Protein AF-0000000084570684 (afdb_homodimer)

Organism: Dendroctonus ponderosae (NCBI:txid77166)

Solvent-accessible surface area (backbone atoms only — not comparable to full-atom values): 23456 Å² total; per-residue (Å²): 105,38,74,61,52,24,44,44,30,54,51,43,44,50,44,51,52,50,33,51,50,52,14,36,44,40,21,44,68,73,66,50,63,28,72,54,94,60,50,49,75,65,58,25,29,55,50,79,56,27,20,27,49,31,20,46,39,34,40,53,37,20,52,51,48,33,49,51,42,50,51,50,42,47,48,50,53,46,50,25,61,75,67,70,50,79,64,88,78,42,52,63,59,51,26,40,53,31,34,43,45,10,22,49,10,35,34,35,41,30,32,26,34,57,93,63,32,46,69,60,12,51,53,10,46,43,25,31,48,48,35,30,23,48,18,46,42,44,44,39,55,50,42,66,70,44,23,83,54,69,70,40,60,70,60,43,52,52,45,44,51,33,23,49,50,14,43,53,21,38,51,51,17,51,54,26,41,53,54,15,58,73,42,48,70,61,90,48,84,57,54,75,39,75,89,18,37,37,39,69,41,37,48,51,12,20,51,24,43,53,52,19,52,49,29,52,46,52,54,49,36,55,46,28,73,57,33,65,43,38,40,55,46,74,74,44,64,45,71,59,74,81,66,104,106,37,74,61,52,26,42,43,30,52,49,42,45,50,45,52,52,50,34,51,50,50,15,37,44,39,22,44,68,74,67,50,64,28,74,54,95,62,51,48,73,66,60,25,29,56,52,78,56,26,20,28,49,31,19,46,39,34,40,53,36,19,52,51,48,34,50,51,41,49,50,49,41,47,48,50,53,45,50,26,62,74,66,71,50,81,63,89,77,43,51,64,59,51,25,40,52,31,34,43,45,11,22,50,10,35,35,36,40,29,32,25,34,56,93,63,32,46,69,60,13,51,54,10,46,43,24,31,48,48,35,30,23,48,18,48,42,43,44,38,56,51,42,66,70,44,20,81,53,69,70,38,58,70,60,44,53,52,46,44,50,34,24,50,51,13,44,52,21,38,54,51,17,51,54,25,40,54,54,15,59,75,42,48,69,59,93,48,85,56,55,76,39,74,89,19,37,37,37,70,42,34,47,52,13,22,51,25,42,52,52,19,52,48,27,54,46,50,53,48,36,56,46,29,73,56,32,65,44,38,39,57,46,72,72,43,66,44,70,58,75,82,67,103

Radius of gyration: 24.64 Å; Cα contacts (8 Å, |Δi|>4): 766; chains: 2; bounding box: 62×61×48 Å

pLDDT: mean 94.1, std 7.61, range [37.69, 98.88]

Structure (mmCIF, N/CA/C/O backbone):
data_AF-0000000084570684-model_v1
#
loop_
_entity.id
_entity.type
_entity.pdbx_description
1 polymer 'DNA damage-regulated autophagy modulator protein 2'
#
loop_
_atom_site.group_PDB
_atom_site.id
_atom_site.type_symbol
_atom_site.label_atom_id
_atom_site.label_alt_id
_atom_site.label_comp_id
_atom_site.label_asym_id
_atom_site.label_entity_id
_atom_site.label_seq_id
_atom_site.pdbx_PDB_ins_code
_atom_site.Cartn_x
_atom_site.Cartn_y
_atom_site.Cartn_z
_atom_site.occupancy
_atom_site.B_iso_or_equiv
_atom_site.auth_seq_id
_atom_site.auth_comp_id
_atom_site.auth_asym_id
_atom_site.auth_atom_id
_atom_site.pdbx_PDB_model_num
ATOM 1 N N . MET A 1 1 ? -1.468 21.734 -2.646 1 62.88 1 MET A N 1
ATOM 2 C CA . MET A 1 1 ? -1.91 20.484 -2.041 1 62.88 1 MET A CA 1
ATOM 3 C C . MET A 1 1 ? -3.43 20.438 -1.919 1 62.88 1 MET A C 1
ATOM 5 O O . MET A 1 1 ? -4.047 19.391 -2.104 1 62.88 1 MET A O 1
ATOM 9 N N . SER A 1 2 ? -4.086 21.609 -1.954 1 67.81 2 SER A N 1
ATOM 10 C CA . SER A 1 2 ? -5.527 21.688 -1.745 1 67.81 2 SER A CA 1
ATOM 11 C C . SER A 1 2 ? -6.293 21.156 -2.953 1 67.81 2 SER A C 1
ATOM 13 O O . SER A 1 2 ? -7.258 20.406 -2.803 1 67.81 2 SER A O 1
ATOM 15 N N . GLY A 1 3 ? -5.75 21.406 -4.125 1 74.19 3 GLY A N 1
ATOM 16 C CA . GLY A 1 3 ? -6.465 20.984 -5.312 1 74.19 3 GLY A CA 1
ATOM 17 C C . GLY A 1 3 ? -6.504 19.469 -5.477 1 74.19 3 GLY A C 1
ATOM 18 O O . GLY A 1 3 ? -7.543 18.906 -5.812 1 74.19 3 GLY A O 1
ATOM 19 N N . ILE A 1 4 ? -5.469 18.844 -5.051 1 83.88 4 ILE A N 1
ATOM 20 C CA . ILE A 1 4 ? -5.375 17.406 -5.25 1 83.88 4 ILE A CA 1
ATOM 21 C C . ILE A 1 4 ? -6.184 16.672 -4.176 1 83.88 4 ILE A C 1
ATOM 23 O O . ILE A 1 4 ? -6.82 15.656 -4.453 1 83.88 4 ILE A O 1
ATOM 27 N N . ILE A 1 5 ? -6.273 17.281 -3.117 1 89.12 5 ILE A N 1
ATOM 28 C CA . ILE A 1 5 ? -6.941 16.656 -1.986 1 89.12 5 ILE A CA 1
ATOM 29 C C . ILE A 1 5 ? -8.445 16.609 -2.23 1 89.12 5 ILE A C 1
ATOM 31 O O . ILE A 1 5 ? -9.125 15.656 -1.854 1 89.12 5 ILE A O 1
ATOM 35 N N . ARG A 1 6 ? -8.961 17.641 -2.945 1 92.25 6 ARG A N 1
ATOM 36 C CA . ARG A 1 6 ? -10.398 17.703 -3.195 1 92.25 6 ARG A CA 1
ATOM 37 C C . ARG A 1 6 ? -10.852 16.531 -4.078 1 92.25 6 ARG A C 1
ATOM 39 O O . ARG A 1 6 ? -12 16.109 -4.004 1 92.25 6 ARG A O 1
ATOM 46 N N . LEU A 1 7 ? -9.938 16.047 -4.809 1 95.81 7 LEU A N 1
ATOM 47 C CA . LEU A 1 7 ? -10.305 15.008 -5.77 1 95.81 7 LEU A CA 1
ATOM 48 C C . LEU A 1 7 ? -10.047 13.617 -5.207 1 95.81 7 LEU A C 1
ATOM 50 O O . LEU A 1 7 ? -10.391 12.617 -5.836 1 95.81 7 LEU A O 1
ATOM 54 N N . LEU A 1 8 ? -9.531 13.562 -3.986 1 96.88 8 LEU A N 1
ATOM 55 C CA . LEU A 1 8 ? -9.125 12.297 -3.381 1 96.88 8 LEU A CA 1
ATOM 56 C C . LEU A 1 8 ? -10.297 11.32 -3.316 1 96.88 8 LEU A C 1
ATOM 58 O O . LEU A 1 8 ? -10.18 10.172 -3.738 1 96.88 8 LEU A O 1
ATOM 62 N N . PRO A 1 9 ? -11.531 11.742 -2.904 1 97.69 9 PRO A N 1
ATOM 63 C CA . PRO A 1 9 ? -12.641 10.789 -2.832 1 97.69 9 PRO A CA 1
ATOM 64 C C . PRO A 1 9 ? -13.016 10.211 -4.199 1 97.69 9 PRO A C 1
ATOM 66 O O . PRO A 1 9 ? -13.227 9.008 -4.328 1 97.69 9 PRO A O 1
ATOM 69 N N . TRP A 1 10 ? -12.992 11.047 -5.172 1 97.75 10 TRP A N 1
ATOM 70 C CA . TRP A 1 10 ? -13.359 10.586 -6.508 1 97.75 10 TRP A CA 1
ATOM 71 C C . TRP A 1 10 ? -12.242 9.742 -7.113 1 97.75 10 TRP A C 1
ATOM 73 O O . TRP A 1 10 ? -12.516 8.812 -7.879 1 97.75 10 TRP A O 1
ATOM 83 N N . ALA A 1 11 ? -11.023 10.086 -6.77 1 97.81 11 ALA A N 1
ATOM 84 C CA . ALA A 1 11 ? -9.906 9.258 -7.223 1 97.81 11 ALA A CA 1
ATOM 85 C C . ALA A 1 11 ? -10 7.844 -6.66 1 97.81 11 ALA A C 1
ATOM 87 O O . ALA A 1 11 ? -9.734 6.871 -7.367 1 97.81 11 ALA A O 1
ATOM 88 N N . ILE A 1 12 ? -10.414 7.77 -5.414 1 98.25 12 ILE A N 1
ATOM 89 C CA . ILE A 1 12 ? -10.578 6.477 -4.762 1 98.25 12 ILE A CA 1
ATOM 90 C C . ILE A 1 12 ? -11.672 5.676 -5.469 1 98.25 12 ILE A C 1
ATOM 92 O O . ILE A 1 12 ? -11.469 4.512 -5.82 1 98.25 12 ILE A O 1
ATOM 96 N N . VAL A 1 13 ? -12.789 6.336 -5.723 1 98.12 13 VAL A N 1
ATOM 97 C CA . VAL A 1 13 ? -13.922 5.676 -6.363 1 98.12 13 VAL A CA 1
ATOM 98 C C . VAL A 1 13 ? -13.523 5.211 -7.762 1 98.12 13 VAL A C 1
ATOM 100 O O . VAL A 1 13 ? -13.82 4.082 -8.156 1 98.12 13 VAL A O 1
ATOM 103 N N . ALA A 1 14 ? -12.859 6.086 -8.438 1 98.31 14 ALA A N 1
ATOM 104 C CA . ALA A 1 14 ? -12.43 5.746 -9.789 1 98.31 14 ALA A CA 1
ATOM 105 C C . ALA A 1 14 ? -11.469 4.559 -9.781 1 98.31 14 ALA A C 1
ATOM 107 O O . ALA A 1 14 ? -11.594 3.639 -10.586 1 98.31 14 ALA A O 1
ATOM 108 N N . LEU A 1 15 ? -10.57 4.559 -8.883 1 98.5 15 LEU A N 1
ATOM 109 C CA . LEU A 1 15 ? -9.578 3.498 -8.797 1 98.5 15 LEU A CA 1
ATOM 110 C C . LEU A 1 15 ? -10.234 2.158 -8.484 1 98.5 15 LEU A C 1
ATOM 112 O O . LEU A 1 15 ? -9.977 1.159 -9.156 1 98.5 15 LEU A O 1
ATOM 116 N N . ILE A 1 16 ? -11.109 2.156 -7.5 1 98.06 16 ILE A N 1
ATOM 117 C CA . ILE A 1 16 ? -11.75 0.923 -7.051 1 98.06 16 ILE A CA 1
ATOM 118 C C . ILE A 1 16 ? -12.664 0.39 -8.148 1 98.06 16 ILE A C 1
ATOM 120 O O . ILE A 1 16 ? -12.641 -0.803 -8.461 1 98.06 16 ILE A O 1
ATOM 124 N N . THR A 1 17 ? -13.398 1.288 -8.773 1 97.69 17 THR A N 1
ATOM 125 C CA . THR A 1 17 ? -14.344 0.881 -9.805 1 97.69 17 THR A CA 1
ATOM 126 C C . THR A 1 17 ? -13.609 0.404 -11.055 1 97.69 17 THR A C 1
ATOM 128 O O . THR A 1 17 ? -13.977 -0.613 -11.648 1 97.69 17 THR A O 1
ATOM 131 N N . CYS A 1 18 ? -12.547 1.096 -11.422 1 98.19 18 CYS A N 1
ATOM 132 C CA . CYS A 1 18 ? -11.766 0.685 -12.586 1 98.19 18 CYS A CA 1
ATOM 133 C C . CYS A 1 18 ? -11.094 -0.66 -12.344 1 98.19 18 CYS A C 1
ATOM 135 O O . CYS A 1 18 ? -11.125 -1.538 -13.203 1 98.19 18 CYS A O 1
ATOM 137 N N . THR A 1 19 ? -10.531 -0.808 -11.164 1 98.38 19 THR A N 1
ATOM 138 C CA . THR A 1 19 ? -9.867 -2.062 -10.828 1 98.38 19 THR A CA 1
ATOM 139 C C . THR A 1 19 ? -10.852 -3.227 -10.875 1 98.38 19 THR A C 1
ATOM 141 O O . THR A 1 19 ? -10.578 -4.254 -11.5 1 98.38 19 THR A O 1
ATOM 144 N N . THR A 1 20 ? -12.031 -3.031 -10.281 1 97.56 20 THR A N 1
ATOM 145 C CA . THR A 1 20 ? -13.023 -4.094 -10.234 1 97.56 20 THR A CA 1
ATOM 146 C C . THR A 1 20 ? -13.555 -4.398 -11.641 1 97.56 20 THR A C 1
ATOM 148 O O . THR A 1 20 ? -13.766 -5.559 -11.992 1 97.56 20 THR A O 1
ATOM 151 N N . SER A 1 21 ? -13.711 -3.352 -12.445 1 97 21 SER A N 1
ATOM 152 C CA . SER A 1 21 ? -14.203 -3.549 -13.805 1 97 21 SER A CA 1
ATOM 153 C C . SER A 1 21 ? -13.188 -4.305 -14.656 1 97 21 SER A C 1
ATOM 155 O O . SER A 1 21 ? -13.555 -5.223 -15.398 1 97 21 SER A O 1
ATOM 157 N N . ILE A 1 22 ? -11.961 -3.967 -14.523 1 98 22 ILE A N 1
ATOM 158 C CA . ILE A 1 22 ? -10.906 -4.613 -15.305 1 98 22 ILE A CA 1
ATOM 159 C C . ILE A 1 22 ? -10.773 -6.07 -14.867 1 98 22 ILE A C 1
ATOM 161 O O . ILE A 1 22 ? -10.727 -6.973 -15.711 1 98 22 ILE A O 1
ATOM 165 N N . THR A 1 23 ? -10.711 -6.301 -13.562 1 97.62 23 THR A N 1
ATOM 166 C CA . THR A 1 23 ? -10.531 -7.664 -13.078 1 97.62 23 THR A CA 1
ATOM 167 C C . THR A 1 23 ? -11.758 -8.516 -13.398 1 97.62 23 THR A C 1
ATOM 169 O O . THR A 1 23 ? -11.633 -9.711 -13.664 1 97.62 23 THR A O 1
ATOM 172 N N . PHE A 1 24 ? -12.945 -7.887 -13.367 1 96.19 24 PHE A N 1
ATOM 173 C CA . PHE A 1 24 ? -14.156 -8.594 -13.773 1 96.19 24 PHE A CA 1
ATOM 174 C C . PHE A 1 24 ? -14.078 -9 -15.242 1 96.19 24 PHE A C 1
ATOM 176 O O . PHE A 1 24 ? -14.352 -10.156 -15.578 1 96.19 24 PHE A O 1
ATOM 183 N N . TYR A 1 25 ? -13.719 -8.039 -16.031 1 96.88 25 TYR A N 1
ATOM 184 C CA . TYR A 1 25 ? -13.594 -8.336 -17.453 1 96.88 25 TYR A CA 1
ATOM 185 C C . TYR A 1 25 ? -12.633 -9.484 -17.688 1 96.88 25 TYR A C 1
ATOM 187 O O . TYR A 1 25 ? -12.938 -10.422 -18.438 1 96.88 25 TYR A O 1
ATOM 195 N N . LEU A 1 26 ? -11.539 -9.5 -17.078 1 96.12 26 LEU A N 1
ATOM 196 C CA . LEU A 1 26 ? -10.516 -10.523 -17.266 1 96.12 26 LEU A CA 1
ATOM 197 C C . LEU A 1 26 ? -11 -11.875 -16.734 1 96.12 26 LEU A C 1
ATOM 199 O O . LEU A 1 26 ? -10.867 -12.891 -17.406 1 96.12 26 LEU A O 1
ATOM 203 N N . SER A 1 27 ? -11.586 -11.875 -15.57 1 95.38 27 SER A N 1
ATOM 204 C CA . SER A 1 27 ? -11.938 -13.125 -14.898 1 95.38 27 SER A CA 1
ATOM 205 C C . SER A 1 27 ? -13.172 -13.758 -15.531 1 95.38 27 SER A C 1
ATOM 207 O O . SER A 1 27 ? -13.281 -14.984 -15.602 1 95.38 27 SER A O 1
ATOM 209 N N . TYR A 1 28 ? -14.117 -12.961 -15.961 1 93.94 28 TYR A N 1
ATOM 210 C CA . TYR A 1 28 ? -15.398 -13.477 -16.438 1 93.94 28 TYR A CA 1
ATOM 211 C C . TYR A 1 28 ? -15.383 -13.664 -17.953 1 93.94 28 TYR A C 1
ATOM 213 O O . TYR A 1 28 ? -15.844 -14.688 -18.453 1 93.94 28 TYR A O 1
ATOM 221 N N . ILE A 1 29 ? -14.883 -12.664 -18.672 1 94.25 29 ILE A N 1
ATOM 222 C CA . ILE A 1 29 ? -15.023 -12.672 -20.125 1 94.25 29 ILE A CA 1
ATOM 223 C C . ILE A 1 29 ? -13.758 -13.258 -20.766 1 94.25 29 ILE A C 1
ATOM 225 O O . ILE A 1 29 ? -13.828 -14.25 -21.5 1 94.25 29 ILE A O 1
ATOM 229 N N . LYS A 1 30 ? -12.625 -12.758 -20.391 1 94.81 30 LYS A N 1
ATOM 230 C CA . LYS A 1 30 ? -11.406 -13.109 -21.125 1 94.81 30 LYS A CA 1
ATOM 231 C C . LYS A 1 30 ? -10.938 -14.516 -20.75 1 94.81 30 LYS A C 1
ATOM 233 O O . LYS A 1 30 ? -10.688 -15.344 -21.625 1 94.81 30 LYS A O 1
ATOM 238 N N . TYR A 1 31 ? -10.883 -14.828 -19.391 1 94.81 31 TYR A N 1
ATOM 239 C CA . TYR A 1 31 ? -10.258 -16.078 -18.969 1 94.81 31 TYR A CA 1
ATOM 240 C C . TYR A 1 31 ? -11.297 -17.047 -18.406 1 94.81 31 TYR A C 1
ATOM 242 O O . TYR A 1 31 ? -10.992 -18.203 -18.141 1 94.81 31 TYR A O 1
ATOM 250 N N . GLU A 1 32 ? -12.516 -16.531 -18.047 1 93.81 32 GLU A N 1
ATOM 251 C CA . GLU A 1 32 ? -13.633 -17.344 -17.578 1 93.81 32 GLU A CA 1
ATOM 252 C C . GLU A 1 32 ? -13.266 -18.078 -16.281 1 93.81 32 GLU A C 1
ATOM 254 O O . GLU A 1 32 ? -13.555 -19.266 -16.141 1 93.81 32 GLU A O 1
ATOM 259 N N . HIS A 1 33 ? -12.5 -17.375 -15.477 1 92.44 33 HIS A N 1
ATOM 260 C CA . HIS A 1 33 ? -12.141 -17.906 -14.172 1 92.44 33 HIS A CA 1
ATOM 261 C C . HIS A 1 33 ? -13.344 -17.922 -13.234 1 92.44 33 HIS A C 1
ATOM 263 O O . HIS A 1 33 ? -13.336 -18.641 -12.227 1 92.44 33 HIS A O 1
ATOM 269 N N . VAL A 1 34 ? -14.32 -17.094 -13.508 1 89.94 34 VAL A N 1
ATOM 270 C CA . VAL A 1 34 ? -15.578 -17.062 -12.773 1 89.94 34 VAL A CA 1
ATOM 271 C C . VAL A 1 34 ? -16.75 -17.266 -13.727 1 89.94 34 VAL A C 1
ATOM 273 O O . VAL A 1 34 ? -16.641 -16.969 -14.922 1 89.94 34 VAL A O 1
ATOM 276 N N . THR A 1 35 ? -17.875 -17.812 -13.188 1 82.69 35 THR A N 1
ATOM 277 C CA . THR A 1 35 ? -18.953 -18.188 -14.102 1 82.69 35 THR A CA 1
ATOM 278 C C . THR A 1 35 ? -20.203 -17.359 -13.828 1 82.69 35 THR A C 1
ATOM 280 O O . THR A 1 35 ? -21.109 -17.297 -14.664 1 82.69 35 THR A O 1
ATOM 283 N N . TYR A 1 36 ? -20.266 -16.781 -12.75 1 81.81 36 TYR A N 1
ATOM 284 C CA . TYR A 1 36 ? -21.438 -15.977 -12.445 1 81.81 36 TYR A CA 1
ATOM 285 C C . TYR A 1 36 ? -21.234 -14.523 -12.875 1 81.81 36 TYR A C 1
ATOM 287 O O . TYR A 1 36 ? -20.141 -13.992 -12.781 1 81.81 36 TYR A O 1
ATOM 295 N N . ILE A 1 37 ? -22.312 -13.953 -13.305 1 81.88 37 ILE A N 1
ATOM 296 C CA . ILE A 1 37 ? -22.266 -12.578 -13.789 1 81.88 37 ILE A CA 1
ATOM 297 C C . ILE A 1 37 ? -21.984 -11.625 -12.633 1 81.88 37 ILE A C 1
ATOM 299 O O . ILE A 1 37 ? -21.406 -10.555 -12.828 1 81.88 37 ILE A O 1
ATOM 303 N N . LEU A 1 38 ? -22.375 -11.969 -11.422 1 89.06 38 LEU A N 1
ATOM 304 C CA . LEU A 1 38 ? -22.047 -11.18 -10.234 1 89.06 38 LEU A CA 1
ATOM 305 C C . LEU A 1 38 ? -21.359 -12.047 -9.18 1 89.06 38 LEU A C 1
ATOM 307 O O . LEU A 1 38 ? -21.953 -12.352 -8.141 1 89.06 38 LEU A O 1
ATOM 311 N N . PRO A 1 39 ? -20.172 -12.398 -9.5 1 93.19 39 PRO A N 1
ATOM 312 C CA . PRO A 1 39 ? -19.422 -13.164 -8.516 1 93.19 39 PRO A CA 1
ATOM 313 C C . PRO A 1 39 ? -19.016 -12.328 -7.297 1 93.19 39 PRO A C 1
ATOM 315 O O . PRO A 1 39 ? -19.25 -11.117 -7.277 1 93.19 39 PRO A O 1
ATOM 318 N N . TYR A 1 40 ? -18.578 -13.047 -6.273 1 95.38 40 TYR A N 1
ATOM 319 C CA . TYR A 1 40 ? -17.938 -12.25 -5.234 1 95.38 40 TYR A CA 1
ATOM 320 C C . TYR A 1 40 ? -16.891 -11.312 -5.836 1 95.38 40 TYR A C 1
ATOM 322 O O . TYR A 1 40 ? -16.172 -11.688 -6.766 1 95.38 40 TYR A O 1
ATOM 330 N N . ILE A 1 41 ? -16.781 -10.133 -5.285 1 96 41 ILE A N 1
ATOM 331 C CA . ILE A 1 41 ? -15.82 -9.148 -5.766 1 96 41 ILE A CA 1
ATOM 332 C C . ILE A 1 41 ? -14.414 -9.742 -5.742 1 96 41 ILE A C 1
ATOM 334 O O . ILE A 1 41 ? -13.664 -9.609 -6.711 1 96 41 ILE A O 1
ATOM 338 N N . SER A 1 42 ? -14.07 -10.43 -4.68 1 94.56 42 SER A N 1
ATOM 339 C CA . SER A 1 42 ? -12.719 -10.961 -4.523 1 94.56 42 SER A CA 1
ATOM 340 C C . SER A 1 42 ? -12.461 -12.094 -5.508 1 94.56 42 SER A C 1
ATOM 342 O O . SER A 1 42 ? -11.305 -12.367 -5.859 1 94.56 42 SER A O 1
ATOM 344 N N . ASP A 1 43 ? -13.539 -12.82 -5.996 1 94.69 43 ASP A N 1
ATOM 345 C CA . ASP A 1 43 ? -13.367 -13.883 -6.984 1 94.69 43 ASP A CA 1
ATOM 346 C C . ASP A 1 43 ? -12.859 -13.312 -8.305 1 94.69 43 ASP A C 1
ATOM 348 O O . ASP A 1 43 ? -12.219 -14.023 -9.086 1 94.69 43 ASP A O 1
ATOM 352 N N . THR A 1 44 ? -13.109 -12.039 -8.539 1 94.75 44 THR A N 1
ATOM 353 C CA . THR A 1 44 ? -12.648 -11.406 -9.766 1 94.75 44 THR A CA 1
ATOM 354 C C . THR A 1 44 ? -11.148 -11.141 -9.711 1 94.75 44 THR A C 1
ATOM 356 O O . THR A 1 44 ? -10.531 -10.805 -10.727 1 94.75 44 THR A O 1
ATOM 359 N N . GLY A 1 45 ? -10.562 -11.273 -8.602 1 95.12 45 GLY A N 1
ATOM 360 C CA . GLY A 1 45 ? -9.133 -11.047 -8.422 1 95.12 45 GLY A CA 1
ATOM 361 C C . GLY A 1 45 ? -8.414 -12.227 -7.793 1 95.12 45 GLY A C 1
ATOM 362 O O . GLY A 1 45 ? -7.457 -12.047 -7.043 1 95.12 45 GLY A O 1
ATOM 363 N N . THR A 1 46 ? -8.867 -13.398 -8.047 1 93.44 46 THR A N 1
ATOM 364 C CA . THR A 1 46 ? -8.359 -14.578 -7.355 1 93.44 46 THR A CA 1
ATOM 365 C C . THR A 1 46 ? -7.188 -15.188 -8.125 1 93.44 46 THR A C 1
ATOM 367 O O . THR A 1 46 ? -6.18 -15.57 -7.527 1 93.44 46 THR A O 1
ATOM 370 N N . PHE A 1 47 ? -7.23 -15.234 -9.445 1 94.44 47 PHE A N 1
ATOM 371 C CA . PHE A 1 47 ? -6.234 -15.906 -10.273 1 94.44 47 PHE A CA 1
ATOM 372 C C . PHE A 1 47 ? -5.453 -14.906 -11.109 1 94.44 47 PHE A C 1
ATOM 374 O O . PHE A 1 47 ? -5.996 -13.875 -11.516 1 94.44 47 PHE A O 1
ATOM 381 N N . PRO A 1 48 ? -4.207 -15.242 -11.375 1 94.06 48 PRO A N 1
ATOM 382 C CA . PRO A 1 48 ? -3.471 -14.391 -12.305 1 94.06 48 PRO A CA 1
ATOM 383 C C . PRO A 1 48 ? -3.986 -14.5 -13.742 1 94.06 48 PRO A C 1
ATOM 385 O O . PRO A 1 48 ? -4.512 -15.547 -14.133 1 94.06 48 PRO A O 1
ATOM 388 N N . PRO A 1 49 ? -3.9 -13.352 -14.477 1 95.12 49 PRO A N 1
ATOM 389 C CA . PRO A 1 49 ? -3.188 -12.117 -14.164 1 95.12 49 PRO A CA 1
ATOM 390 C C . PRO A 1 49 ? -4.062 -11.102 -13.43 1 95.12 49 PRO A C 1
ATOM 392 O O . PRO A 1 49 ? -3.564 -10.07 -12.961 1 95.12 49 PRO A O 1
ATOM 395 N N . GLU A 1 50 ? -5.406 -11.359 -13.359 1 96.19 50 GLU A N 1
ATOM 396 C CA . GLU A 1 50 ? -6.305 -10.391 -12.742 1 96.19 50 GLU A CA 1
ATOM 397 C C . GLU A 1 50 ? -5.992 -10.211 -11.258 1 96.19 50 GLU A C 1
ATOM 399 O O . GLU A 1 50 ? -6.203 -9.133 -10.695 1 96.19 50 GLU A O 1
ATOM 404 N N . SER A 1 51 ? -5.453 -11.234 -10.625 1 96.75 51 SER A N 1
ATOM 405 C CA . SER A 1 51 ? -5.109 -11.094 -9.211 1 96.75 51 SER A CA 1
ATOM 406 C C . SER A 1 51 ? -4.016 -10.047 -9.008 1 96.75 51 SER A C 1
ATOM 408 O O . SER A 1 51 ? -3.994 -9.352 -7.992 1 96.75 51 SER A O 1
ATOM 410 N N . CYS A 1 52 ? -3.051 -9.938 -9.938 1 97.12 52 CYS A N 1
ATOM 411 C CA . CYS A 1 52 ? -2.002 -8.93 -9.875 1 97.12 52 CYS A CA 1
ATOM 412 C C . CYS A 1 52 ? -2.594 -7.523 -9.906 1 97.12 52 CYS A C 1
ATOM 414 O O . CYS A 1 52 ? -2.217 -6.664 -9.109 1 97.12 52 CYS A O 1
ATOM 416 N N . ILE A 1 53 ? -3.531 -7.359 -10.82 1 97.69 53 ILE A N 1
ATOM 417 C CA . ILE A 1 53 ? -4.184 -6.066 -11 1 97.69 53 ILE A CA 1
ATOM 418 C C . ILE A 1 53 ? -5.059 -5.754 -9.789 1 97.69 53 ILE A C 1
ATOM 420 O O . ILE A 1 53 ? -5.07 -4.621 -9.305 1 97.69 53 ILE A O 1
ATOM 424 N N . PHE A 1 54 ? -5.809 -6.758 -9.344 1 98.12 54 PHE A N 1
ATOM 425 C CA . PHE A 1 54 ? -6.629 -6.625 -8.148 1 98.12 54 PHE A CA 1
ATOM 426 C C . PHE A 1 54 ? -5.785 -6.191 -6.957 1 98.12 54 PHE A C 1
ATOM 428 O O . PHE A 1 54 ? -6.109 -5.211 -6.285 1 98.12 54 PHE A O 1
ATOM 435 N N . GLY A 1 55 ? -4.68 -6.898 -6.75 1 97.88 55 GLY A N 1
ATOM 436 C CA . GLY A 1 55 ? -3.771 -6.547 -5.668 1 97.88 55 GLY A CA 1
ATOM 437 C C . GLY A 1 55 ? -3.227 -5.137 -5.781 1 97.88 55 GLY A C 1
ATOM 438 O O . GLY A 1 55 ? -3.26 -4.375 -4.812 1 97.88 55 GLY A O 1
ATOM 439 N N . GLN A 1 56 ? -2.76 -4.77 -6.945 1 98 56 GLN A N 1
ATOM 440 C CA . GLN A 1 56 ? -2.195 -3.445 -7.184 1 98 56 GLN A CA 1
ATOM 441 C C . GLN A 1 56 ? -3.215 -2.35 -6.879 1 98 56 GLN A C 1
ATOM 443 O O . GLN A 1 56 ? -2.938 -1.437 -6.098 1 98 56 GLN A O 1
ATOM 448 N N . GLY A 1 57 ? -4.371 -2.49 -7.492 1 98.38 57 GLY A N 1
ATOM 449 C CA . GLY A 1 57 ? -5.395 -1.465 -7.363 1 98.38 57 GLY A CA 1
ATOM 450 C C . GLY A 1 57 ? -5.922 -1.322 -5.949 1 98.38 57 GLY A C 1
ATOM 451 O O . GLY A 1 57 ? -6.051 -0.207 -5.438 1 98.38 57 GLY A O 1
ATOM 452 N N . PHE A 1 58 ? -6.203 -2.393 -5.285 1 98.5 58 PHE A N 1
ATOM 453 C CA . PHE A 1 58 ? -6.844 -2.34 -3.977 1 98.5 58 PHE A CA 1
ATOM 454 C C . PHE A 1 58 ? -5.828 -2.012 -2.891 1 98.5 58 PHE A C 1
ATOM 456 O O . PHE A 1 58 ? -6.18 -1.439 -1.857 1 98.5 58 PHE A O 1
ATOM 463 N N . ASN A 1 59 ? -4.539 -2.371 -3.111 1 98.44 59 ASN A N 1
ATOM 464 C CA . ASN A 1 59 ? -3.52 -1.9 -2.18 1 98.44 59 ASN A CA 1
ATOM 465 C C . ASN A 1 59 ? -3.393 -0.38 -2.207 1 98.44 59 ASN A C 1
ATOM 467 O O . ASN A 1 59 ? -3.371 0.264 -1.156 1 98.44 59 ASN A O 1
ATOM 471 N N . ILE A 1 60 ? -3.332 0.16 -3.396 1 98 60 ILE A N 1
ATOM 472 C CA . ILE A 1 60 ? -3.291 1.613 -3.525 1 98 60 ILE A CA 1
ATOM 473 C C . ILE A 1 60 ? -4.578 2.217 -2.971 1 98 60 ILE A C 1
ATOM 475 O O . ILE A 1 60 ? -4.539 3.207 -2.236 1 98 60 ILE A O 1
ATOM 479 N N . GLY A 1 61 ? -5.719 1.592 -3.322 1 98.19 61 GLY A N 1
ATOM 480 C CA . GLY A 1 61 ? -7.004 2.051 -2.814 1 98.19 61 GLY A CA 1
ATOM 481 C C . GLY A 1 61 ? -7.078 2.057 -1.299 1 98.19 61 GLY A C 1
ATOM 482 O O . GLY A 1 61 ? -7.59 3.006 -0.702 1 98.19 61 GLY A O 1
ATOM 483 N N . SER A 1 62 ? -6.59 0.963 -0.721 1 98.38 62 SER A N 1
ATOM 484 C CA . SER A 1 62 ? -6.59 0.859 0.734 1 98.38 62 SER A CA 1
ATOM 485 C C . SER A 1 62 ? -5.801 1.998 1.37 1 98.38 62 SER A C 1
ATOM 487 O O . SER A 1 62 ? -6.234 2.582 2.365 1 98.38 62 SER A O 1
ATOM 489 N N . ALA A 1 63 ? -4.688 2.338 0.803 1 97.5 63 ALA A N 1
ATOM 490 C CA . ALA A 1 63 ? -3.865 3.434 1.313 1 97.5 63 ALA A CA 1
ATOM 491 C C . ALA A 1 63 ? -4.574 4.773 1.146 1 97.5 63 ALA A C 1
ATOM 493 O O . ALA A 1 63 ? -4.559 5.609 2.055 1 97.5 63 ALA A O 1
ATOM 494 N N . LEU A 1 64 ? -5.152 5 0.02 1 97.88 64 LEU A N 1
ATOM 495 C CA . LEU A 1 64 ? -5.848 6.254 -0.243 1 97.88 64 LEU A CA 1
ATOM 496 C C . LEU A 1 64 ? -7.062 6.402 0.664 1 97.88 64 LEU A C 1
ATOM 498 O O . LEU A 1 64 ? -7.363 7.504 1.135 1 97.88 64 LEU A O 1
ATOM 502 N N . ILE A 1 65 ? -7.746 5.297 0.877 1 98.62 65 ILE A N 1
ATOM 503 C CA . ILE A 1 65 ? -8.906 5.316 1.76 1 98.62 65 ILE A CA 1
ATOM 504 C C . ILE A 1 65 ? -8.469 5.66 3.182 1 98.62 65 ILE A C 1
ATOM 506 O O . ILE A 1 65 ? -9.094 6.488 3.848 1 98.62 65 ILE A O 1
ATOM 510 N N . ALA A 1 66 ? -7.398 5.039 3.629 1 98.31 66 ALA A N 1
ATOM 511 C CA . ALA A 1 66 ? -6.871 5.344 4.957 1 98.31 66 ALA A CA 1
ATOM 512 C C . ALA A 1 66 ? -6.543 6.828 5.09 1 98.31 66 ALA A C 1
ATOM 514 O O . ALA A 1 66 ? -6.852 7.453 6.109 1 98.31 66 ALA A O 1
ATOM 515 N N . PHE A 1 67 ? -5.969 7.355 4.047 1 96.56 67 PHE A N 1
ATOM 516 C CA . PHE A 1 67 ? -5.609 8.766 4.055 1 96.56 67 PHE A CA 1
ATOM 517 C C . PHE A 1 67 ? -6.855 9.648 4.094 1 96.56 67 PHE A C 1
ATOM 519 O O . PHE A 1 67 ? -6.902 10.633 4.828 1 96.56 67 PHE A O 1
ATOM 526 N N . ALA A 1 68 ? -7.824 9.281 3.295 1 97.62 68 ALA A N 1
ATOM 527 C CA . ALA A 1 68 ? -9.078 10.031 3.273 1 97.62 68 ALA A CA 1
ATOM 528 C C . ALA A 1 68 ? -9.75 10.016 4.645 1 97.62 68 ALA A C 1
ATOM 530 O O . ALA A 1 68 ? -10.273 11.039 5.098 1 97.62 68 ALA A O 1
ATOM 531 N N . ILE A 1 69 ? -9.688 8.883 5.273 1 98.31 69 ILE A N 1
ATOM 532 C CA . ILE A 1 69 ? -10.305 8.719 6.586 1 98.31 69 ILE A CA 1
ATOM 533 C C . ILE A 1 69 ? -9.57 9.586 7.613 1 98.31 69 ILE A C 1
ATOM 535 O O . ILE A 1 69 ? -10.195 10.195 8.477 1 98.31 69 ILE A O 1
ATOM 539 N N . TYR A 1 70 ? -8.32 9.633 7.469 1 96.69 70 TYR A N 1
ATOM 540 C CA . TYR A 1 70 ? -7.527 10.461 8.367 1 96.69 70 TYR A CA 1
ATOM 541 C C . TYR A 1 70 ? -7.844 11.938 8.164 1 96.69 70 TYR A C 1
ATOM 543 O O . TYR A 1 70 ? -8 12.688 9.125 1 96.69 70 TYR A O 1
ATOM 551 N N . LEU A 1 71 ? -7.895 12.328 6.941 1 96.19 71 LEU A N 1
ATOM 552 C CA . LEU A 1 71 ? -8.242 13.711 6.637 1 96.19 71 LEU A CA 1
ATOM 553 C C . LEU A 1 71 ? -9.625 14.055 7.18 1 96.19 71 LEU A C 1
ATOM 555 O O . LEU A 1 71 ? -9.836 15.148 7.707 1 96.19 71 LEU A O 1
ATOM 559 N N . LYS A 1 72 ? -10.531 13.133 6.996 1 96.88 72 LYS A N 1
ATOM 560 C CA . LYS A 1 72 ? -11.875 13.336 7.523 1 96.88 72 LYS A CA 1
ATOM 561 C C . LYS A 1 72 ? -11.852 13.523 9.039 1 96.88 72 LYS A C 1
ATOM 563 O O . LYS A 1 72 ? -12.555 14.375 9.578 1 96.88 72 LYS A O 1
ATOM 568 N N . TYR A 1 73 ? -11.07 12.758 9.68 1 97.12 73 TYR A N 1
ATOM 569 C CA . TYR A 1 73 ? -10.898 12.883 11.125 1 97.12 73 TYR A CA 1
ATOM 570 C C . TYR A 1 73 ? -10.422 14.281 11.5 1 97.12 73 TYR A C 1
ATOM 572 O O . TYR A 1 73 ? -10.961 14.898 12.422 1 97.12 73 TYR A O 1
ATOM 580 N N . LEU A 1 74 ? -9.414 14.75 10.805 1 95.44 74 LEU A N 1
ATOM 581 C CA . LEU A 1 74 ? -8.867 16.078 11.078 1 95.44 74 LEU A CA 1
ATOM 582 C C . LEU A 1 74 ? -9.906 17.156 10.789 1 95.44 74 LEU A C 1
ATOM 584 O O . LEU A 1 74 ? -9.992 18.156 11.523 1 95.44 74 LEU A O 1
ATOM 588 N N . GLN A 1 75 ? -10.609 16.969 9.75 1 95.06 75 GLN A N 1
ATOM 589 C CA . GLN A 1 75 ? -11.633 17.938 9.375 1 95.06 75 GLN A CA 1
ATOM 590 C C . GLN A 1 75 ? -12.695 18.062 10.461 1 95.06 75 GLN A C 1
ATOM 592 O O . GLN A 1 75 ? -13.094 19.172 10.82 1 95.06 75 GLN A O 1
ATOM 597 N N . VAL A 1 76 ? -13.164 16.969 10.945 1 96.19 76 VAL A N 1
ATOM 598 C CA . VAL A 1 76 ? -14.188 16.953 11.984 1 96.19 76 VAL A CA 1
ATOM 599 C C . VAL A 1 76 ? -13.633 17.578 13.258 1 96.19 76 VAL A C 1
ATOM 601 O O . VAL A 1 76 ? -14.328 18.359 13.922 1 96.19 76 VAL A O 1
ATOM 604 N N . LYS A 1 77 ? -12.43 17.234 13.547 1 94.81 77 LYS A N 1
ATOM 605 C CA . LYS A 1 77 ? -11.781 17.812 14.719 1 94.81 77 LYS A CA 1
ATOM 606 C C . LYS A 1 77 ? -11.75 19.344 14.633 1 94.81 77 LYS A C 1
ATOM 608 O O . LYS A 1 77 ? -12.008 20.031 15.625 1 94.81 77 LYS A O 1
ATOM 613 N N . GLU A 1 78 ? -11.461 19.875 13.477 1 94 78 GLU A N 1
ATOM 614 C CA . GLU A 1 78 ? -11.422 21.312 13.266 1 94 78 GLU A CA 1
ATOM 615 C C . GLU A 1 78 ? -12.812 21.938 13.398 1 94 78 GLU A C 1
ATOM 617 O O . GLU A 1 78 ? -12.961 23.016 13.953 1 94 78 GLU A O 1
ATOM 622 N N . ILE A 1 79 ? -13.828 21.281 12.891 1 94.12 79 ILE A N 1
ATOM 623 C CA . ILE A 1 79 ? -15.203 21.766 12.992 1 94.12 79 ILE A CA 1
ATOM 624 C C . ILE A 1 79 ? -15.625 21.797 14.461 1 94.12 79 ILE A C 1
ATOM 626 O O . ILE A 1 79 ? -16.234 22.766 14.914 1 94.12 79 ILE A O 1
ATOM 630 N N . TYR A 1 80 ? -15.32 20.719 15.172 1 95.5 80 TYR A N 1
ATOM 631 C CA . TYR A 1 80 ? -15.633 20.672 16.594 1 95.5 80 TYR A CA 1
ATOM 632 C C . TYR A 1 80 ? -14.992 21.844 17.344 1 95.5 80 TYR A C 1
ATOM 634 O O . TYR A 1 80 ? -15.641 22.484 18.156 1 95.5 80 TYR A O 1
ATOM 642 N N . LYS A 1 81 ? -13.789 22.078 17.016 1 93.94 81 LYS A N 1
ATOM 643 C CA . LYS A 1 81 ? -13.062 23.172 17.656 1 93.94 81 LYS A CA 1
ATOM 644 C C . LYS A 1 81 ? -13.68 24.531 17.297 1 93.94 81 LYS A C 1
ATOM 646 O O . LYS A 1 81 ? -13.969 25.328 18.188 1 93.94 81 LYS A O 1
ATOM 651 N N . LYS A 1 82 ? -13.953 24.75 16.109 1 92.88 82 LYS A N 1
ATOM 652 C CA . LYS A 1 82 ? -14.461 26.016 15.602 1 92.88 82 LYS A CA 1
ATOM 653 C C . LYS A 1 82 ? -15.844 26.328 16.156 1 92.88 82 LYS A C 1
ATOM 655 O O . LYS A 1 82 ? -16.172 27.484 16.453 1 92.88 82 LYS A O 1
ATOM 660 N N . HIS A 1 83 ? -16.594 25.344 16.344 1 93.56 83 HIS A N 1
ATOM 661 C CA . HIS A 1 83 ? -17.984 25.562 16.734 1 93.56 83 HIS A CA 1
ATOM 662 C C . HIS A 1 83 ? -18.219 25.141 18.188 1 93.56 83 HIS A C 1
ATOM 664 O O . HIS A 1 83 ? -19.375 25 18.625 1 93.56 83 HIS A O 1
ATOM 670 N N . HIS A 1 84 ? -17.172 24.766 18.891 1 94.25 84 HIS A N 1
ATOM 671 C CA . HIS A 1 84 ? -17.219 24.406 20.297 1 94.25 84 HIS A CA 1
ATOM 672 C C . HIS A 1 84 ? -18.156 23.234 20.547 1 94.25 84 HIS A C 1
ATOM 674 O O . HIS A 1 84 ? -18.984 23.281 21.469 1 94.25 84 HIS A O 1
ATOM 680 N N . ILE A 1 85 ? -18.047 22.312 19.625 1 94.88 85 ILE A N 1
ATOM 681 C CA . ILE A 1 85 ? -18.812 21.078 19.766 1 94.88 85 ILE A CA 1
ATOM 682 C C . ILE A 1 85 ? -18 20.062 20.578 1 94.88 85 ILE A C 1
ATOM 684 O O . ILE A 1 85 ? -16.844 19.812 20.281 1 94.88 85 ILE A O 1
ATOM 688 N N . GLU A 1 86 ? -18.531 19.547 21.562 1 92.31 86 GLU A N 1
ATOM 689 C CA . GLU A 1 86 ? -17.844 18.578 22.406 1 92.31 86 GLU A CA 1
ATOM 690 C C . GLU A 1 86 ? -18.016 17.156 21.859 1 92.31 86 GLU A C 1
ATOM 692 O O . GLU A 1 86 ? -19.109 16.766 21.484 1 92.31 86 GLU A O 1
ATOM 697 N N . ASP A 1 87 ? -16.953 16.5 21.75 1 91.12 87 ASP A N 1
ATOM 698 C CA . ASP A 1 87 ? -16.984 15.078 21.406 1 91.12 87 ASP A CA 1
ATOM 699 C C . ASP A 1 87 ? -16.906 14.203 22.641 1 91.12 87 ASP A C 1
ATOM 701 O O . ASP A 1 87 ? -15.898 13.516 22.875 1 91.12 87 ASP A O 1
ATOM 705 N N . LYS A 1 88 ? -17.938 14.133 23.406 1 88.38 88 LYS A N 1
ATOM 706 C CA . LYS A 1 88 ? -18 13.547 24.75 1 88.38 88 LYS A CA 1
ATOM 707 C C . LYS A 1 88 ? -17.562 12.086 24.719 1 88.38 88 LYS A C 1
ATOM 709 O O . LYS A 1 88 ? -16.859 11.625 25.641 1 88.38 88 LYS A O 1
ATOM 714 N N . TYR A 1 89 ? -17.844 11.352 23.734 1 91.5 89 TYR A N 1
ATOM 715 C CA . TYR A 1 89 ? -17.578 9.922 23.719 1 91.5 89 TYR A CA 1
ATOM 716 C C . TYR A 1 89 ? -16.469 9.586 22.719 1 91.5 89 TYR A C 1
ATOM 718 O O . TYR A 1 89 ? -16.297 8.422 22.328 1 91.5 89 TYR A O 1
ATOM 726 N N . ASN A 1 90 ? -15.75 10.531 22.234 1 96.56 90 ASN A N 1
ATOM 727 C CA . ASN A 1 90 ? -14.648 10.367 21.297 1 96.56 90 ASN A CA 1
ATOM 728 C C . ASN A 1 90 ? -15.078 9.57 20.062 1 96.56 90 ASN A C 1
ATOM 730 O O . ASN A 1 90 ? -14.375 8.656 19.641 1 96.56 90 ASN A O 1
ATOM 734 N N . VAL A 1 91 ? -16.281 9.867 19.609 1 97.88 91 VAL A N 1
ATOM 735 C CA . VAL A 1 91 ? -16.859 9.156 18.484 1 97.88 91 VAL A CA 1
ATOM 736 C C . VAL A 1 91 ? -16.016 9.391 17.234 1 97.88 91 VAL A C 1
ATOM 738 O O . VAL A 1 91 ? -15.828 8.484 16.422 1 97.88 91 VAL A O 1
ATOM 741 N N . ASN A 1 92 ? -15.516 10.594 17.125 1 97.88 92 ASN A N 1
ATOM 742 C CA . ASN A 1 92 ? -14.664 10.906 15.984 1 97.88 92 ASN A CA 1
ATOM 743 C C . ASN A 1 92 ? -13.398 10.062 15.984 1 97.88 92 ASN A C 1
ATOM 745 O O . ASN A 1 92 ? -12.992 9.547 14.945 1 97.88 92 ASN A O 1
ATOM 749 N N . LYS A 1 93 ? -12.805 9.891 17.109 1 97.94 93 LYS A N 1
ATOM 750 C CA . LYS A 1 93 ? -11.617 9.055 17.234 1 97.94 93 LYS A CA 1
ATOM 751 C C . LYS A 1 93 ? -11.953 7.586 16.984 1 97.94 93 LYS A C 1
ATOM 753 O O . LYS A 1 93 ? -11.188 6.867 16.344 1 97.94 93 LYS A O 1
ATOM 758 N N . LEU A 1 94 ? -13.047 7.18 17.516 1 98.38 94 LEU A N 1
ATOM 759 C CA . LEU A 1 94 ? -13.492 5.809 17.297 1 98.38 94 LEU A CA 1
ATOM 760 C C . LEU A 1 94 ? -13.719 5.555 15.805 1 98.38 94 LEU A C 1
ATOM 762 O O . LEU A 1 94 ? -13.32 4.508 15.281 1 98.38 94 LEU A O 1
ATOM 766 N N . ALA A 1 95 ? -14.32 6.484 15.133 1 98.5 95 ALA A N 1
ATOM 767 C CA . ALA A 1 95 ? -14.531 6.367 13.688 1 98.5 95 ALA A CA 1
ATOM 768 C C . ALA A 1 95 ? -13.203 6.266 12.945 1 98.5 95 ALA A C 1
ATOM 770 O O . ALA A 1 95 ? -13.07 5.477 12.008 1 98.5 95 ALA A O 1
ATOM 771 N N . LEU A 1 96 ? -12.227 7.035 13.391 1 98.5 96 LEU A N 1
ATOM 772 C CA . LEU A 1 96 ? -10.898 6.957 12.789 1 98.5 96 LEU A CA 1
ATOM 773 C C . LEU A 1 96 ? -10.336 5.543 12.898 1 98.5 96 LEU A C 1
ATOM 775 O O . LEU A 1 96 ? -9.875 4.977 11.906 1 98.5 96 LEU A O 1
ATOM 779 N N . ILE A 1 97 ? -10.43 4.996 14.055 1 98.75 97 ILE A N 1
ATOM 780 C CA . ILE A 1 97 ? -9.867 3.672 14.32 1 98.75 97 ILE A CA 1
ATOM 781 C C . ILE A 1 97 ? -10.586 2.633 13.461 1 98.75 97 ILE A C 1
ATOM 783 O O . ILE A 1 97 ? -9.945 1.805 12.805 1 98.75 97 ILE A O 1
ATOM 787 N N . LEU A 1 98 ? -11.852 2.715 13.422 1 98.81 98 LEU A N 1
ATOM 788 C CA . LEU A 1 98 ? -12.648 1.772 12.641 1 98.81 98 LEU A CA 1
ATOM 789 C C . LEU A 1 98 ? -12.344 1.913 11.148 1 98.81 98 LEU A C 1
ATOM 791 O O . LEU A 1 98 ? -12.211 0.912 10.445 1 98.81 98 LEU A O 1
ATOM 795 N N . GLY A 1 99 ? -12.25 3.154 10.719 1 98.81 99 GLY A N 1
ATOM 796 C CA . GLY A 1 99 ? -11.922 3.387 9.32 1 98.81 99 GLY A CA 1
ATOM 797 C C . GLY A 1 99 ? -10.57 2.836 8.922 1 98.81 99 GLY A C 1
ATOM 798 O O . GLY A 1 99 ? -10.43 2.232 7.859 1 98.81 99 GLY A O 1
ATOM 799 N N . LEU A 1 100 ? -9.602 3.029 9.781 1 98.62 100 LEU A N 1
ATOM 800 C CA . LEU A 1 100 ? -8.266 2.512 9.516 1 98.62 100 LEU A CA 1
ATOM 801 C C . LEU A 1 100 ? -8.258 0.987 9.539 1 98.62 100 LEU A C 1
ATOM 803 O O . LEU A 1 100 ? -7.559 0.355 8.734 1 98.62 100 LEU A O 1
ATOM 807 N N . MET A 1 101 ? -9.039 0.417 10.406 1 98.81 101 MET A N 1
ATOM 808 C CA . MET A 1 101 ? -9.172 -1.037 10.445 1 98.81 101 MET A CA 1
ATOM 809 C C . MET A 1 101 ? -9.805 -1.561 9.164 1 98.81 101 MET A C 1
ATOM 811 O O . MET A 1 101 ? -9.367 -2.582 8.625 1 98.81 101 MET A O 1
ATOM 815 N N . ALA A 1 102 ? -10.797 -0.858 8.719 1 98.88 102 ALA A N 1
ATOM 816 C CA . ALA A 1 102 ? -11.461 -1.254 7.477 1 98.88 102 ALA A CA 1
ATOM 817 C C . ALA A 1 102 ? -10.492 -1.175 6.293 1 98.88 102 ALA A C 1
ATOM 819 O O . ALA A 1 102 ? -10.477 -2.064 5.441 1 98.88 102 ALA A O 1
ATOM 820 N N . SER A 1 103 ? -9.711 -0.103 6.27 1 98.69 103 SER A N 1
ATOM 821 C CA . SER A 1 103 ? -8.727 0.047 5.207 1 98.69 103 SER A CA 1
ATOM 822 C C . SER A 1 103 ? -7.664 -1.045 5.281 1 98.69 103 SER A C 1
ATOM 824 O O . SER A 1 103 ? -7.223 -1.561 4.25 1 98.69 103 SER A O 1
ATOM 826 N N . ALA A 1 104 ? -7.262 -1.434 6.473 1 98.44 104 ALA A N 1
ATOM 827 C CA . ALA A 1 104 ? -6.328 -2.543 6.656 1 98.44 104 ALA A CA 1
ATOM 828 C C . ALA A 1 104 ? -6.938 -3.855 6.172 1 98.44 104 ALA A C 1
ATOM 830 O O . ALA A 1 104 ? -6.234 -4.707 5.621 1 98.44 104 ALA A O 1
ATOM 831 N N . GLY A 1 105 ? -8.195 -4.016 6.461 1 98.75 105 GLY A N 1
ATOM 832 C CA . GLY A 1 105 ? -8.883 -5.184 5.949 1 98.75 105 GLY A CA 1
ATOM 833 C C . GLY A 1 105 ? -8.836 -5.293 4.434 1 98.75 105 GLY A C 1
ATOM 834 O O . GLY A 1 105 ? -8.625 -6.379 3.891 1 98.75 105 GLY A O 1
ATOM 835 N N . LEU A 1 106 ? -9.062 -4.16 3.791 1 98.62 106 LEU A N 1
ATOM 836 C CA . LEU A 1 106 ? -9 -4.133 2.334 1 98.62 106 LEU A CA 1
ATOM 837 C C . LEU A 1 106 ? -7.613 -4.52 1.838 1 98.62 106 LEU A C 1
ATOM 839 O O . LEU A 1 106 ? -7.48 -5.195 0.814 1 98.62 106 LEU A O 1
ATOM 843 N N . ASN A 1 107 ? -6.625 -4.09 2.568 1 98.38 107 ASN A N 1
ATOM 844 C CA . ASN A 1 107 ? -5.25 -4.469 2.258 1 98.38 107 ASN A CA 1
ATOM 845 C C . ASN A 1 107 ? -5.047 -5.98 2.355 1 98.38 107 ASN A C 1
ATOM 847 O O . ASN A 1 107 ? -4.395 -6.578 1.5 1 98.38 107 ASN A O 1
ATOM 851 N N . LEU A 1 108 ? -5.598 -6.59 3.324 1 98.38 108 LEU A N 1
ATOM 852 C CA . LEU A 1 108 ? -5.523 -8.039 3.477 1 98.38 108 LEU A CA 1
ATOM 853 C C . LEU A 1 108 ? -6.219 -8.742 2.316 1 98.38 108 LEU A C 1
ATOM 855 O O . LEU A 1 108 ? -5.66 -9.672 1.727 1 98.38 108 LEU A O 1
ATOM 859 N N . VAL A 1 109 ? -7.41 -8.273 2.021 1 98.06 109 VAL A N 1
ATOM 860 C CA . VAL A 1 109 ? -8.195 -8.891 0.958 1 98.06 109 VAL A CA 1
ATOM 861 C C . VAL A 1 109 ? -7.457 -8.75 -0.373 1 98.06 109 VAL A C 1
ATOM 863 O O . VAL A 1 109 ? -7.508 -9.656 -1.213 1 98.06 109 VAL A O 1
ATOM 866 N N . ALA A 1 110 ? -6.727 -7.656 -0.528 1 97.81 110 ALA A N 1
ATOM 867 C CA . ALA A 1 110 ? -6.008 -7.387 -1.771 1 97.81 110 ALA A CA 1
ATOM 868 C C . ALA A 1 110 ? -4.867 -8.375 -1.971 1 97.81 110 ALA A C 1
ATOM 870 O O . ALA A 1 110 ? -4.516 -8.703 -3.105 1 97.81 110 ALA A O 1
ATOM 871 N N . ASN A 1 111 ? -4.316 -8.852 -0.872 1 97.5 111 ASN A N 1
ATOM 872 C CA . ASN A 1 111 ? -3.086 -9.633 -0.987 1 97.5 111 ASN A CA 1
ATOM 873 C C . ASN A 1 111 ? -3.324 -11.109 -0.691 1 97.5 111 ASN A C 1
ATOM 875 O O . ASN A 1 111 ? -2.527 -11.961 -1.087 1 97.5 111 ASN A O 1
ATOM 879 N N . PHE A 1 112 ? -4.367 -1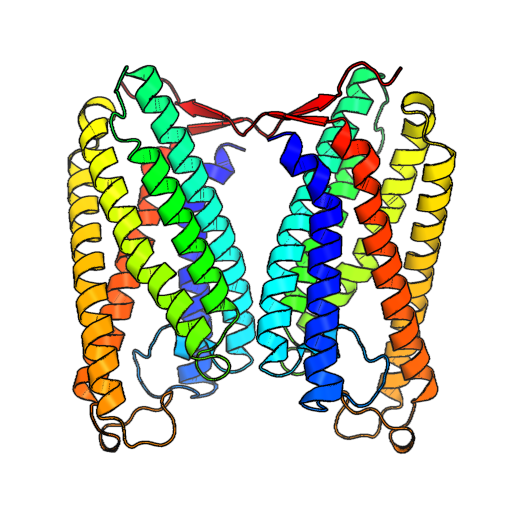1.406 0.065 1 97.25 112 PHE A N 1
ATOM 880 C CA . PHE A 1 112 ? -4.664 -12.789 0.429 1 97.25 112 PHE A CA 1
ATOM 881 C C . PHE A 1 112 ? -5.938 -13.266 -0.252 1 97.25 112 PHE A C 1
ATOM 883 O O . PHE A 1 112 ? -7.043 -12.875 0.138 1 97.25 112 PHE A O 1
ATOM 890 N N . GLN A 1 113 ? -5.758 -14.117 -1.208 1 94.12 113 GLN A N 1
ATOM 891 C CA . GLN A 1 113 ? -6.906 -14.695 -1.899 1 94.12 113 GLN A CA 1
ATOM 892 C C . GLN A 1 113 ? -7.562 -15.781 -1.058 1 94.12 113 GLN A C 1
ATOM 894 O O . GLN A 1 113 ? -6.883 -16.516 -0.333 1 94.12 113 GLN A O 1
ATOM 899 N N . GLU A 1 114 ? -8.812 -15.906 -1.205 1 89.62 114 GLU A N 1
ATOM 900 C CA . GLU A 1 114 ? -9.57 -16.891 -0.438 1 89.62 114 GLU A CA 1
ATOM 901 C C . GLU A 1 114 ? -9.094 -18.312 -0.745 1 89.62 114 GLU A C 1
ATOM 903 O O . GLU A 1 114 ? -9.07 -19.172 0.141 1 89.62 114 GLU A O 1
ATOM 908 N N . THR A 1 115 ? -8.656 -18.562 -1.966 1 88.75 115 THR A N 1
ATOM 909 C CA . THR A 1 115 ? -8.219 -19.891 -2.395 1 88.75 115 THR A CA 1
ATOM 910 C C . THR A 1 115 ? -6.859 -20.234 -1.798 1 88.75 115 THR A C 1
ATOM 912 O O . THR A 1 115 ? -6.508 -21.406 -1.672 1 88.75 115 THR A O 1
ATOM 915 N N . ASN A 1 116 ? -6.109 -19.234 -1.427 1 90.25 116 ASN A N 1
ATOM 916 C CA . ASN A 1 116 ? -4.742 -19.453 -0.967 1 90.25 116 ASN A CA 1
ATOM 917 C C . ASN A 1 116 ? -4.625 -19.266 0.544 1 90.25 116 ASN A C 1
ATOM 919 O O . ASN A 1 116 ? -3.75 -19.859 1.178 1 90.25 116 ASN A O 1
ATOM 923 N N . ALA A 1 117 ? -5.473 -18.422 1.049 1 92.62 117 ALA A N 1
ATOM 924 C CA . ALA A 1 117 ? -5.453 -18.109 2.475 1 92.62 117 ALA A CA 1
ATOM 925 C C . ALA A 1 117 ? -6.848 -17.734 2.971 1 92.62 117 ALA A C 1
ATOM 927 O O . ALA A 1 117 ? -7.117 -16.578 3.275 1 92.62 117 ALA A O 1
ATOM 928 N N . PHE A 1 118 ? -7.668 -18.75 3.207 1 91.62 118 PHE A N 1
ATOM 929 C CA . PHE A 1 118 ? -9.094 -18.578 3.463 1 91.62 118 PHE A CA 1
ATOM 930 C C . PHE A 1 118 ? -9.328 -17.781 4.734 1 91.62 118 PHE A C 1
ATOM 932 O O . PHE A 1 118 ? -10.031 -16.766 4.711 1 91.62 118 PHE A O 1
ATOM 939 N N . SER A 1 119 ? -8.672 -18.141 5.816 1 95 119 SER A N 1
ATOM 940 C CA . SER A 1 119 ? -8.93 -17.516 7.109 1 95 119 SER A CA 1
ATOM 941 C C . SER A 1 119 ? -8.523 -16.047 7.098 1 95 119 SER A C 1
ATOM 943 O O . SER A 1 119 ? -9.273 -15.188 7.582 1 95 119 SER A O 1
ATOM 945 N N . ILE A 1 120 ? -7.371 -15.695 6.547 1 97.12 120 ILE A N 1
ATOM 946 C CA . ILE A 1 120 ? -6.887 -14.32 6.523 1 97.12 120 ILE A CA 1
ATOM 947 C C . ILE A 1 120 ? -7.758 -13.484 5.59 1 97.12 120 ILE A C 1
ATOM 949 O O . ILE A 1 120 ? -8.102 -12.336 5.902 1 97.12 120 ILE A O 1
ATOM 953 N N . HIS A 1 121 ? -8.164 -14.109 4.477 1 96.69 121 HIS A N 1
ATOM 954 C CA . HIS A 1 121 ? -9.031 -13.406 3.533 1 96.69 121 HIS A CA 1
ATOM 955 C C . HIS A 1 121 ? -10.367 -13.047 4.176 1 96.69 121 HIS A C 1
ATOM 957 O O . HIS A 1 121 ? -10.812 -11.906 4.09 1 96.69 121 HIS A O 1
ATOM 963 N N . TRP A 1 122 ? -10.93 -14.023 4.844 1 96.31 122 TRP A N 1
ATOM 964 C CA . TRP A 1 122 ? -12.234 -13.805 5.473 1 96.31 122 TRP A CA 1
ATOM 965 C C . TRP A 1 122 ? -12.133 -12.773 6.59 1 96.31 122 TRP A C 1
ATOM 967 O O . TRP A 1 122 ? -13.031 -11.945 6.758 1 96.31 122 TRP A O 1
ATOM 977 N N . PHE A 1 123 ? -11.086 -12.852 7.309 1 98.06 123 PHE A N 1
ATOM 978 C CA . PHE A 1 123 ? -10.852 -11.844 8.336 1 98.06 123 PHE A CA 1
ATOM 979 C C . PHE A 1 123 ? -10.781 -10.453 7.715 1 98.06 123 PHE A C 1
ATOM 981 O O . PHE A 1 123 ? -11.414 -9.516 8.211 1 98.06 123 PHE A O 1
ATOM 988 N N . GLY A 1 124 ? -10.047 -10.305 6.645 1 98.44 124 GLY A N 1
ATOM 989 C CA . GLY A 1 124 ? -9.961 -9.039 5.93 1 98.44 124 GLY A CA 1
ATOM 990 C C . GLY A 1 124 ? -11.297 -8.57 5.387 1 98.44 124 GLY A C 1
ATOM 991 O O . GLY A 1 124 ? -11.617 -7.383 5.449 1 98.44 124 GLY A O 1
ATOM 992 N N . ALA A 1 125 ? -12.07 -9.477 4.879 1 98 125 ALA A N 1
ATOM 993 C CA . ALA A 1 125 ? -13.375 -9.148 4.316 1 98 125 ALA A CA 1
ATOM 994 C C . ALA A 1 125 ? -14.32 -8.617 5.387 1 98 125 ALA A C 1
ATOM 996 O O . ALA A 1 125 ? -15.039 -7.641 5.16 1 98 125 ALA A O 1
ATOM 997 N N . ILE A 1 126 ? -14.25 -9.242 6.535 1 98.25 126 ILE A N 1
ATOM 998 C CA . ILE A 1 126 ? -15.078 -8.789 7.645 1 98.25 126 ILE A CA 1
ATOM 999 C C . ILE A 1 126 ? -14.664 -7.383 8.07 1 98.25 126 ILE A C 1
ATOM 1001 O O . ILE A 1 126 ? -15.508 -6.535 8.352 1 98.25 126 ILE A O 1
ATOM 1005 N N . LEU A 1 127 ? -13.391 -7.121 8.102 1 98.75 127 LEU A N 1
ATOM 1006 C CA . LEU A 1 127 ? -12.914 -5.785 8.43 1 98.75 127 LEU A CA 1
ATOM 1007 C C . LEU A 1 127 ? -13.352 -4.773 7.379 1 98.75 127 LEU A C 1
ATOM 1009 O O . LEU A 1 127 ? -13.867 -3.701 7.723 1 98.75 127 LEU A O 1
ATOM 1013 N N . THR A 1 128 ? -13.18 -5.121 6.148 1 98.69 128 THR A N 1
ATOM 1014 C CA . THR A 1 128 ? -13.461 -4.199 5.059 1 98.69 128 THR A CA 1
ATOM 1015 C C . THR A 1 128 ? -14.945 -3.836 5.031 1 98.69 128 THR A C 1
ATOM 1017 O O . THR A 1 128 ? -15.305 -2.656 5.055 1 98.69 128 THR A O 1
ATOM 1020 N N . PHE A 1 129 ? -15.812 -4.828 5.082 1 98.69 129 PHE A N 1
ATOM 1021 C CA . PHE A 1 129 ? -17.234 -4.582 4.883 1 98.69 129 PHE A CA 1
ATOM 1022 C C . PHE A 1 129 ? -17.953 -4.398 6.219 1 98.69 129 PHE A C 1
ATOM 1024 O O . PHE A 1 129 ? -18.797 -3.516 6.359 1 98.69 129 PHE A O 1
ATOM 1031 N N . GLY A 1 130 ? -17.641 -5.23 7.156 1 98.62 130 GLY A N 1
ATOM 1032 C CA . GLY A 1 130 ? -18.297 -5.141 8.453 1 98.62 130 GLY A CA 1
ATOM 1033 C C . GLY A 1 130 ? -17.859 -3.924 9.25 1 98.62 130 GLY A C 1
ATOM 1034 O O . GLY A 1 130 ? -18.672 -3.061 9.57 1 98.62 130 GLY A O 1
ATOM 1035 N N . VAL A 1 131 ? -16.562 -3.838 9.484 1 98.88 131 VAL A N 1
ATOM 1036 C CA . VAL A 1 131 ? -16.031 -2.695 10.227 1 98.88 131 VAL A CA 1
ATOM 1037 C C . VAL A 1 131 ? -16.172 -1.428 9.391 1 98.88 131 VAL A C 1
ATOM 1039 O O . VAL A 1 131 ? -16.406 -0.343 9.922 1 98.88 131 VAL A O 1
ATOM 1042 N N . GLY A 1 132 ? -16.062 -1.587 8.078 1 98.75 132 GLY A N 1
ATOM 1043 C CA . GLY A 1 132 ? -16.328 -0.458 7.207 1 98.75 132 GLY A CA 1
ATOM 1044 C C . GLY A 1 132 ? -17.734 0.09 7.363 1 98.75 132 GLY A C 1
ATOM 1045 O O . GLY A 1 132 ? -17.938 1.307 7.414 1 98.75 132 GLY A O 1
ATOM 1046 N N . SER A 1 133 ? -18.703 -0.802 7.465 1 98.75 133 SER A N 1
ATOM 1047 C CA . SER A 1 133 ? -20.078 -0.388 7.695 1 98.75 133 SER A CA 1
ATOM 1048 C C . SER A 1 133 ? -20.234 0.289 9.055 1 98.75 133 SER A C 1
ATOM 1050 O O . SER A 1 133 ? -20.984 1.262 9.188 1 98.75 133 SER A O 1
ATOM 1052 N N . LEU A 1 134 ? -19.516 -0.202 9.984 1 98.69 134 LEU A N 1
ATOM 1053 C CA . LEU A 1 134 ? -19.531 0.429 11.297 1 98.69 134 LEU A CA 1
ATOM 1054 C C . LEU A 1 134 ? -18.922 1.827 11.234 1 98.69 134 LEU A C 1
ATOM 1056 O O . LEU A 1 134 ? -19.438 2.756 11.867 1 98.69 134 LEU A O 1
ATOM 1060 N N . TYR A 1 135 ? -17.859 1.95 10.531 1 98.81 135 TYR A N 1
ATOM 1061 C CA . TYR A 1 135 ? -17.234 3.252 10.359 1 98.81 135 TYR A CA 1
ATOM 1062 C C . TYR A 1 135 ? -18.219 4.281 9.844 1 98.81 135 TYR A C 1
ATOM 1064 O O . TYR A 1 135 ? -18.359 5.363 10.422 1 98.81 135 TYR A O 1
ATOM 1072 N N . ILE A 1 136 ? -18.891 3.928 8.719 1 98.56 136 ILE A N 1
ATOM 1073 C CA . ILE A 1 136 ? -19.75 4.945 8.125 1 98.56 136 ILE A CA 1
ATOM 1074 C C . ILE A 1 136 ? -20.953 5.18 9.023 1 98.56 136 ILE A C 1
ATOM 1076 O O . ILE A 1 136 ? -21.531 6.273 9.031 1 98.56 136 ILE A O 1
ATOM 1080 N N . SER A 1 137 ? -21.344 4.184 9.859 1 98.44 137 SER A N 1
ATOM 1081 C CA . SER A 1 137 ? -22.406 4.398 10.844 1 98.44 137 SER A CA 1
ATOM 1082 C C . SER A 1 137 ? -21.984 5.426 11.891 1 98.44 137 SER A C 1
ATOM 1084 O O . SER A 1 137 ? -22.734 6.352 12.203 1 98.44 137 SER A O 1
ATOM 1086 N N . PHE A 1 138 ? -20.797 5.293 12.398 1 98.12 138 PHE A N 1
ATOM 1087 C CA . PHE A 1 138 ? -20.297 6.238 13.391 1 98.12 138 PHE A CA 1
ATOM 1088 C C . PHE A 1 138 ? -20.078 7.613 12.766 1 98.12 138 PHE A C 1
ATOM 1090 O O . PHE A 1 138 ? -20.281 8.641 13.414 1 98.12 138 PHE A O 1
ATOM 1097 N N . GLN A 1 139 ? -19.688 7.574 11.531 1 97.81 139 GLN A N 1
ATOM 1098 C CA . GLN A 1 139 ? -19.562 8.836 10.82 1 97.81 139 GLN A CA 1
ATOM 1099 C C . GLN A 1 139 ? -20.906 9.547 10.695 1 97.81 139 GLN A C 1
ATOM 1101 O O . GLN A 1 139 ? -20.969 10.773 10.703 1 97.81 139 GLN A O 1
ATOM 1106 N N . CYS A 1 140 ? -21.953 8.758 10.5 1 97.88 140 CYS A N 1
ATOM 1107 C CA . CYS A 1 140 ? -23.281 9.352 10.445 1 97.88 140 CYS A CA 1
ATOM 1108 C C . CYS A 1 140 ? -23.609 10.062 11.75 1 97.88 140 CYS A C 1
ATOM 1110 O O . CYS A 1 140 ? -24.203 11.148 11.734 1 97.88 140 CYS A O 1
ATOM 1112 N N . TYR A 1 141 ? -23.234 9.461 12.836 1 96.75 141 TYR A N 1
ATOM 1113 C CA . TYR A 1 141 ? -23.453 10.117 14.125 1 96.75 141 TYR A CA 1
ATOM 1114 C C . TYR A 1 141 ? -22.719 11.461 14.18 1 96.75 141 TYR A C 1
ATOM 1116 O O . TYR A 1 141 ? -23.281 12.453 14.656 1 96.75 141 TYR A O 1
ATOM 1124 N N . VAL A 1 142 ? -21.562 11.461 13.703 1 97.25 142 VAL A N 1
ATOM 1125 C CA . VAL A 1 142 ? -20.781 12.688 13.656 1 97.25 142 VAL A CA 1
ATOM 1126 C C . VAL A 1 142 ? -21.469 13.719 12.773 1 97.25 142 VAL A C 1
ATOM 1128 O O . VAL A 1 142 ? -21.625 14.883 13.164 1 97.25 142 VAL A O 1
ATOM 1131 N N . TYR A 1 143 ? -21.922 13.273 11.641 1 96.75 143 TYR A N 1
ATOM 1132 C CA . TYR A 1 143 ? -22.578 14.18 10.711 1 96.75 143 TYR A CA 1
ATOM 1133 C C . TYR A 1 143 ? -23.859 14.75 11.312 1 96.75 143 TYR A C 1
ATOM 1135 O O . TYR A 1 143 ? -24.188 15.922 11.094 1 96.75 143 TYR A O 1
ATOM 1143 N N . ILE A 1 144 ? -24.594 13.969 12.055 1 95.94 144 ILE A N 1
ATOM 1144 C CA . ILE A 1 144 ? -25.797 14.453 12.719 1 95.94 144 ILE A CA 1
ATOM 1145 C C . ILE A 1 144 ? -25.438 15.586 13.672 1 95.94 144 ILE A C 1
ATOM 1147 O O . ILE A 1 144 ? -26.156 16.578 13.758 1 95.94 144 ILE A O 1
ATOM 1151 N N . LYS A 1 145 ? -24.312 15.477 14.289 1 94.38 145 LYS A N 1
ATOM 1152 C CA . LYS A 1 145 ? -23.875 16.469 15.258 1 94.38 145 LYS A CA 1
ATOM 1153 C C . LYS A 1 145 ? -23.391 17.75 14.555 1 94.38 145 LYS A C 1
ATOM 1155 O O . LYS A 1 145 ? -23.625 18.844 15.047 1 94.38 145 LYS A O 1
ATOM 1160 N N . ILE A 1 146 ? -22.828 17.562 13.422 1 94.69 146 ILE A N 1
ATOM 1161 C CA . ILE A 1 146 ? -22.203 18.734 12.828 1 94.69 146 ILE A CA 1
ATOM 1162 C C . ILE A 1 146 ? -23.094 19.312 11.734 1 94.69 146 ILE A C 1
ATOM 1164 O O . ILE A 1 146 ? -22.875 20.422 11.258 1 94.69 146 ILE A O 1
ATOM 1168 N N . SER A 1 147 ? -24.078 18.656 11.344 1 92.38 147 SER A N 1
ATOM 1169 C CA . SER A 1 147 ? -24.938 19.062 10.242 1 92.38 147 SER A CA 1
ATOM 1170 C C . SER A 1 147 ? -25.547 20.438 10.5 1 92.38 147 SER A C 1
ATOM 1172 O O . SER A 1 147 ? -25.672 21.25 9.578 1 92.38 147 SER A O 1
ATOM 1174 N N . PRO A 1 148 ? -25.891 20.797 11.703 1 91.19 148 PRO A N 1
ATOM 1175 C CA . PRO A 1 148 ? -26.469 22.125 11.945 1 91.19 148 PRO A CA 1
ATOM 1176 C C . PRO A 1 148 ? -25.5 23.266 11.648 1 91.19 148 PRO A C 1
ATOM 1178 O O . PRO A 1 148 ? -25.922 24.359 11.297 1 91.19 148 PRO A O 1
ATOM 1181 N N . VAL A 1 149 ? -24.25 22.969 11.719 1 90.88 149 VAL A N 1
ATOM 1182 C CA . VAL A 1 149 ? -23.281 24.047 11.562 1 90.88 149 VAL A CA 1
ATOM 1183 C C . VAL A 1 149 ? -22.734 24.047 10.133 1 90.88 149 VAL A C 1
ATOM 1185 O O . VAL A 1 149 ? -22.312 25.094 9.625 1 90.88 149 VAL A O 1
ATOM 1188 N N . ILE A 1 150 ? -22.766 22.906 9.469 1 89.5 150 ILE A N 1
ATOM 1189 C CA . ILE A 1 150 ? -22.172 22.859 8.133 1 89.5 150 ILE A CA 1
ATOM 1190 C C . ILE A 1 150 ? -23.281 22.922 7.082 1 89.5 150 ILE A C 1
ATOM 1192 O O . ILE A 1 150 ? -23.016 23.094 5.891 1 89.5 150 ILE A O 1
ATOM 1196 N N . GLY A 1 151 ? -24.516 22.828 7.473 1 89.06 151 GLY A N 1
ATOM 1197 C CA . GLY A 1 151 ? -25.641 22.984 6.559 1 89.06 151 GLY A CA 1
ATOM 1198 C C . GLY A 1 151 ? -25.766 21.828 5.582 1 89.06 151 GLY A C 1
ATOM 1199 O O . GLY A 1 151 ? -25.906 22.031 4.379 1 89.06 151 GLY A O 1
ATOM 1200 N N . GLN A 1 152 ? -25.688 20.594 5.953 1 92.31 152 GLN A N 1
ATOM 1201 C CA . GLN A 1 152 ? -25.734 19.422 5.082 1 92.31 152 GLN A CA 1
ATOM 1202 C C . GLN A 1 152 ? -26.781 18.406 5.574 1 92.31 152 GLN A C 1
ATOM 1204 O O . GLN A 1 152 ? -26.516 17.203 5.598 1 92.31 152 GLN A O 1
ATOM 1209 N N . ARG A 1 153 ? -27.953 18.875 5.883 1 92.81 153 ARG A N 1
ATOM 1210 C CA . ARG A 1 153 ? -28.984 18.016 6.445 1 92.81 153 ARG A CA 1
ATOM 1211 C C . ARG A 1 153 ? -29.422 16.953 5.434 1 92.81 153 ARG A C 1
ATOM 1213 O O . ARG A 1 153 ? -29.484 15.773 5.75 1 92.81 153 ARG A O 1
ATOM 1220 N N . LYS A 1 154 ? -29.734 17.344 4.219 1 95.06 154 LYS A N 1
ATOM 1221 C CA . LYS A 1 154 ? -30.188 16.406 3.195 1 95.06 154 LYS A CA 1
ATOM 1222 C C . LYS A 1 154 ? -29.109 15.375 2.895 1 95.06 154 LYS A C 1
ATOM 1224 O O . LYS A 1 154 ? -29.406 14.18 2.789 1 95.06 154 LYS A O 1
ATOM 1229 N N . LEU A 1 155 ? -27.953 15.82 2.746 1 96.56 155 LEU A N 1
ATOM 1230 C CA . LEU A 1 155 ? -26.844 14.914 2.463 1 96.56 155 LEU A CA 1
ATOM 1231 C C . LEU A 1 155 ? -26.625 13.945 3.621 1 96.56 155 LEU A C 1
ATOM 1233 O O . LEU A 1 155 ? -26.281 12.781 3.404 1 96.56 155 LEU A O 1
ATOM 1237 N N . THR A 1 156 ? -26.828 14.469 4.801 1 97.56 156 THR A N 1
ATOM 1238 C CA . THR A 1 156 ? -26.688 13.625 5.984 1 97.56 156 THR A CA 1
ATOM 1239 C C . THR A 1 156 ? -27.719 12.5 5.969 1 97.56 156 THR A C 1
ATOM 1241 O O . THR A 1 156 ? -27.422 11.367 6.328 1 97.56 156 THR A O 1
ATOM 1244 N N . MET A 1 157 ? -28.922 12.812 5.555 1 97.88 157 MET A N 1
ATOM 1245 C CA . MET A 1 157 ? -29.953 11.789 5.453 1 97.88 157 MET A CA 1
ATOM 1246 C C . MET A 1 157 ? -29.578 10.727 4.434 1 97.88 157 MET A C 1
ATOM 1248 O O . MET A 1 157 ? -29.812 9.531 4.645 1 97.88 157 MET A O 1
ATOM 1252 N N . PHE A 1 158 ? -29.031 11.133 3.338 1 98.25 158 PHE A N 1
ATOM 1253 C CA . PHE A 1 158 ? -28.562 10.188 2.33 1 98.25 158 PHE A CA 1
ATOM 1254 C C . PHE A 1 158 ? -27.453 9.312 2.891 1 98.25 158 PHE A C 1
ATOM 1256 O O . PHE A 1 158 ? -27.406 8.102 2.635 1 98.25 158 PHE A O 1
ATOM 1263 N N . ARG A 1 159 ? -26.547 9.883 3.686 1 98.44 159 ARG A N 1
ATOM 1264 C CA . ARG A 1 159 ? -25.484 9.133 4.348 1 98.44 159 ARG A CA 1
ATOM 1265 C C . ARG A 1 159 ? -26.062 8.078 5.289 1 98.44 159 ARG A C 1
ATOM 1267 O O . ARG A 1 159 ? -25.547 6.961 5.363 1 98.44 159 ARG A O 1
ATOM 1274 N N . ILE A 1 160 ? -27.062 8.492 5.98 1 98.56 160 ILE A N 1
ATOM 1275 C CA . ILE A 1 160 ? -27.688 7.566 6.91 1 98.56 160 ILE A CA 1
ATOM 1276 C C . ILE A 1 160 ? -28.297 6.395 6.141 1 98.56 160 ILE A C 1
ATOM 1278 O O . ILE A 1 160 ? -28.156 5.238 6.547 1 98.56 160 ILE A O 1
ATOM 1282 N N . LEU A 1 161 ? -28.922 6.727 5.059 1 98.69 161 LEU A N 1
ATOM 1283 C CA . LEU A 1 161 ? -29.484 5.676 4.223 1 98.69 161 LEU A CA 1
ATOM 1284 C C . LEU A 1 161 ? -28.406 4.715 3.744 1 98.69 161 LEU A C 1
ATOM 1286 O O . LEU A 1 161 ? -28.562 3.496 3.842 1 98.69 161 LEU A O 1
ATOM 1290 N N . LEU A 1 162 ? -27.312 5.246 3.24 1 98.81 162 LEU A N 1
ATOM 1291 C CA . LEU A 1 162 ? -26.203 4.422 2.771 1 98.81 162 LEU A CA 1
ATOM 1292 C C . LEU A 1 162 ? -25.656 3.543 3.896 1 98.81 162 LEU A C 1
ATOM 1294 O O . LEU A 1 162 ? -25.328 2.377 3.674 1 98.81 162 LEU A O 1
ATOM 1298 N N . SER A 1 163 ? -25.547 4.141 5.07 1 98.75 163 SER A N 1
ATOM 1299 C CA . SER A 1 163 ? -25.047 3.408 6.23 1 98.75 163 SER A CA 1
ATOM 1300 C C . SER A 1 163 ? -25.969 2.24 6.582 1 98.75 163 SER A C 1
ATOM 1302 O O . SER A 1 163 ? -25.484 1.138 6.867 1 98.75 163 SER A O 1
ATOM 1304 N N . LEU A 1 164 ? -27.25 2.422 6.555 1 98.75 164 LEU A N 1
ATOM 1305 C CA . LEU A 1 164 ? -28.203 1.371 6.859 1 98.75 164 LEU A CA 1
ATOM 1306 C C . LEU A 1 164 ? -28.156 0.267 5.809 1 98.75 164 LEU A C 1
ATOM 1308 O O . LEU A 1 164 ? -28.156 -0.919 6.148 1 98.75 164 LEU A O 1
ATOM 1312 N N . VAL A 1 165 ? -28.109 0.68 4.582 1 98.81 165 VAL A N 1
ATOM 1313 C CA . VAL A 1 165 ? -28.047 -0.281 3.486 1 98.81 165 VAL A CA 1
ATOM 1314 C C . VAL A 1 165 ? -26.781 -1.125 3.621 1 98.81 165 VAL A C 1
ATOM 1316 O O . VAL A 1 165 ? -26.812 -2.344 3.441 1 98.81 165 VAL A O 1
ATOM 1319 N N . SER A 1 166 ? -25.688 -0.493 3.953 1 98.81 166 SER A N 1
ATOM 1320 C CA . SER A 1 166 ? -24.422 -1.202 4.098 1 98.81 166 SER A CA 1
ATOM 1321 C C . SER A 1 166 ? -24.453 -2.178 5.27 1 98.81 166 SER A C 1
ATOM 1323 O O . SER A 1 166 ? -24.016 -3.318 5.148 1 98.81 166 SER A O 1
ATOM 1325 N N . ALA A 1 167 ? -24.984 -1.737 6.387 1 98.62 167 ALA A N 1
ATOM 1326 C CA . ALA A 1 167 ? -25.047 -2.586 7.574 1 98.62 167 ALA A CA 1
ATOM 1327 C C . ALA A 1 167 ? -25.938 -3.799 7.332 1 98.62 167 ALA A C 1
ATOM 1329 O O . ALA A 1 167 ? -25.547 -4.934 7.617 1 98.62 167 ALA A O 1
ATOM 1330 N N . ILE A 1 168 ? -27.109 -3.559 6.797 1 98.75 168 ILE A N 1
ATOM 1331 C CA . ILE A 1 168 ? -28.047 -4.637 6.5 1 98.75 168 ILE A CA 1
ATOM 1332 C C . ILE A 1 168 ? -27.453 -5.547 5.422 1 98.75 168 ILE A C 1
ATOM 1334 O O . ILE A 1 168 ? -27.516 -6.773 5.531 1 98.75 168 ILE A O 1
ATOM 1338 N N . GLY A 1 169 ? -26.906 -4.902 4.398 1 98.75 169 GLY A N 1
ATOM 1339 C CA . GLY A 1 169 ? -26.281 -5.668 3.332 1 98.75 169 GLY A CA 1
ATOM 1340 C C . GLY A 1 169 ? -25.188 -6.59 3.828 1 98.75 169 GLY A C 1
ATOM 1341 O O . GLY A 1 169 ? -25.109 -7.75 3.416 1 98.75 169 GLY A O 1
ATOM 1342 N N . PHE A 1 170 ? -24.375 -6.074 4.715 1 98.69 170 PHE A N 1
ATOM 1343 C CA . PHE A 1 170 ? -23.297 -6.887 5.254 1 98.69 170 PHE A CA 1
ATOM 1344 C C . PHE A 1 170 ? -23.844 -8.094 6.004 1 98.69 170 PHE A C 1
ATOM 1346 O O . PHE A 1 170 ? -23.328 -9.203 5.855 1 98.69 170 PHE A O 1
ATOM 1353 N N . ILE A 1 171 ? -24.844 -7.895 6.852 1 98.62 171 ILE A N 1
ATOM 1354 C CA . ILE A 1 171 ? -25.422 -8.977 7.633 1 98.62 171 ILE A CA 1
ATOM 1355 C C . ILE A 1 171 ? -26.016 -10.031 6.699 1 98.62 171 ILE A C 1
ATOM 1357 O O . ILE A 1 171 ? -25.75 -11.219 6.848 1 98.62 171 ILE A O 1
ATOM 1361 N N . VAL A 1 172 ? -26.766 -9.625 5.711 1 98.62 172 VAL A N 1
ATOM 1362 C CA . VAL A 1 172 ? -27.375 -10.555 4.77 1 98.62 172 VAL A CA 1
ATOM 1363 C C . VAL A 1 172 ? -26.297 -11.297 3.994 1 98.62 172 VAL A C 1
ATOM 1365 O O . VAL A 1 172 ? -26.359 -12.516 3.834 1 98.62 172 VAL A O 1
ATOM 1368 N N . CYS A 1 173 ? -25.281 -10.562 3.516 1 98.25 173 CYS A N 1
ATOM 1369 C CA . CYS A 1 173 ? -24.188 -11.156 2.762 1 98.25 173 CYS A CA 1
ATOM 1370 C C . CYS A 1 173 ? -23.5 -12.242 3.57 1 98.25 173 CYS A C 1
ATOM 1372 O O . CYS A 1 173 ? -23.266 -13.344 3.066 1 98.25 173 CYS A O 1
ATOM 1374 N N . THR A 1 174 ? -23.234 -11.953 4.867 1 98 174 THR A N 1
ATOM 1375 C CA . THR A 1 174 ? -22.469 -12.875 5.715 1 98 174 THR A CA 1
ATOM 1376 C C . THR A 1 174 ? -23.312 -14.109 6.043 1 98 174 THR A C 1
ATOM 1378 O O . THR A 1 174 ? -22.828 -15.234 5.934 1 98 174 THR A O 1
ATOM 1381 N N . VAL A 1 175 ? -24.531 -13.922 6.398 1 98 175 VAL A N 1
ATOM 1382 C CA . VAL A 1 175 ? -25.406 -15.039 6.758 1 98 175 VAL A CA 1
ATOM 1383 C C . VAL A 1 175 ? -25.609 -15.945 5.551 1 98 175 VAL A C 1
ATOM 1385 O O . VAL A 1 175 ? -25.5 -17.172 5.664 1 98 175 VAL A O 1
ATOM 1388 N N . THR A 1 176 ? -25.844 -15.367 4.414 1 97.69 176 THR A N 1
ATOM 1389 C CA . THR A 1 176 ? -26.094 -16.172 3.223 1 97.69 176 THR A CA 1
ATOM 1390 C C . THR A 1 176 ? -24.812 -16.797 2.713 1 97.69 176 THR A C 1
ATOM 1392 O O . THR A 1 176 ? -24.828 -17.875 2.117 1 97.69 176 THR A O 1
ATOM 1395 N N . ALA A 1 177 ? -23.703 -16.109 2.91 1 96 177 ALA A N 1
ATOM 1396 C CA . ALA A 1 177 ? -22.422 -16.703 2.553 1 96 177 ALA A CA 1
ATOM 1397 C C . ALA A 1 177 ? -22.172 -18 3.332 1 96 177 ALA A C 1
ATOM 1399 O O . ALA A 1 177 ? -21.828 -19.031 2.75 1 96 177 ALA A O 1
ATOM 1400 N N . PHE A 1 178 ? -22.422 -17.953 4.609 1 94.81 178 PHE A N 1
ATOM 1401 C CA . PHE A 1 178 ? -22.203 -19.125 5.449 1 94.81 178 PHE A CA 1
ATOM 1402 C C . PHE A 1 178 ? -23.188 -20.234 5.098 1 94.81 178 PHE A C 1
ATOM 1404 O O . PHE A 1 178 ? -22.797 -21.406 5.02 1 94.81 178 PHE A O 1
ATOM 1411 N N . ARG A 1 179 ? -24.359 -19.891 4.871 1 95.62 179 ARG A N 1
ATOM 1412 C CA . ARG A 1 179 ? -25.359 -20.891 4.516 1 95.62 179 ARG A CA 1
ATOM 1413 C C . ARG A 1 179 ? -25.031 -21.547 3.184 1 95.62 179 ARG A C 1
ATOM 1415 O O . ARG A 1 179 ? -25.109 -22.781 3.059 1 95.62 179 ARG A O 1
ATOM 1422 N N . SER A 1 180 ? -24.688 -20.75 2.225 1 94.62 180 SER A N 1
ATOM 1423 C CA . SER A 1 180 ? -24.375 -21.297 0.911 1 94.62 180 SER A CA 1
ATOM 1424 C C . SER A 1 180 ? -23.141 -22.188 0.969 1 94.62 180 SER A C 1
ATOM 1426 O O . SER A 1 180 ? -23.094 -23.234 0.32 1 94.62 180 SER A O 1
ATOM 1428 N N . TYR A 1 181 ? -22.188 -21.734 1.704 1 91.38 181 TYR A N 1
ATOM 1429 C CA . TYR A 1 181 ? -20.984 -22.531 1.848 1 91.38 181 TYR A CA 1
ATOM 1430 C C . TYR A 1 181 ? -21.281 -23.891 2.471 1 91.38 181 TYR A C 1
ATOM 1432 O O . TYR A 1 181 ? -20.719 -24.906 2.074 1 91.38 181 TYR A O 1
ATOM 1440 N N . GLY A 1 182 ? -22.141 -23.953 3.439 1 92.81 182 GLY A N 1
ATOM 1441 C CA . GLY A 1 182 ? -22.547 -25.188 4.07 1 92.81 182 GLY A CA 1
ATOM 1442 C C . GLY A 1 182 ? -23.266 -26.141 3.123 1 92.81 182 GLY A C 1
ATOM 1443 O O . GLY A 1 182 ? -23.219 -27.359 3.299 1 92.81 182 GLY A O 1
ATOM 1444 N N . GLU A 1 183 ? -23.859 -25.594 2.1 1 93.94 183 GLU A N 1
ATOM 1445 C CA . GLU A 1 183 ? -24.641 -26.375 1.156 1 93.94 183 GLU A CA 1
ATOM 1446 C C . GLU A 1 183 ? -23.828 -26.734 -0.086 1 93.94 183 GLU A C 1
ATOM 1448 O O . GLU A 1 183 ? -24.281 -27.484 -0.941 1 93.94 183 GLU A O 1
ATOM 1453 N N . PHE A 1 184 ? -22.672 -26.172 -0.187 1 92.31 184 PHE A N 1
ATOM 1454 C CA . PHE A 1 184 ? -21.859 -26.344 -1.39 1 92.31 184 PHE A CA 1
ATOM 1455 C C . PHE A 1 184 ? -21.312 -27.766 -1.486 1 92.31 184 PHE A C 1
ATOM 1457 O O . PHE A 1 184 ? -20.688 -28.266 -0.548 1 92.31 184 PHE A O 1
ATOM 1464 N N . LYS A 1 185 ? -21.5 -28.469 -2.611 1 92.75 185 LYS A N 1
ATOM 1465 C CA . LYS A 1 185 ? -21.016 -29.828 -2.854 1 92.75 185 LYS A CA 1
ATOM 1466 C C . LYS A 1 185 ? -20.125 -29.891 -4.09 1 92.75 185 LYS A C 1
ATOM 1468 O O . LYS A 1 185 ? -19.75 -30.969 -4.531 1 92.75 185 LYS A O 1
ATOM 1473 N N . GLY A 1 186 ? -19.891 -28.688 -4.547 1 90.38 186 GLY A N 1
ATOM 1474 C CA . GLY A 1 186 ? -19.078 -28.641 -5.75 1 90.38 186 GLY A CA 1
ATOM 1475 C C . GLY A 1 186 ? -17.594 -28.719 -5.465 1 90.38 186 GLY A C 1
ATOM 1476 O O . GLY A 1 186 ? -17.188 -29.016 -4.344 1 90.38 186 GLY A O 1
ATOM 1477 N N . LYS A 1 187 ? -16.781 -28.578 -6.496 1 86.81 187 LYS A N 1
ATOM 1478 C CA . LYS A 1 187 ? -15.328 -28.719 -6.375 1 86.81 187 LYS A CA 1
ATOM 1479 C C . LYS A 1 187 ? -14.641 -27.359 -6.324 1 86.81 187 LYS A C 1
ATOM 1481 O O . LYS A 1 187 ? -13.609 -27.203 -5.668 1 86.81 187 LYS A O 1
ATOM 1486 N N . ASP A 1 188 ? -15.219 -26.438 -7.062 1 87.44 188 ASP A N 1
ATOM 1487 C CA . ASP A 1 188 ? -14.602 -25.125 -7.223 1 87.44 188 ASP A CA 1
ATOM 1488 C C . ASP A 1 188 ? -15.555 -24.016 -6.809 1 87.44 188 ASP A C 1
ATOM 1490 O O . ASP A 1 188 ? -16.516 -23.719 -7.52 1 87.44 188 ASP A O 1
ATOM 1494 N N . VAL A 1 189 ? -15.242 -23.344 -5.773 1 84.75 189 VAL A N 1
ATOM 1495 C CA . VAL A 1 189 ? -16.141 -22.344 -5.195 1 84.75 189 VAL A CA 1
ATOM 1496 C C . VAL A 1 189 ? -16.156 -21.109 -6.086 1 84.75 189 VAL A C 1
ATOM 1498 O O . VAL A 1 189 ? -17.078 -20.281 -5.984 1 84.75 189 VAL A O 1
ATOM 1501 N N . THR A 1 190 ? -15.18 -20.891 -6.961 1 86.25 190 THR A N 1
ATOM 1502 C CA . THR A 1 190 ? -15.172 -19.734 -7.852 1 86.25 190 THR A CA 1
ATOM 1503 C C . THR A 1 190 ? -16.078 -19.984 -9.062 1 86.25 190 THR A C 1
ATOM 1505 O O . THR A 1 190 ? -16.391 -19.047 -9.805 1 86.25 190 THR A O 1
ATOM 1508 N N . LYS A 1 191 ? -16.453 -21.281 -9.258 1 88.06 191 LYS A N 1
ATOM 1509 C CA . LYS A 1 191 ? -17.359 -21.672 -10.336 1 88.06 191 LYS A CA 1
ATOM 1510 C C . LYS A 1 191 ? -18.609 -22.344 -9.781 1 88.06 191 LYS A C 1
ATOM 1512 O O . LYS A 1 191 ? -18.922 -23.484 -10.156 1 88.06 191 LYS A O 1
ATOM 1517 N N . TRP A 1 192 ? -19.328 -21.578 -9 1 87.75 192 TRP A N 1
ATOM 1518 C CA . TRP A 1 192 ? -20.516 -22.062 -8.312 1 87.75 192 TRP A CA 1
ATOM 1519 C C . TRP A 1 192 ? -21.672 -22.266 -9.289 1 87.75 192 TRP A C 1
ATOM 1521 O O . TRP A 1 192 ? -22.172 -21.297 -9.867 1 87.75 192 TRP A O 1
ATOM 1531 N N . GLN A 1 193 ? -22.078 -23.531 -9.453 1 88.5 193 GLN A N 1
ATOM 1532 C CA . GLN A 1 193 ? -23.172 -23.859 -10.367 1 88.5 193 GLN A CA 1
ATOM 1533 C C . GLN A 1 193 ? -24.438 -24.266 -9.609 1 88.5 193 GLN A C 1
ATOM 1535 O O . GLN A 1 193 ? -24.375 -24.531 -8.406 1 88.5 193 GLN A O 1
ATOM 1540 N N . LYS A 1 194 ? -25.484 -24.359 -10.344 1 90.38 194 LYS A N 1
ATOM 1541 C CA . LYS A 1 194 ? -26.766 -24.703 -9.75 1 90.38 194 LYS A CA 1
ATOM 1542 C C . LYS A 1 194 ? -26.719 -26.094 -9.133 1 90.38 194 LYS A C 1
ATOM 1544 O O . LYS A 1 194 ? -27.312 -26.344 -8.086 1 90.38 194 LYS A O 1
ATOM 1549 N N . GLU A 1 195 ? -25.906 -26.969 -9.711 1 92.06 195 GLU A N 1
ATOM 1550 C CA . GLU A 1 195 ? -25.844 -28.359 -9.281 1 92.06 195 GLU A CA 1
ATOM 1551 C C . GLU A 1 195 ? -24.984 -28.531 -8.039 1 92.06 195 GLU A C 1
ATOM 1553 O O . GLU A 1 195 ? -25.016 -29.562 -7.383 1 92.06 195 GLU A O 1
ATOM 1558 N N . ASP A 1 196 ? -24.328 -27.438 -7.656 1 92.12 196 ASP A N 1
ATOM 1559 C CA . ASP A 1 196 ? -23.359 -27.547 -6.574 1 92.12 196 ASP A CA 1
ATOM 1560 C C . ASP A 1 196 ? -24.016 -27.312 -5.215 1 92.12 196 ASP A C 1
ATOM 1562 O O . ASP A 1 196 ? -23.375 -27.422 -4.176 1 92.12 196 ASP A O 1
ATOM 1566 N N . GLY A 1 197 ? -25.312 -26.969 -5.27 1 92.56 197 GLY A N 1
ATOM 1567 C CA . GLY A 1 197 ? -25.984 -26.734 -4.004 1 92.56 197 GLY A CA 1
ATOM 1568 C C . GLY A 1 197 ? -25.875 -25.297 -3.531 1 92.56 197 GLY A C 1
ATOM 1569 O O . GLY A 1 197 ? -24.828 -24.656 -3.703 1 92.56 197 GLY A O 1
ATOM 1570 N N . GLY A 1 198 ? -26.922 -24.703 -2.979 1 93.12 198 GLY A N 1
ATOM 1571 C CA . GLY A 1 198 ? -26.922 -23.375 -2.365 1 93.12 198 GLY A CA 1
ATOM 1572 C C . GLY A 1 198 ? -26.797 -22.25 -3.373 1 93.12 198 GLY A C 1
ATOM 1573 O O . GLY A 1 198 ? -26.375 -21.156 -3.029 1 93.12 198 GLY A O 1
ATOM 1574 N N . PHE A 1 199 ? -27.078 -22.516 -4.52 1 92.5 199 PHE A N 1
ATOM 1575 C CA . PHE A 1 199 ? -26.828 -21.594 -5.617 1 92.5 199 PHE A CA 1
ATOM 1576 C C . PHE A 1 199 ? -27.578 -20.281 -5.406 1 92.5 199 PHE A C 1
ATOM 1578 O O . PHE A 1 199 ? -27.016 -19.203 -5.535 1 92.5 199 PHE A O 1
ATOM 1585 N N . GLN A 1 200 ? -28.859 -20.375 -5.105 1 93.88 200 GLN A N 1
ATOM 1586 C CA . GLN A 1 200 ? -29.672 -19.172 -4.93 1 93.88 200 GLN A CA 1
ATOM 1587 C C . GLN A 1 200 ? -29.188 -18.344 -3.748 1 93.88 200 GLN A C 1
ATOM 1589 O O . GLN A 1 200 ? -29.078 -17.109 -3.844 1 93.88 200 GLN A O 1
ATOM 1594 N N . VAL A 1 201 ? -28.875 -18.969 -2.705 1 96 201 VAL A N 1
ATOM 1595 C CA . VAL A 1 201 ? -28.406 -18.297 -1.506 1 96 201 VAL A CA 1
ATOM 1596 C C . VAL A 1 201 ? -27.031 -17.672 -1.774 1 96 201 VAL A C 1
ATOM 1598 O O . VAL A 1 201 ? -26.734 -16.594 -1.27 1 96 201 VAL A O 1
ATOM 1601 N N . HIS A 1 202 ? -26.25 -18.359 -2.506 1 95.38 202 HIS A N 1
ATOM 1602 C CA . HIS A 1 202 ? -24.953 -17.828 -2.932 1 95.38 202 HIS A CA 1
ATOM 1603 C C . HIS A 1 202 ? -25.141 -16.547 -3.744 1 95.38 202 HIS A C 1
ATOM 1605 O O . HIS A 1 202 ? -24.406 -15.57 -3.539 1 95.38 202 HIS A O 1
ATOM 1611 N N . GLN A 1 203 ? -26.109 -16.547 -4.578 1 95.31 203 GLN A N 1
ATOM 1612 C CA . GLN A 1 203 ? -26.375 -15.367 -5.402 1 95.31 203 GLN A CA 1
ATOM 1613 C C . GLN A 1 203 ? -26.812 -14.18 -4.547 1 95.31 203 GLN A C 1
ATOM 1615 O O . GLN A 1 203 ? -26.422 -13.039 -4.801 1 95.31 203 GLN A O 1
ATOM 1620 N N . ILE A 1 204 ? -27.609 -14.484 -3.615 1 97 204 ILE A N 1
ATOM 1621 C CA . ILE A 1 204 ? -28.047 -13.43 -2.703 1 97 204 ILE A CA 1
ATOM 1622 C C . ILE A 1 204 ? -26.828 -12.844 -1.987 1 97 204 ILE A C 1
ATOM 1624 O O . ILE A 1 204 ? -26.719 -11.625 -1.829 1 97 204 ILE A O 1
ATOM 1628 N N . SER A 1 205 ? -25.922 -13.695 -1.601 1 97.38 205 SER A N 1
ATOM 1629 C CA . SER A 1 205 ? -24.719 -13.25 -0.911 1 97.38 205 SER A CA 1
ATOM 1630 C C . SER A 1 205 ? -23.859 -12.352 -1.804 1 97.38 205 SER A C 1
ATOM 1632 O O . SER A 1 205 ? -23.453 -11.273 -1.384 1 97.38 205 SER A O 1
ATOM 1634 N N . THR A 1 206 ? -23.672 -12.766 -3.027 1 96.94 206 THR A N 1
ATOM 1635 C CA . THR A 1 206 ? -22.844 -11.984 -3.932 1 96.94 206 THR A CA 1
ATOM 1636 C C . THR A 1 206 ? -23.5 -10.648 -4.27 1 96.94 206 THR A C 1
ATOM 1638 O O . THR A 1 206 ? -22.828 -9.609 -4.273 1 96.94 206 THR A O 1
ATOM 1641 N N . ILE A 1 207 ? -24.781 -10.664 -4.512 1 97.56 207 ILE A N 1
ATOM 1642 C CA . ILE A 1 207 ? -25.5 -9.438 -4.836 1 97.56 207 ILE A CA 1
ATOM 1643 C C . ILE A 1 207 ? -25.406 -8.461 -3.668 1 97.56 207 ILE A C 1
ATOM 1645 O O . ILE A 1 207 ? -25.141 -7.273 -3.865 1 97.56 207 ILE A O 1
ATOM 1649 N N . THR A 1 208 ? -25.594 -8.969 -2.514 1 98.31 208 THR A N 1
ATOM 1650 C CA . THR A 1 208 ? -25.594 -8.094 -1.341 1 98.31 208 THR A CA 1
ATOM 1651 C C . THR A 1 208 ? -24.188 -7.609 -1.025 1 98.31 208 THR A C 1
ATOM 1653 O O . THR A 1 208 ? -24.016 -6.508 -0.499 1 98.31 208 THR A O 1
ATOM 1656 N N . GLU A 1 209 ? -23.203 -8.391 -1.322 1 98.12 209 GLU A N 1
ATOM 1657 C CA . GLU A 1 209 ? -21.844 -7.902 -1.211 1 98.12 209 GLU A CA 1
ATOM 1658 C C . GLU A 1 209 ? -21.625 -6.664 -2.076 1 98.12 209 GLU A C 1
ATOM 1660 O O . GLU A 1 209 ? -21.062 -5.664 -1.61 1 98.12 209 GLU A O 1
ATOM 1665 N N . TRP A 1 210 ? -22.047 -6.738 -3.301 1 97.94 210 TRP A N 1
ATOM 1666 C CA . TRP A 1 210 ? -21.906 -5.625 -4.23 1 97.94 210 TRP A CA 1
ATOM 1667 C C . TRP A 1 210 ? -22.656 -4.398 -3.738 1 97.94 210 TRP A C 1
ATOM 1669 O O . TRP A 1 210 ? -22.172 -3.271 -3.857 1 97.94 210 TRP A O 1
ATOM 1679 N N . ILE A 1 211 ? -23.812 -4.645 -3.225 1 98.44 211 ILE A N 1
ATOM 1680 C CA . ILE A 1 211 ? -24.625 -3.553 -2.686 1 98.44 211 ILE A CA 1
ATOM 1681 C C . ILE A 1 211 ? -23.891 -2.902 -1.514 1 98.44 211 ILE A C 1
ATOM 1683 O O . ILE A 1 211 ? -23.797 -1.676 -1.434 1 98.44 211 ILE A O 1
ATOM 1687 N N . THR A 1 212 ? -23.359 -3.721 -0.619 1 98.62 212 THR A N 1
ATOM 1688 C CA . THR A 1 212 ? -22.625 -3.234 0.541 1 98.62 212 THR A CA 1
ATOM 1689 C C . THR A 1 212 ? -21.406 -2.438 0.106 1 98.62 212 THR A C 1
ATOM 1691 O O . THR A 1 212 ? -21.203 -1.306 0.553 1 98.62 212 THR A O 1
ATOM 1694 N N . ALA A 1 213 ? -20.641 -3.01 -0.787 1 98.31 213 ALA A N 1
ATOM 1695 C CA . ALA A 1 213 ? -19.438 -2.359 -1.285 1 98.31 213 ALA A CA 1
ATOM 1696 C C . ALA A 1 213 ? -19.766 -1.028 -1.955 1 98.31 213 ALA A C 1
ATOM 1698 O O . ALA A 1 213 ? -19.094 -0.02 -1.709 1 98.31 213 ALA A O 1
ATOM 1699 N N . SER A 1 214 ? -20.797 -1.018 -2.771 1 98.31 214 SER A N 1
ATOM 1700 C CA . SER A 1 214 ? -21.188 0.198 -3.473 1 98.31 214 SER A CA 1
ATOM 1701 C C . SER A 1 214 ? -21.641 1.278 -2.492 1 98.31 214 SER A C 1
ATOM 1703 O O . SER A 1 214 ? -21.328 2.457 -2.674 1 98.31 214 SER A O 1
ATOM 1705 N N . SER A 1 215 ? -22.359 0.858 -1.484 1 98.69 215 SER A N 1
ATOM 1706 C CA . SER A 1 215 ? -22.797 1.812 -0.475 1 98.69 215 SER A CA 1
ATOM 1707 C C . SER A 1 215 ? -21.609 2.467 0.231 1 98.69 215 SER A C 1
ATOM 1709 O O . SER A 1 215 ? -21.594 3.684 0.427 1 98.69 215 SER A O 1
ATOM 1711 N N . ILE A 1 216 ? -20.656 1.707 0.575 1 98.62 216 ILE A N 1
ATOM 1712 C CA . ILE A 1 216 ? -19.469 2.213 1.28 1 98.62 216 ILE A CA 1
ATOM 1713 C C . ILE A 1 216 ? -18.688 3.148 0.367 1 98.62 216 ILE A C 1
ATOM 1715 O O . ILE A 1 216 ? -18.297 4.238 0.78 1 98.62 216 ILE A O 1
ATOM 1719 N N . ILE A 1 217 ? -18.531 2.768 -0.891 1 98.31 217 ILE A N 1
ATOM 1720 C CA . ILE A 1 217 ? -17.719 3.549 -1.822 1 98.31 217 ILE A CA 1
ATOM 1721 C C . ILE A 1 217 ? -18.438 4.852 -2.162 1 98.31 217 ILE A C 1
ATOM 1723 O O . ILE A 1 217 ? -17.812 5.902 -2.303 1 98.31 217 ILE A O 1
ATOM 1727 N N . ILE A 1 218 ? -19.75 4.758 -2.346 1 98.44 218 ILE A N 1
ATOM 1728 C CA . ILE A 1 218 ? -20.516 5.969 -2.578 1 98.44 218 ILE A CA 1
ATOM 1729 C C . ILE A 1 218 ? -20.406 6.895 -1.367 1 98.44 218 ILE A C 1
ATOM 1731 O O . ILE A 1 218 ? -20.25 8.109 -1.518 1 98.44 218 ILE A O 1
ATOM 1735 N N . TYR A 1 219 ? -20.484 6.344 -0.214 1 98.62 219 TYR A N 1
ATOM 1736 C CA . TYR A 1 219 ? -20.328 7.129 1.005 1 98.62 219 TYR A CA 1
ATOM 1737 C C . TYR A 1 219 ? -19 7.871 1.012 1 98.62 219 TYR A C 1
ATOM 1739 O O . TYR A 1 219 ? -18.953 9.062 1.314 1 98.62 219 TYR A O 1
ATOM 1747 N N . ILE A 1 220 ? -17.953 7.195 0.684 1 98.06 220 ILE A N 1
ATOM 1748 C CA . ILE A 1 220 ? -16.609 7.789 0.645 1 98.06 220 ILE A CA 1
ATOM 1749 C C . ILE A 1 220 ? -16.578 8.906 -0.397 1 98.06 220 ILE A C 1
ATOM 1751 O O . ILE A 1 220 ? -15.938 9.938 -0.188 1 98.06 220 ILE A O 1
ATOM 1755 N N . SER A 1 221 ? -17.266 8.719 -1.502 1 98 221 SER A N 1
ATOM 1756 C CA . SER A 1 221 ? -17.266 9.734 -2.545 1 98 221 SER A CA 1
ATOM 1757 C C . SER A 1 221 ? -17.891 11.039 -2.041 1 98 221 SER A C 1
ATOM 1759 O O . SER A 1 221 ? -17.531 12.125 -2.508 1 98 221 SER A O 1
ATOM 1761 N N . LEU A 1 222 ? -18.734 10.953 -1.104 1 97.81 222 LEU A N 1
ATOM 1762 C CA . LEU A 1 222 ? -19.438 12.117 -0.581 1 97.81 222 LEU A CA 1
ATOM 1763 C C . LEU A 1 222 ? -18.5 13.008 0.222 1 97.81 222 LEU A C 1
ATOM 1765 O O . LEU A 1 222 ? -18.812 14.164 0.501 1 97.81 222 LEU A O 1
ATOM 1769 N N . PHE A 1 223 ? -17.344 12.461 0.633 1 96.81 223 PHE A N 1
ATOM 1770 C CA . PHE A 1 223 ? -16.359 13.281 1.333 1 96.81 223 PHE A CA 1
ATOM 1771 C C . PHE A 1 223 ? -15.922 14.453 0.463 1 96.81 223 PHE A C 1
ATOM 1773 O O . PHE A 1 223 ? -15.352 15.422 0.964 1 96.81 223 PHE A O 1
ATOM 1780 N N . TYR A 1 224 ? -16.188 14.289 -0.829 1 96.38 224 TYR A N 1
ATOM 1781 C CA . TYR A 1 224 ? -15.836 15.359 -1.763 1 96.38 224 TYR A CA 1
ATOM 1782 C C . TYR A 1 224 ? -16.406 16.688 -1.308 1 96.38 224 TYR A C 1
ATOM 1784 O O . TYR A 1 224 ? -15.75 17.734 -1.43 1 96.38 224 TYR A O 1
ATOM 1792 N N . GLU A 1 225 ? -17.562 16.688 -0.748 1 94.06 225 GLU A N 1
ATOM 1793 C CA . GLU A 1 225 ? -18.266 17.906 -0.347 1 94.06 225 GLU A CA 1
ATOM 1794 C C . GLU A 1 225 ? -17.484 18.656 0.733 1 94.06 225 GLU A C 1
ATOM 1796 O O . GLU A 1 225 ? -17.469 19.891 0.754 1 94.06 225 GLU A O 1
ATOM 1801 N N . GLU A 1 226 ? -16.844 17.938 1.591 1 92.38 226 GLU A N 1
ATOM 1802 C CA . GLU A 1 226 ? -16.047 18.547 2.652 1 92.38 226 GLU A CA 1
ATOM 1803 C C . GLU A 1 226 ? -14.633 18.844 2.18 1 92.38 226 GLU A C 1
ATOM 1805 O O . GLU A 1 226 ? -14.047 19.875 2.551 1 92.38 226 GLU A O 1
ATOM 1810 N N . PHE A 1 227 ? -14.117 17.938 1.368 1 93.44 227 PHE A N 1
ATOM 1811 C CA . PHE A 1 227 ? -12.719 18.031 0.987 1 93.44 227 PHE A CA 1
ATOM 1812 C C . PHE A 1 227 ? -12.484 19.203 0.046 1 93.44 227 PHE A C 1
ATOM 1814 O O . PHE A 1 227 ? -11.375 19.734 -0.03 1 93.44 227 PHE A O 1
ATOM 1821 N N . LYS A 1 228 ? -13.516 19.609 -0.631 1 91.75 228 LYS A N 1
ATOM 1822 C CA . LYS A 1 228 ? -13.344 20.75 -1.534 1 91.75 228 LYS A CA 1
ATOM 1823 C C . LYS A 1 228 ? -13.219 22.062 -0.757 1 91.75 228 LYS A C 1
ATOM 1825 O O . LYS A 1 228 ? -12.852 23.094 -1.321 1 91.75 228 LYS A O 1
ATOM 1830 N N . ARG A 1 229 ? -13.461 22.031 0.587 1 89.69 229 ARG A N 1
ATOM 1831 C CA . ARG A 1 229 ? -13.461 23.234 1.407 1 89.69 229 ARG A CA 1
ATOM 1832 C C . ARG A 1 229 ? -12.305 23.219 2.402 1 89.69 229 ARG A C 1
ATOM 1834 O O . ARG A 1 229 ? -12.266 24.031 3.33 1 89.69 229 ARG A O 1
ATOM 1841 N N . ILE A 1 230 ? -11.453 22.281 2.174 1 89.88 230 ILE A N 1
ATOM 1842 C CA . ILE A 1 230 ? -10.383 22.203 3.166 1 89.88 230 ILE A CA 1
ATOM 1843 C C . ILE A 1 230 ? -9.047 22.562 2.51 1 89.88 230 ILE A C 1
ATOM 1845 O O . ILE A 1 230 ? -8.852 22.312 1.316 1 89.88 230 ILE A O 1
ATOM 1849 N N . THR A 1 231 ? -8.25 23.188 3.238 1 89.94 231 THR A N 1
ATOM 1850 C CA . THR A 1 231 ? -6.848 23.406 2.908 1 89.94 231 THR A CA 1
ATOM 1851 C C . THR A 1 231 ? -5.941 22.594 3.836 1 89.94 231 THR A C 1
ATOM 1853 O O . THR A 1 231 ? -6.074 22.672 5.059 1 89.94 231 THR A O 1
ATOM 1856 N N . VAL A 1 232 ? -5.125 21.828 3.154 1 87.44 232 VAL A N 1
ATOM 1857 C CA . VAL A 1 232 ? -4.25 20.969 3.936 1 87.44 232 VAL A CA 1
ATOM 1858 C C . VAL A 1 232 ? -2.84 21.547 3.973 1 87.44 232 VAL A C 1
ATOM 1860 O O . VAL A 1 232 ? -2.244 21.812 2.926 1 87.44 232 VAL A O 1
ATOM 1863 N N . LYS A 1 233 ? -2.348 21.828 5.113 1 86 233 LYS A N 1
ATOM 1864 C CA . LYS A 1 233 ? -0.953 22.219 5.293 1 86 233 LYS A CA 1
ATOM 1865 C C . LYS A 1 233 ? -0.04 20.984 5.324 1 86 233 LYS A C 1
ATOM 1867 O O . LYS A 1 233 ? -0.296 20.031 6.059 1 86 233 LYS A O 1
ATOM 1872 N N . PRO A 1 234 ? 0.98 21.047 4.449 1 81.62 234 PRO A N 1
ATOM 1873 C CA . PRO A 1 234 ? 1.862 19.875 4.379 1 81.62 234 PRO A CA 1
ATOM 1874 C C . PRO A 1 234 ? 2.566 19.594 5.703 1 81.62 234 PRO A C 1
ATOM 1876 O O . PRO A 1 234 ? 2.609 20.453 6.586 1 81.62 234 PRO A O 1
ATOM 1879 N N . LEU A 1 235 ? 3.02 18.328 5.793 1 84.62 235 LEU A N 1
ATOM 1880 C CA . LEU A 1 235 ? 3.85 17.938 6.93 1 84.62 235 LEU A CA 1
ATOM 1881 C C . LEU A 1 235 ? 5.059 18.859 7.062 1 84.62 235 LEU A C 1
ATOM 1883 O O . LEU A 1 235 ? 5.668 19.234 6.062 1 84.62 235 LEU A O 1
ATOM 1887 N N . ASN A 1 236 ? 5.297 19.266 8.234 1 83.94 236 ASN A N 1
ATOM 1888 C CA . ASN A 1 236 ? 6.457 20.094 8.508 1 83.94 236 ASN A CA 1
ATOM 1889 C C . ASN A 1 236 ? 7.395 19.453 9.516 1 83.94 236 ASN A C 1
ATOM 1891 O O . ASN A 1 236 ? 6.941 18.75 10.438 1 83.94 236 ASN A O 1
ATOM 1895 N N . ILE A 1 237 ? 8.664 19.609 9.242 1 87.62 237 ILE A N 1
ATOM 1896 C CA . ILE A 1 237 ? 9.672 19.016 10.109 1 87.62 237 ILE A CA 1
ATOM 1897 C C . ILE A 1 237 ? 10.5 20.125 10.773 1 87.62 237 ILE A C 1
ATOM 1899 O O . ILE A 1 237 ? 10.812 21.125 10.148 1 87.62 237 ILE A O 1
ATOM 1903 N N . SER A 1 238 ? 10.734 19.969 12.047 1 87.81 238 S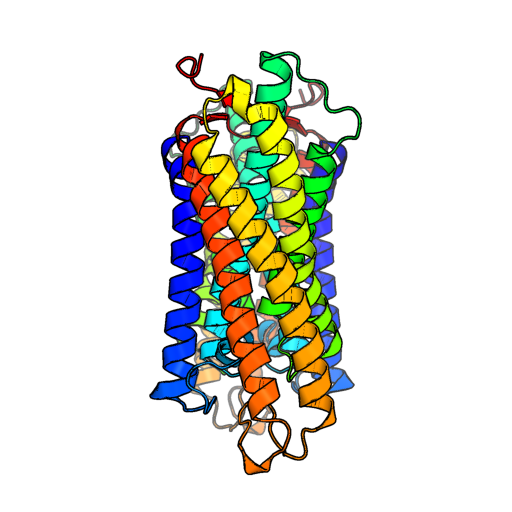ER A N 1
ATOM 1904 C CA . SER A 1 238 ? 11.672 20.828 12.758 1 87.81 238 SER A CA 1
ATOM 1905 C C . SER A 1 238 ? 12.844 20.031 13.312 1 87.81 238 SER A C 1
ATOM 1907 O O . SER A 1 238 ? 12.688 18.859 13.672 1 87.81 238 SER A O 1
ATOM 1909 N N . LEU A 1 239 ? 14.039 20.703 13.227 1 87.38 239 LEU A N 1
ATOM 1910 C CA . LEU A 1 239 ? 15.25 20.047 13.711 1 87.38 239 LEU A CA 1
ATOM 1911 C C . LEU A 1 239 ? 15.508 20.391 15.172 1 87.38 239 LEU A C 1
ATOM 1913 O O . LEU A 1 239 ? 15.305 21.531 15.594 1 87.38 239 LEU A O 1
ATOM 1917 N N . GLU A 1 240 ? 15.719 19.453 15.93 1 77.69 240 GLU A N 1
ATOM 1918 C CA . GLU A 1 240 ? 16.062 19.703 17.328 1 77.69 240 GLU A CA 1
ATOM 1919 C C . GLU A 1 240 ? 17.422 20.391 17.438 1 77.69 240 GLU A C 1
ATOM 1921 O O . GLU A 1 240 ? 18.344 20.109 16.656 1 77.69 240 GLU A O 1
ATOM 1926 N N . ASP A 1 241 ? 17.656 21.672 17.969 1 64.75 241 ASP A N 1
ATOM 1927 C CA . ASP A 1 241 ? 18.766 22.625 18.125 1 64.75 241 ASP A CA 1
ATOM 1928 C C . ASP A 1 241 ? 20.078 21.906 18.375 1 64.75 241 ASP A C 1
ATOM 1930 O O . ASP A 1 241 ? 21.156 22.453 18.109 1 64.75 241 ASP A O 1
ATOM 1934 N N . GLY A 1 242 ? 20.234 20.875 18.938 1 52.72 242 GLY A N 1
ATOM 1935 C CA . GLY A 1 242 ? 21.578 20.484 19.344 1 52.72 242 GLY A CA 1
ATOM 1936 C C . GLY A 1 242 ? 22.484 20.156 18.172 1 52.72 242 GLY A C 1
ATOM 1937 O O . GLY A 1 242 ? 23.609 19.656 18.359 1 52.72 242 GLY A O 1
ATOM 1938 N N . ILE A 1 243 ? 22.062 20 17.156 1 49.22 243 ILE A N 1
ATOM 1939 C CA . ILE A 1 243 ? 23.078 19.875 16.109 1 49.22 243 ILE A CA 1
ATOM 1940 C C . ILE A 1 243 ? 23.578 21.266 15.719 1 49.22 243 ILE A C 1
ATOM 1942 O O . ILE A 1 243 ? 22.781 22.156 15.383 1 49.22 243 ILE A O 1
ATOM 1946 N N . ALA A 1 244 ? 24.859 21.859 16.203 1 37.69 244 ALA A N 1
ATOM 1947 C CA . ALA A 1 244 ? 25.672 22.969 15.703 1 37.69 244 ALA A CA 1
ATOM 1948 C C . ALA A 1 244 ? 25.703 22.984 14.18 1 37.69 244 ALA A C 1
ATOM 1950 O O . ALA A 1 244 ? 25.688 21.922 13.547 1 37.69 244 ALA A O 1
ATOM 1951 N N . MET B 1 1 ? 4.219 11.945 17.922 1 63.06 1 MET B N 1
ATOM 1952 C CA . MET B 1 1 ? 4.516 11.539 16.562 1 63.06 1 MET B CA 1
ATOM 1953 C C . MET B 1 1 ? 6.023 11.414 16.344 1 63.06 1 MET B C 1
ATOM 1955 O O . MET B 1 1 ? 6.477 10.516 15.633 1 63.06 1 MET B O 1
ATOM 1959 N N . SER B 1 2 ? 6.82 12.055 17.203 1 67.62 2 SER B N 1
ATOM 1960 C CA . SER B 1 2 ? 8.266 12.078 17.031 1 67.62 2 SER B CA 1
ATOM 1961 C C . SER B 1 2 ? 8.891 10.727 17.375 1 67.62 2 SER B C 1
ATOM 1963 O O . SER B 1 2 ? 9.758 10.227 16.641 1 67.62 2 SER B O 1
ATOM 1965 N N . GLY B 1 3 ? 8.312 10.07 18.359 1 74.31 3 GLY B N 1
ATOM 1966 C CA . GLY B 1 3 ? 8.898 8.805 18.766 1 74.31 3 GLY B CA 1
ATOM 1967 C C . GLY B 1 3 ? 8.734 7.707 17.734 1 74.31 3 GLY B C 1
ATOM 1968 O O . GLY B 1 3 ? 9.672 6.949 17.469 1 74.31 3 GLY B O 1
ATOM 1969 N N . ILE B 1 4 ? 7.656 7.742 17.047 1 84.06 4 ILE B N 1
ATOM 1970 C CA . ILE B 1 4 ? 7.367 6.672 16.094 1 84.06 4 ILE B CA 1
ATOM 1971 C C . ILE B 1 4 ? 8.141 6.91 14.797 1 84.06 4 ILE B C 1
ATOM 1973 O O . ILE B 1 4 ? 8.617 5.965 14.172 1 84.06 4 ILE B O 1
ATOM 1977 N N . ILE B 1 5 ? 8.367 8.102 14.562 1 89.12 5 ILE B N 1
ATOM 1978 C CA . ILE B 1 5 ? 9.016 8.453 13.305 1 89.12 5 ILE B CA 1
ATOM 1979 C C . ILE B 1 5 ? 10.492 8.055 13.352 1 89.12 5 ILE B C 1
ATOM 1981 O O . ILE B 1 5 ? 11.055 7.629 12.344 1 89.12 5 ILE B O 1
ATOM 1985 N N . ARG B 1 6 ? 11.086 8.109 14.562 1 92.19 6 ARG B N 1
ATOM 1986 C CA . ARG B 1 6 ? 12.5 7.781 14.688 1 92.19 6 ARG B CA 1
ATOM 1987 C C . ARG B 1 6 ? 12.75 6.309 14.383 1 92.19 6 ARG B C 1
ATOM 1989 O O . ARG B 1 6 ? 13.836 5.934 13.938 1 92.19 6 ARG B O 1
ATOM 1996 N N . LEU B 1 7 ? 11.734 5.555 14.547 1 95.81 7 LEU B N 1
ATOM 1997 C CA . LEU B 1 7 ? 11.906 4.113 14.391 1 95.81 7 LEU B CA 1
ATOM 1998 C C . LEU B 1 7 ? 11.508 3.666 12.984 1 95.81 7 LEU B C 1
ATOM 2000 O O . LEU B 1 7 ? 11.68 2.5 12.633 1 95.81 7 LEU B O 1
ATOM 2004 N N . LEU B 1 8 ? 11.055 4.605 12.172 1 96.88 8 LEU B N 1
ATOM 2005 C CA . LEU B 1 8 ? 10.523 4.293 10.852 1 96.88 8 LEU B CA 1
ATOM 2006 C C . LEU B 1 8 ? 11.562 3.559 10.008 1 96.88 8 LEU B C 1
ATOM 2008 O O . LEU B 1 8 ? 11.266 2.512 9.43 1 96.88 8 LEU B O 1
ATOM 2012 N N . PRO B 1 9 ? 12.859 3.98 9.969 1 97.62 9 PRO B N 1
ATOM 2013 C CA . PRO B 1 9 ? 13.836 3.273 9.141 1 97.62 9 PRO B CA 1
ATOM 2014 C C . PRO B 1 9 ? 14.062 1.831 9.594 1 97.62 9 PRO B C 1
ATOM 2016 O O . PRO B 1 9 ? 14.102 0.921 8.758 1 97.62 9 PRO B O 1
ATOM 2019 N N . TRP B 1 10 ? 14.078 1.647 10.867 1 97.69 10 TRP B N 1
ATOM 2020 C CA . TRP B 1 10 ? 14.312 0.302 11.383 1 97.69 10 TRP B CA 1
ATOM 2021 C C . TRP B 1 10 ? 13.062 -0.564 11.211 1 97.69 10 TRP B C 1
ATOM 2023 O O . TRP B 1 10 ? 13.172 -1.774 11 1 97.69 10 TRP B O 1
ATOM 2033 N N . ALA B 1 11 ? 11.922 0.076 11.305 1 97.88 11 ALA B N 1
ATOM 2034 C CA . ALA B 1 11 ? 10.688 -0.658 11.055 1 97.88 11 ALA B CA 1
ATOM 2035 C C . ALA B 1 11 ? 10.633 -1.165 9.617 1 97.88 11 ALA B C 1
ATOM 2037 O O . ALA B 1 11 ? 10.203 -2.293 9.367 1 97.88 11 ALA B O 1
ATOM 2038 N N . ILE B 1 12 ? 11.094 -0.33 8.719 1 98.25 12 ILE B N 1
ATOM 2039 C CA . ILE B 1 12 ? 11.125 -0.7 7.305 1 98.25 12 ILE B CA 1
ATOM 2040 C C . ILE B 1 12 ? 12.062 -1.89 7.109 1 98.25 12 ILE B C 1
ATOM 2042 O O . ILE B 1 12 ? 11.688 -2.883 6.477 1 98.25 12 ILE B O 1
ATOM 2046 N N . VAL B 1 13 ? 13.242 -1.792 7.707 1 98.12 13 VAL B N 1
ATOM 2047 C CA . VAL B 1 13 ? 14.242 -2.846 7.57 1 98.12 13 VAL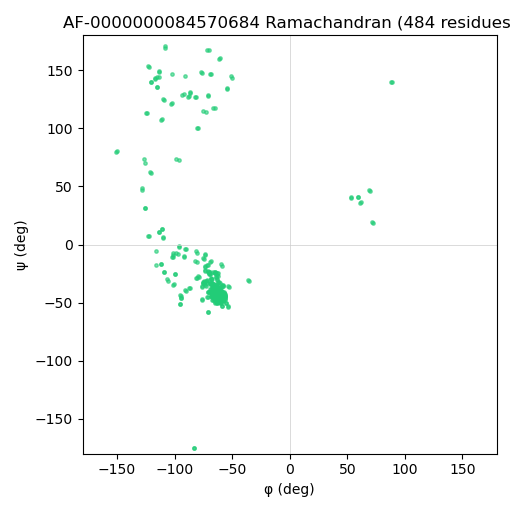 B CA 1
ATOM 2048 C C . VAL B 1 13 ? 13.711 -4.145 8.172 1 98.12 13 VAL B C 1
ATOM 2050 O O . VAL B 1 13 ? 13.836 -5.211 7.562 1 98.12 13 VAL B O 1
ATOM 2053 N N . ALA B 1 14 ? 13.133 -4.004 9.305 1 98.31 14 ALA B N 1
ATOM 2054 C CA . ALA B 1 14 ? 12.586 -5.188 9.969 1 98.31 14 ALA B CA 1
ATOM 2055 C C . ALA B 1 14 ? 11.484 -5.824 9.133 1 98.31 14 ALA B C 1
ATOM 2057 O O . ALA B 1 14 ? 11.445 -7.047 8.961 1 98.31 14 ALA B O 1
ATOM 2058 N N . LEU B 1 15 ? 10.641 -5.035 8.594 1 98.5 15 LEU B N 1
ATOM 2059 C CA . LEU B 1 15 ? 9.523 -5.535 7.801 1 98.5 15 LEU B CA 1
ATOM 2060 C C . LEU B 1 15 ? 10.023 -6.25 6.551 1 98.5 15 LEU B C 1
ATOM 2062 O O . LEU B 1 15 ? 9.594 -7.371 6.262 1 98.5 15 LEU B O 1
ATOM 2066 N N . ILE B 1 16 ? 10.938 -5.625 5.848 1 98.06 16 ILE B N 1
ATOM 2067 C CA . ILE B 1 16 ? 11.438 -6.172 4.59 1 98.06 16 ILE B CA 1
ATOM 2068 C C . ILE B 1 16 ? 12.219 -7.457 4.859 1 98.06 16 ILE B C 1
ATOM 2070 O O . ILE B 1 16 ? 12.023 -8.461 4.172 1 98.06 16 ILE B O 1
ATOM 2074 N N . THR B 1 17 ? 13.031 -7.438 5.902 1 97.69 17 THR B N 1
ATOM 2075 C CA . THR B 1 17 ? 13.852 -8.602 6.223 1 97.69 17 THR B CA 1
ATOM 2076 C C . THR B 1 17 ? 12.992 -9.75 6.73 1 97.69 17 THR B C 1
ATOM 2078 O O . THR B 1 17 ? 13.195 -10.906 6.34 1 97.69 17 THR B O 1
ATOM 2081 N N . CYS B 1 18 ? 12.008 -9.445 7.555 1 98.19 18 CYS B N 1
ATOM 2082 C CA . CYS B 1 18 ? 11.125 -10.492 8.062 1 98.19 18 CYS B CA 1
ATOM 2083 C C . CYS B 1 18 ? 10.297 -11.094 6.934 1 98.19 18 CYS B C 1
ATOM 2085 O O . CYS B 1 18 ? 10.156 -12.312 6.84 1 98.19 18 CYS B O 1
ATOM 2087 N N . THR B 1 19 ? 9.789 -10.234 6.074 1 98.31 19 THR B N 1
ATOM 2088 C CA . THR B 1 19 ? 8.984 -10.711 4.953 1 98.31 19 THR B CA 1
ATOM 2089 C C . THR B 1 19 ? 9.805 -11.625 4.051 1 98.31 19 THR B C 1
ATOM 2091 O O . THR B 1 19 ? 9.359 -12.719 3.705 1 98.31 19 THR B O 1
ATOM 2094 N N . THR B 1 20 ? 11.023 -11.195 3.73 1 97.44 20 THR B N 1
ATOM 2095 C CA . THR B 1 20 ? 11.875 -11.984 2.848 1 97.44 20 THR B CA 1
ATOM 2096 C C . THR B 1 20 ? 12.273 -13.297 3.512 1 97.44 20 THR B C 1
ATOM 2098 O O . THR B 1 20 ? 12.305 -14.344 2.859 1 97.44 20 THR B O 1
ATOM 2101 N N . SER B 1 21 ? 12.531 -13.25 4.82 1 96.94 21 SER B N 1
ATOM 2102 C CA . SER B 1 21 ? 12.914 -14.461 5.539 1 96.94 21 SER B CA 1
ATOM 2103 C C . SER B 1 21 ? 11.766 -15.461 5.598 1 96.94 21 SER B C 1
ATOM 2105 O O . SER B 1 21 ? 11.961 -16.656 5.379 1 96.94 21 SER B O 1
ATOM 2107 N N . ILE B 1 22 ? 10.602 -14.977 5.848 1 98 22 ILE B N 1
ATOM 2108 C CA . ILE B 1 22 ? 9.43 -15.844 5.941 1 98 22 ILE B CA 1
ATOM 2109 C C . ILE B 1 22 ? 9.125 -16.453 4.574 1 98 22 ILE B C 1
ATOM 2111 O O . ILE B 1 22 ? 8.914 -17.656 4.461 1 98 22 ILE B O 1
ATOM 2115 N N . THR B 1 23 ? 9.117 -15.625 3.551 1 97.56 23 THR B N 1
ATOM 2116 C CA . THR B 1 23 ? 8.789 -16.125 2.221 1 97.56 23 THR B CA 1
ATOM 2117 C C . THR B 1 23 ? 9.867 -17.062 1.714 1 97.56 23 THR B C 1
ATOM 2119 O O . THR B 1 23 ? 9.578 -18.031 1.004 1 97.56 23 THR B O 1
ATOM 2122 N N . PHE B 1 24 ? 11.125 -16.797 2.096 1 96.12 24 PHE B N 1
ATOM 2123 C CA . PHE B 1 24 ? 12.211 -17.703 1.763 1 96.12 24 PHE B CA 1
ATOM 2124 C C . PHE B 1 24 ? 11.992 -19.062 2.424 1 96.12 24 PHE B C 1
ATOM 2126 O O . PHE B 1 24 ? 12.086 -20.109 1.769 1 96.12 24 PHE B O 1
ATOM 2133 N N . TYR B 1 25 ? 11.727 -18.984 3.693 1 96.75 25 TYR B N 1
ATOM 2134 C CA . TYR B 1 25 ? 11.484 -20.234 4.418 1 96.75 25 TYR B CA 1
ATOM 2135 C C . TYR B 1 25 ? 10.359 -21.031 3.768 1 96.75 25 TYR B C 1
ATOM 2137 O O . TYR B 1 25 ? 10.492 -22.234 3.539 1 96.75 25 TYR B O 1
ATOM 2145 N N . LEU B 1 26 ? 9.305 -20.438 3.426 1 96.19 26 LEU B N 1
ATOM 2146 C CA . LEU B 1 26 ? 8.148 -21.109 2.844 1 96.19 26 LEU B CA 1
ATOM 2147 C C . LEU B 1 26 ? 8.477 -21.656 1.457 1 96.19 26 LEU B C 1
ATOM 2149 O O . LEU B 1 26 ? 8.18 -22.812 1.15 1 96.19 26 LEU B O 1
ATOM 2153 N N . SER B 1 27 ? 9.133 -20.859 0.644 1 95.25 27 SER B N 1
ATOM 2154 C CA . SER B 1 27 ? 9.359 -21.219 -0.752 1 95.25 27 SER B CA 1
ATOM 2155 C C . SER B 1 27 ? 10.461 -22.266 -0.881 1 95.25 27 SER B C 1
ATOM 2157 O O . SER B 1 27 ? 10.406 -23.125 -1.759 1 95.25 27 SER B O 1
ATOM 2159 N N . TYR B 1 28 ? 11.469 -22.203 -0.047 1 93.81 28 TYR B N 1
ATOM 2160 C CA . TYR B 1 28 ? 12.641 -23.062 -0.192 1 93.81 28 TYR B CA 1
ATOM 2161 C C . TYR B 1 28 ? 12.508 -24.312 0.666 1 93.81 28 TYR B C 1
ATOM 2163 O O . TYR B 1 28 ? 12.805 -25.422 0.209 1 93.81 28 TYR B O 1
ATOM 2171 N N . ILE B 1 29 ? 12.102 -24.141 1.926 1 94.25 29 ILE B N 1
ATOM 2172 C CA . ILE B 1 29 ? 12.141 -25.25 2.873 1 94.25 29 ILE B CA 1
ATOM 2173 C C . ILE B 1 29 ? 10.781 -25.938 2.926 1 94.25 29 ILE B C 1
ATOM 2175 O O . ILE B 1 29 ? 10.672 -27.141 2.668 1 94.25 29 ILE B O 1
ATOM 2179 N N . LYS B 1 30 ? 9.75 -25.188 3.123 1 94.81 30 LYS B N 1
ATOM 2180 C CA . LYS B 1 30 ? 8.461 -25.797 3.408 1 94.81 30 LYS B CA 1
ATOM 2181 C C . LYS B 1 30 ? 7.828 -26.359 2.141 1 94.81 30 LYS B C 1
ATOM 2183 O O . LYS B 1 30 ? 7.418 -27.531 2.111 1 94.81 30 LYS B O 1
ATOM 2188 N N . TYR B 1 31 ? 7.816 -25.547 1.007 1 94.75 31 TYR B N 1
ATOM 2189 C CA . TYR B 1 31 ? 7.059 -25.953 -0.172 1 94.75 31 TYR B CA 1
ATOM 2190 C C . TYR B 1 31 ? 7.996 -26.297 -1.327 1 94.75 31 TYR B C 1
ATOM 2192 O O . TYR B 1 31 ? 7.559 -26.812 -2.355 1 94.75 31 TYR B O 1
ATOM 2200 N N . GLU B 1 32 ? 9.289 -25.859 -1.25 1 93.69 32 GLU B N 1
ATOM 2201 C CA . GLU B 1 32 ? 10.312 -26.172 -2.236 1 93.69 32 GLU B CA 1
ATOM 2202 C C . GLU B 1 32 ? 9.938 -25.641 -3.617 1 93.69 32 GLU B C 1
ATOM 2204 O O . GLU B 1 32 ? 10.086 -26.344 -4.621 1 93.69 32 GLU B O 1
ATOM 2209 N N . HIS B 1 33 ? 9.312 -24.5 -3.574 1 92.31 33 HIS B N 1
ATOM 2210 C CA . HIS B 1 33 ? 8.969 -23.812 -4.82 1 92.31 33 HIS B CA 1
ATOM 2211 C C . HIS B 1 33 ? 10.211 -23.281 -5.52 1 92.31 33 HIS B C 1
ATOM 2213 O O . HIS B 1 33 ? 10.188 -23 -6.719 1 92.31 33 HIS B O 1
ATOM 2219 N N . VAL B 1 34 ? 11.258 -23.062 -4.77 1 89.81 34 VAL B N 1
ATOM 2220 C CA . VAL B 1 34 ? 12.562 -22.672 -5.297 1 89.81 34 VAL B CA 1
ATOM 2221 C C . VAL B 1 34 ? 13.625 -23.672 -4.871 1 89.81 34 VAL B C 1
ATOM 2223 O O . VAL B 1 34 ? 13.477 -24.344 -3.844 1 89.81 34 VAL B O 1
ATOM 2226 N N . THR B 1 35 ? 14.703 -23.797 -5.703 1 81.81 35 THR B N 1
ATOM 2227 C CA . THR B 1 35 ? 15.648 -24.875 -5.434 1 81.81 35 THR B CA 1
ATOM 2228 C C . THR B 1 35 ? 17.031 -24.312 -5.078 1 81.81 35 THR B C 1
ATOM 2230 O O . THR B 1 35 ? 17.922 -25.062 -4.68 1 81.81 35 THR B O 1
ATOM 2233 N N . TYR B 1 36 ? 17.188 -23.078 -5.168 1 81.25 36 TYR B N 1
ATOM 2234 C CA . TYR B 1 36 ? 18.484 -22.484 -4.859 1 81.25 36 TYR B CA 1
ATOM 2235 C C . TYR B 1 36 ? 18.469 -21.844 -3.477 1 81.25 36 TYR B C 1
ATOM 2237 O O . TYR B 1 36 ? 17.453 -21.328 -3.033 1 81.25 36 TYR B O 1
ATOM 2245 N N . ILE B 1 37 ? 19.609 -21.938 -2.928 1 81 37 ILE B N 1
ATOM 2246 C CA . ILE B 1 37 ? 19.766 -21.375 -1.593 1 81 37 ILE B CA 1
ATOM 2247 C C . ILE B 1 37 ? 19.672 -19.844 -1.668 1 81 37 ILE B C 1
ATOM 2249 O O . ILE B 1 37 ? 19.203 -19.203 -0.722 1 81 37 ILE B O 1
ATOM 2253 N N . LEU B 1 38 ? 20.078 -19.25 -2.787 1 88.81 38 LEU B N 1
ATOM 2254 C CA . LEU B 1 38 ? 19.906 -17.812 -2.982 1 88.81 38 LEU B CA 1
ATOM 2255 C C . LEU B 1 38 ? 19.172 -17.516 -4.285 1 88.81 38 LEU B C 1
ATOM 2257 O O . LEU B 1 38 ? 19.797 -17.094 -5.266 1 88.81 38 LEU B O 1
ATOM 2261 N N . PRO B 1 39 ? 17.938 -17.781 -4.258 1 93.06 39 PRO B N 1
ATOM 2262 C CA . PRO B 1 39 ? 17.141 -17.438 -5.434 1 93.06 39 PRO B CA 1
ATOM 2263 C C . PRO B 1 39 ? 16.938 -15.93 -5.59 1 93.06 39 PRO B C 1
ATOM 2265 O O . PRO B 1 39 ? 17.344 -15.164 -4.715 1 93.06 39 PRO B O 1
ATOM 2268 N N . TYR B 1 40 ? 16.453 -15.57 -6.777 1 95.25 40 TYR B N 1
ATOM 2269 C CA . TYR B 1 40 ? 16 -14.188 -6.82 1 95.25 40 TYR B CA 1
ATOM 2270 C C . TYR B 1 40 ? 15.055 -13.891 -5.664 1 95.25 40 TYR B C 1
ATOM 2272 O O . TYR B 1 40 ? 14.242 -14.742 -5.281 1 95.25 40 TYR B O 1
ATOM 2280 N N . ILE B 1 41 ? 15.117 -12.695 -5.145 1 96 41 ILE B N 1
ATOM 2281 C CA . ILE B 1 41 ? 14.258 -12.289 -4.035 1 96 41 ILE B CA 1
ATOM 2282 C C . ILE B 1 41 ? 12.797 -12.477 -4.418 1 96 41 ILE B C 1
ATOM 2284 O O . ILE B 1 41 ? 12.008 -13.008 -3.635 1 96 41 ILE B O 1
ATOM 2288 N N . SER B 1 42 ? 12.438 -12.086 -5.621 1 94.56 42 SER B N 1
ATOM 2289 C CA . SER B 1 42 ? 11.047 -12.148 -6.047 1 94.56 42 SER B CA 1
ATOM 2290 C C . SER B 1 42 ? 10.578 -13.586 -6.227 1 94.56 42 SER B C 1
ATOM 2292 O O . SER B 1 42 ? 9.391 -13.875 -6.133 1 94.56 42 SER B O 1
ATOM 2294 N N . ASP B 1 43 ? 11.539 -14.555 -6.504 1 94.56 43 ASP B N 1
ATOM 2295 C CA . ASP B 1 43 ? 11.172 -15.961 -6.629 1 94.56 43 ASP B CA 1
ATOM 2296 C C . ASP B 1 43 ? 10.648 -16.516 -5.305 1 94.56 43 ASP B C 1
ATOM 2298 O O . ASP B 1 43 ? 9.867 -17.469 -5.285 1 94.56 43 ASP B O 1
ATOM 2302 N N . THR B 1 44 ? 11.047 -15.883 -4.211 1 94.69 44 THR B N 1
ATOM 2303 C CA . THR B 1 44 ? 10.602 -16.328 -2.895 1 94.69 44 THR B CA 1
ATOM 2304 C C . THR B 1 44 ? 9.148 -15.93 -2.65 1 94.69 44 THR B C 1
ATOM 2306 O O . THR B 1 44 ? 8.516 -16.391 -1.7 1 94.69 44 THR B O 1
ATOM 2309 N N . GLY B 1 45 ? 8.617 -15.109 -3.451 1 95.12 45 GLY B N 1
ATOM 2310 C CA . GLY B 1 45 ? 7.242 -14.641 -3.318 1 95.12 45 GLY B CA 1
ATOM 2311 C C . GLY B 1 45 ? 6.422 -14.852 -4.574 1 95.12 45 GLY B C 1
ATOM 2312 O O . GLY B 1 45 ? 5.535 -14.047 -4.883 1 95.12 45 GLY B O 1
ATOM 2313 N N . THR B 1 46 ? 6.695 -15.859 -5.312 1 93.5 46 THR B N 1
ATOM 2314 C CA . THR B 1 46 ? 6.082 -16.047 -6.621 1 93.5 46 THR B CA 1
ATOM 2315 C C . THR B 1 46 ? 4.797 -16.859 -6.504 1 93.5 46 THR B C 1
ATOM 2317 O O . THR B 1 46 ? 3.785 -16.531 -7.121 1 93.5 46 THR B O 1
ATOM 2320 N N . PHE B 1 47 ? 4.754 -17.891 -5.664 1 94.38 47 PHE B N 1
ATOM 2321 C CA . PHE B 1 47 ? 3.631 -18.812 -5.566 1 94.38 47 PHE B CA 1
ATOM 2322 C C . PHE B 1 47 ? 2.939 -18.688 -4.215 1 94.38 47 PHE B C 1
ATOM 2324 O O . PHE B 1 47 ? 3.586 -18.406 -3.207 1 94.38 47 PHE B O 1
ATOM 2331 N N . PRO B 1 48 ? 1.642 -18.922 -4.223 1 94 48 PRO B N 1
ATOM 2332 C CA . PRO B 1 48 ? 0.967 -18.969 -2.926 1 94 48 PRO B CA 1
ATOM 2333 C C . PRO B 1 48 ? 1.374 -20.188 -2.096 1 94 48 PRO B C 1
ATOM 2335 O O . PRO B 1 48 ? 1.732 -21.234 -2.654 1 94 48 PRO B O 1
ATOM 2338 N N . PRO B 1 49 ? 1.4 -20 -0.749 1 95.06 49 PRO B N 1
ATOM 2339 C CA . PRO B 1 49 ? 0.877 -18.859 0.019 1 95.06 49 PRO B CA 1
ATOM 2340 C C . PRO B 1 49 ? 1.921 -17.781 0.244 1 95.06 49 PRO B C 1
ATOM 2342 O O . PRO B 1 49 ? 1.592 -16.688 0.739 1 95.06 49 PRO B O 1
ATOM 2345 N N . GLU B 1 50 ? 3.219 -18.062 -0.073 1 96.19 50 GLU B N 1
ATOM 2346 C CA . GLU B 1 50 ? 4.27 -17.094 0.198 1 96.19 50 GLU B CA 1
ATOM 2347 C C . GLU B 1 50 ? 4.074 -15.828 -0.632 1 96.19 50 GLU B C 1
ATOM 2349 O O . GLU B 1 50 ? 4.457 -14.734 -0.208 1 96.19 50 GLU B O 1
ATOM 2354 N N . SER B 1 51 ? 3.449 -15.938 -1.783 1 96.75 51 SER B N 1
ATOM 2355 C CA . SER B 1 51 ? 3.217 -14.75 -2.59 1 96.75 51 SER B CA 1
ATOM 2356 C C . SER B 1 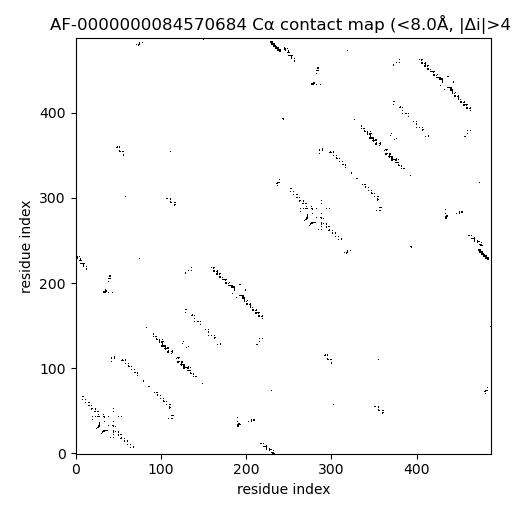51 ? 2.281 -13.773 -1.882 1 96.75 51 SER B C 1
ATOM 2358 O O . SER B 1 51 ? 2.412 -12.555 -2.031 1 96.75 51 SER B O 1
ATOM 2360 N N . CYS B 1 52 ? 1.28 -14.273 -1.131 1 97.12 52 CYS B N 1
ATOM 2361 C CA . CYS B 1 52 ? 0.376 -13.43 -0.358 1 97.12 52 CYS B CA 1
ATOM 2362 C C . CYS B 1 52 ? 1.141 -12.625 0.686 1 97.12 52 CYS B C 1
ATOM 2364 O O . CYS B 1 52 ? 0.928 -11.414 0.823 1 97.12 52 CYS B O 1
ATOM 2366 N N . ILE B 1 53 ? 2.027 -13.32 1.358 1 97.69 53 ILE B N 1
ATOM 2367 C CA . ILE B 1 53 ? 2.826 -12.703 2.412 1 97.69 53 ILE B CA 1
ATOM 2368 C C . ILE B 1 53 ? 3.807 -11.703 1.799 1 97.69 53 ILE B C 1
ATOM 2370 O O . ILE B 1 53 ? 3.996 -10.602 2.326 1 97.69 53 ILE B O 1
ATOM 2374 N N . PHE B 1 54 ? 4.449 -12.125 0.709 1 98.12 54 PHE B N 1
ATOM 2375 C CA . PHE B 1 54 ? 5.355 -11.25 -0.026 1 98.12 54 PHE B CA 1
ATOM 2376 C C . PHE B 1 54 ? 4.648 -9.961 -0.437 1 98.12 54 PHE B C 1
ATOM 2378 O O . PHE B 1 54 ? 5.137 -8.859 -0.162 1 98.12 54 PHE B O 1
ATOM 2385 N N . GLY B 1 55 ? 3.475 -10.117 -1.046 1 97.88 55 GLY B N 1
ATOM 2386 C CA . GLY B 1 55 ? 2.691 -8.961 -1.446 1 97.88 55 GLY B CA 1
ATOM 2387 C C . GLY B 1 55 ? 2.322 -8.062 -0.283 1 97.88 55 GLY B C 1
ATOM 2388 O O . GLY B 1 55 ? 2.514 -6.848 -0.349 1 97.88 55 GLY B O 1
ATOM 2389 N N . GLN B 1 56 ? 1.841 -8.633 0.79 1 98 56 GLN B N 1
ATOM 2390 C CA . GLN B 1 56 ? 1.437 -7.879 1.972 1 98 56 GLN B CA 1
ATOM 2391 C C . GLN B 1 56 ? 2.604 -7.07 2.533 1 98 56 GLN B C 1
ATOM 2393 O O . GLN B 1 56 ? 2.49 -5.855 2.717 1 98 56 GLN B O 1
ATOM 2398 N N . GLY B 1 57 ? 3.695 -7.77 2.768 1 98.38 57 GLY B N 1
ATOM 2399 C CA . GLY B 1 57 ? 4.848 -7.137 3.393 1 98.38 57 GLY B CA 1
ATOM 2400 C C . GLY B 1 57 ? 5.469 -6.051 2.535 1 98.38 57 GLY B C 1
ATOM 2401 O O . GLY B 1 57 ? 5.773 -4.961 3.025 1 98.38 57 GLY B O 1
ATOM 2402 N N . PHE B 1 58 ? 5.645 -6.293 1.279 1 98.5 58 PHE B N 1
ATOM 2403 C CA . PHE B 1 58 ? 6.355 -5.359 0.415 1 98.5 58 PHE B CA 1
ATOM 2404 C C . PHE B 1 58 ? 5.453 -4.199 0.007 1 98.5 58 PHE B C 1
ATOM 2406 O O . PHE B 1 58 ? 5.934 -3.098 -0.265 1 98.5 58 PHE B O 1
ATOM 2413 N N . ASN B 1 59 ? 4.121 -4.434 -0.044 1 98.38 59 ASN B N 1
ATOM 2414 C CA . ASN B 1 59 ? 3.225 -3.301 -0.248 1 98.38 59 ASN B CA 1
ATOM 2415 C C . ASN B 1 59 ? 3.291 -2.316 0.917 1 98.38 59 ASN B C 1
ATOM 2417 O O . ASN B 1 59 ? 3.41 -1.108 0.707 1 98.38 59 ASN B O 1
ATOM 2421 N N . ILE B 1 60 ? 3.225 -2.85 2.111 1 98 60 ILE B N 1
ATOM 2422 C CA . ILE B 1 60 ? 3.361 -1.996 3.285 1 98 60 ILE B CA 1
ATOM 2423 C C . ILE B 1 60 ? 4.746 -1.352 3.297 1 98 60 ILE B C 1
ATOM 2425 O O . ILE B 1 60 ? 4.875 -0.153 3.557 1 98 60 ILE B O 1
ATOM 2429 N N . GLY B 1 61 ? 5.773 -2.164 2.998 1 98.19 61 GLY B N 1
ATOM 2430 C CA . GLY B 1 61 ? 7.133 -1.65 2.93 1 98.19 61 GLY B CA 1
ATOM 2431 C C . GLY B 1 61 ? 7.293 -0.521 1.93 1 98.19 61 GLY B C 1
ATOM 2432 O O . GLY B 1 61 ? 7.957 0.478 2.215 1 98.19 61 GLY B O 1
ATOM 2433 N N . SER B 1 62 ? 6.703 -0.733 0.763 1 98.38 62 SER B N 1
ATOM 2434 C CA . SER B 1 62 ? 6.777 0.289 -0.277 1 98.38 62 SER B CA 1
ATOM 2435 C C . SER B 1 62 ? 6.176 1.606 0.202 1 98.38 62 SER B C 1
ATOM 2437 O O . SER B 1 62 ? 6.738 2.676 -0.042 1 98.38 62 SER B O 1
ATOM 2439 N N . ALA B 1 63 ? 5.082 1.548 0.89 1 97.5 63 ALA B N 1
ATOM 2440 C CA . ALA B 1 63 ? 4.441 2.746 1.422 1 97.5 63 ALA B CA 1
ATOM 2441 C C . ALA B 1 63 ? 5.305 3.402 2.494 1 97.5 63 ALA B C 1
ATOM 2443 O O . ALA B 1 63 ? 5.449 4.629 2.52 1 97.5 63 ALA B O 1
ATOM 2444 N N . LEU B 1 64 ? 5.836 2.633 3.371 1 97.88 64 LEU B N 1
ATOM 2445 C CA . LEU B 1 64 ? 6.672 3.162 4.441 1 97.88 64 LEU B CA 1
ATOM 2446 C C . LEU B 1 64 ? 7.949 3.781 3.883 1 97.88 64 LEU B C 1
ATOM 2448 O O . LEU B 1 64 ? 8.414 4.812 4.375 1 97.88 64 LEU B O 1
ATOM 2452 N N . ILE B 1 65 ? 8.492 3.133 2.879 1 98.62 65 ILE B N 1
ATOM 2453 C CA . ILE B 1 65 ? 9.695 3.658 2.244 1 98.62 65 ILE B CA 1
ATOM 2454 C C . ILE B 1 65 ? 9.391 5 1.587 1 98.62 65 ILE B C 1
ATOM 2456 O O . ILE B 1 65 ? 10.156 5.957 1.729 1 98.62 65 ILE B O 1
ATOM 2460 N N . ALA B 1 66 ? 8.281 5.07 0.888 1 98.25 66 ALA B N 1
ATOM 2461 C CA . ALA B 1 66 ? 7.875 6.332 0.271 1 98.25 66 ALA B CA 1
ATOM 2462 C C . ALA B 1 66 ? 7.75 7.438 1.314 1 98.25 66 ALA B C 1
ATOM 2464 O O . ALA B 1 66 ? 8.195 8.562 1.091 1 98.25 66 ALA B O 1
ATOM 2465 N N . PHE B 1 67 ? 7.199 7.066 2.42 1 96.44 67 PHE B N 1
ATOM 2466 C CA . PHE B 1 67 ? 7.023 8.039 3.494 1 96.44 67 PHE B CA 1
ATOM 2467 C C . PHE B 1 67 ? 8.375 8.477 4.051 1 96.44 67 PHE B C 1
ATOM 2469 O O . PHE B 1 67 ? 8.594 9.664 4.301 1 96.44 67 PHE B O 1
ATOM 2476 N N . ALA B 1 68 ? 9.227 7.527 4.254 1 97.56 68 ALA B N 1
ATOM 2477 C CA . ALA B 1 68 ? 10.562 7.836 4.754 1 97.56 68 ALA B CA 1
ATOM 2478 C C . ALA B 1 68 ? 11.305 8.766 3.799 1 97.56 68 ALA B C 1
ATOM 2480 O O . ALA B 1 68 ? 11.984 9.703 4.234 1 97.56 68 ALA B O 1
ATOM 2481 N N . ILE B 1 69 ? 11.141 8.508 2.545 1 98.31 69 ILE B N 1
ATOM 2482 C CA . ILE B 1 69 ? 11.805 9.312 1.521 1 98.31 69 ILE B CA 1
ATOM 2483 C C . ILE B 1 69 ? 11.25 10.734 1.535 1 98.31 69 ILE B C 1
ATOM 2485 O O . ILE B 1 69 ? 12 11.703 1.39 1 98.31 69 ILE B O 1
ATOM 2489 N N . TYR B 1 70 ? 10.008 10.82 1.74 1 96.75 70 TYR B N 1
ATOM 2490 C CA . TYR B 1 70 ? 9.383 12.141 1.821 1 96.75 70 TYR B CA 1
ATOM 2491 C C . TYR B 1 70 ? 9.883 12.906 3.043 1 96.75 70 TYR B C 1
ATOM 2493 O O . TYR B 1 70 ? 10.188 14.094 2.957 1 96.75 70 TYR B O 1
ATOM 2501 N N . LEU B 1 71 ? 9.906 12.227 4.129 1 96.12 71 LEU B N 1
ATOM 2502 C CA . LEU B 1 71 ? 10.414 12.852 5.348 1 96.12 71 LEU B CA 1
ATOM 2503 C C . LEU B 1 71 ? 11.859 13.305 5.164 1 96.12 71 LEU B C 1
ATOM 2505 O O . LEU B 1 71 ? 12.242 14.383 5.621 1 96.12 71 LEU B O 1
ATOM 2509 N N . LYS B 1 72 ? 12.625 12.453 4.531 1 96.88 72 LYS B N 1
ATOM 2510 C CA . LYS B 1 72 ? 14.016 12.805 4.262 1 96.88 72 LYS B CA 1
ATOM 2511 C C . LYS B 1 72 ? 14.102 14.07 3.402 1 96.88 72 LYS B C 1
ATOM 2513 O O . LYS B 1 72 ? 14.938 14.938 3.646 1 96.88 72 LYS B O 1
ATOM 2518 N N . TYR B 1 73 ? 13.273 14.156 2.455 1 97.12 73 TYR B N 1
ATOM 2519 C CA . TYR B 1 73 ? 13.203 15.336 1.605 1 97.12 73 TYR B CA 1
ATOM 2520 C C . TYR B 1 73 ? 12.938 16.594 2.434 1 97.12 73 TYR B C 1
ATOM 2522 O O . TYR B 1 73 ? 13.609 17.609 2.264 1 97.12 73 TYR B O 1
ATOM 2530 N N . LEU B 1 74 ? 11.961 16.516 3.309 1 95.44 74 LEU B N 1
ATOM 2531 C CA . LEU B 1 74 ? 11.609 17.641 4.156 1 95.44 74 LEU B CA 1
ATOM 2532 C C . LEU B 1 74 ? 12.758 18 5.094 1 95.44 74 LEU B C 1
ATOM 2534 O O . LEU B 1 74 ? 13.016 19.188 5.348 1 95.44 74 LEU B O 1
ATOM 2538 N N . GLN B 1 75 ? 13.359 17 5.59 1 95 75 GLN B N 1
ATOM 2539 C CA . GLN B 1 75 ? 14.484 17.219 6.5 1 95 75 GLN B CA 1
ATOM 2540 C C . GLN B 1 75 ? 15.609 17.969 5.816 1 95 75 GLN B C 1
ATOM 2542 O O . GLN B 1 75 ? 16.172 18.922 6.391 1 95 75 GLN B O 1
ATOM 2547 N N . VAL B 1 76 ? 15.969 17.562 4.652 1 96.19 76 VAL B N 1
ATOM 2548 C CA . VAL B 1 76 ? 17.031 18.203 3.895 1 96.19 76 VAL B CA 1
ATOM 2549 C C . VAL B 1 76 ? 16.641 19.641 3.564 1 96.19 76 VAL B C 1
ATOM 2551 O O . VAL B 1 76 ? 17.469 20.562 3.668 1 96.19 76 VAL B O 1
ATOM 2554 N N . LYS B 1 77 ? 15.422 19.781 3.182 1 94.88 77 LYS B N 1
ATOM 2555 C CA . LYS B 1 77 ? 14.922 21.125 2.889 1 94.88 77 LYS B CA 1
ATOM 2556 C C . LYS B 1 77 ? 15.086 22.047 4.09 1 94.88 77 LYS B C 1
ATOM 2558 O O . LYS B 1 77 ? 15.484 23.203 3.941 1 94.88 77 LYS B O 1
ATOM 2563 N N . GLU B 1 78 ? 14.797 21.562 5.266 1 94.06 78 GLU B N 1
ATOM 2564 C CA . GLU B 1 78 ? 14.938 22.344 6.492 1 94.06 78 GLU B CA 1
ATOM 2565 C C . GLU B 1 78 ? 16.391 22.672 6.785 1 94.06 78 GLU B C 1
ATOM 2567 O O . GLU B 1 78 ? 16.719 23.766 7.23 1 94.06 78 GLU B O 1
ATOM 2572 N N . ILE B 1 79 ? 17.281 21.734 6.574 1 94.12 79 ILE B N 1
ATOM 2573 C CA . ILE B 1 79 ? 18.703 21.953 6.781 1 94.12 79 ILE B CA 1
ATOM 2574 C C . ILE B 1 79 ? 19.219 23.016 5.816 1 94.12 79 ILE B C 1
ATOM 2576 O O . ILE B 1 79 ? 19.969 23.906 6.211 1 94.12 79 ILE B O 1
ATOM 2580 N N . TYR B 1 80 ? 18.828 22.891 4.562 1 95.56 80 TYR B N 1
ATOM 2581 C CA . TYR B 1 80 ? 19.203 23.891 3.564 1 95.56 80 TYR B CA 1
ATOM 2582 C C . TYR B 1 80 ? 18.766 25.281 3.988 1 95.56 80 TYR B C 1
ATOM 2584 O O . TYR B 1 80 ? 19.547 26.234 3.896 1 95.56 80 TYR B O 1
ATOM 2592 N N . LYS B 1 81 ? 17.594 25.359 4.465 1 94 81 LYS B N 1
ATOM 2593 C CA . LYS B 1 81 ? 17.047 26.641 4.906 1 94 81 LYS B CA 1
ATOM 2594 C C . LYS B 1 81 ? 17.812 27.172 6.117 1 94 81 LYS B C 1
ATOM 2596 O O . LYS B 1 81 ? 18.266 28.328 6.121 1 94 81 LYS B O 1
ATOM 2601 N N . LYS B 1 82 ? 18.047 26.375 7.047 1 92.88 82 LYS B N 1
ATOM 2602 C CA . LYS B 1 82 ? 18.688 26.766 8.305 1 92.88 82 LYS B CA 1
ATOM 2603 C C . LYS B 1 82 ? 20.141 27.203 8.086 1 92.88 82 LYS B C 1
ATOM 2605 O O . LYS B 1 82 ? 20.625 28.125 8.742 1 92.88 82 LYS B O 1
ATOM 2610 N N . HIS B 1 83 ? 20.766 26.594 7.18 1 93.56 83 HIS B N 1
ATOM 2611 C CA . HIS B 1 83 ? 22.188 26.859 7 1 93.56 83 HIS B CA 1
ATOM 2612 C C . HIS B 1 83 ? 22.453 27.625 5.711 1 93.56 83 HIS B C 1
ATOM 2614 O O . HIS B 1 83 ? 23.594 27.719 5.262 1 93.56 83 HIS B O 1
ATOM 2620 N N . HIS B 1 84 ? 21.406 28.047 5.035 1 94.31 84 HIS B N 1
ATOM 2621 C CA . HIS B 1 84 ? 21.484 28.875 3.834 1 94.31 84 HIS B CA 1
ATOM 2622 C C . HIS B 1 84 ? 22.281 28.172 2.74 1 94.31 84 HIS B C 1
ATOM 2624 O O . HIS B 1 84 ? 23.172 28.781 2.125 1 94.31 84 HIS B O 1
ATOM 2630 N N . ILE B 1 85 ? 22.016 26.891 2.662 1 94.94 85 ILE B N 1
ATOM 2631 C CA . ILE B 1 85 ? 22.625 26.094 1.6 1 94.94 85 ILE B CA 1
ATOM 2632 C C . ILE B 1 85 ? 21.75 26.156 0.346 1 94.94 85 ILE B C 1
ATOM 2634 O O . ILE B 1 85 ? 20.547 25.922 0.408 1 94.94 85 ILE B O 1
ATOM 2638 N N . GLU B 1 86 ? 22.281 26.484 -0.733 1 92.69 86 GLU B N 1
ATOM 2639 C CA . GLU B 1 86 ? 21.547 26.578 -1.986 1 92.69 86 GLU B CA 1
ATOM 2640 C C . GLU B 1 86 ? 21.484 25.219 -2.695 1 92.69 86 GLU B C 1
ATOM 2642 O O . GLU B 1 86 ? 22.516 24.531 -2.805 1 92.69 86 GLU B O 1
ATOM 2647 N N . ASP B 1 87 ? 20.359 24.859 -3.09 1 91.38 87 ASP B N 1
ATOM 2648 C CA . ASP B 1 87 ? 20.172 23.672 -3.926 1 91.38 87 ASP B CA 1
ATOM 2649 C C . ASP B 1 87 ? 20.031 24.062 -5.398 1 91.38 87 ASP B C 1
ATOM 2651 O O . ASP B 1 87 ? 18.953 23.922 -5.98 1 91.38 87 ASP B O 1
ATOM 2655 N N . LYS B 1 88 ? 21.078 24.438 -6.035 1 89.06 88 LYS B N 1
ATOM 2656 C CA . LYS B 1 88 ? 21.125 25.062 -7.355 1 89.06 88 LYS B CA 1
ATOM 2657 C C . LYS B 1 88 ? 20.484 24.156 -8.406 1 89.06 88 LYS B C 1
ATOM 2659 O O . LYS B 1 88 ? 19.797 24.625 -9.312 1 89.06 88 LYS B O 1
ATOM 2664 N N . TYR B 1 89 ? 20.609 22.906 -8.305 1 91.69 89 TYR B N 1
ATOM 2665 C CA . TYR B 1 89 ? 20.141 22 -9.344 1 91.69 89 TYR B CA 1
ATOM 2666 C C . TYR B 1 89 ? 18.953 21.188 -8.867 1 91.69 89 TYR B C 1
ATOM 2668 O O . TYR B 1 89 ? 18.609 20.156 -9.461 1 91.69 89 TYR B O 1
ATOM 2676 N N . ASN B 1 90 ? 18.328 21.516 -7.801 1 96.62 90 ASN B N 1
ATOM 2677 C CA . ASN B 1 90 ? 17.172 20.844 -7.227 1 96.62 90 ASN B CA 1
ATOM 2678 C C . ASN B 1 90 ? 17.422 19.344 -7.035 1 96.62 90 ASN B C 1
ATOM 2680 O O . ASN B 1 90 ? 16.578 18.531 -7.398 1 96.62 90 ASN B O 1
ATOM 2684 N N . VAL B 1 91 ? 18.625 19.062 -6.578 1 97.94 91 VAL B N 1
ATOM 2685 C CA . VAL B 1 91 ? 19.047 17.672 -6.395 1 97.94 91 VAL B CA 1
ATOM 2686 C C . VAL B 1 91 ? 18.156 17 -5.344 1 97.94 91 VAL B C 1
ATOM 2688 O O . VAL B 1 91 ? 17.812 15.82 -5.477 1 97.94 91 VAL B O 1
ATOM 2691 N N . ASN B 1 92 ? 17.828 17.766 -4.34 1 97.94 92 ASN B N 1
ATOM 2692 C CA . ASN B 1 92 ? 16.953 17.219 -3.301 1 97.94 92 ASN B CA 1
ATOM 2693 C C . ASN B 1 92 ? 15.586 16.828 -3.859 1 97.94 92 ASN B C 1
ATOM 2695 O O . ASN B 1 92 ? 15.055 15.766 -3.533 1 97.94 92 ASN B O 1
ATOM 2699 N N . LYS B 1 93 ? 15.047 17.641 -4.695 1 98 93 LYS B N 1
ATOM 2700 C CA . LYS B 1 93 ? 13.766 17.344 -5.336 1 98 93 LYS B CA 1
ATOM 2701 C C . LYS B 1 93 ? 13.898 16.156 -6.289 1 98 93 LYS B C 1
ATOM 2703 O O . LYS B 1 93 ? 13 15.305 -6.359 1 98 93 LYS B O 1
ATOM 2708 N N . LEU B 1 94 ? 14.953 16.156 -7.012 1 98.38 94 LEU B N 1
ATOM 2709 C CA . LEU B 1 94 ? 15.203 15.031 -7.91 1 98.38 94 LEU B CA 1
ATOM 2710 C C . LEU B 1 94 ? 15.305 13.719 -7.133 1 98.38 94 LEU B C 1
ATOM 2712 O O . LEU B 1 94 ? 14.75 12.703 -7.551 1 98.38 94 LEU B O 1
ATOM 2716 N N . ALA B 1 95 ? 15.984 13.742 -6.02 1 98.5 95 ALA B N 1
ATOM 2717 C CA . ALA B 1 95 ? 16.094 12.562 -5.172 1 98.5 95 ALA B CA 1
ATOM 2718 C C . ALA B 1 95 ? 14.727 12.109 -4.68 1 98.5 95 ALA B C 1
ATOM 2720 O O . ALA B 1 95 ? 14.438 10.906 -4.641 1 98.5 95 ALA B O 1
ATOM 2721 N N . LEU B 1 96 ? 13.891 13.055 -4.34 1 98.5 96 LEU B N 1
ATOM 2722 C CA . LEU B 1 96 ? 12.531 12.734 -3.926 1 98.5 96 LEU B CA 1
ATOM 2723 C C . LEU B 1 96 ? 11.797 11.961 -5.02 1 98.5 96 LEU B C 1
ATOM 2725 O O . LEU B 1 96 ? 11.211 10.906 -4.758 1 98.5 96 LEU B O 1
ATOM 2729 N N . ILE B 1 97 ? 11.883 12.461 -6.203 1 98.75 97 ILE B N 1
ATOM 2730 C CA . ILE B 1 97 ? 11.172 11.867 -7.332 1 98.75 97 ILE B CA 1
ATOM 2731 C C . ILE B 1 97 ? 11.703 10.461 -7.586 1 98.75 97 ILE B C 1
ATOM 2733 O O . ILE B 1 97 ? 10.922 9.516 -7.738 1 98.75 97 ILE B O 1
ATOM 2737 N N . LEU B 1 98 ? 12.961 10.328 -7.57 1 98.81 98 LEU B N 1
ATOM 2738 C CA . LEU B 1 98 ? 13.578 9.031 -7.809 1 98.81 98 LEU B CA 1
ATOM 2739 C C . LEU B 1 98 ? 13.211 8.039 -6.703 1 98.81 98 LEU B C 1
ATOM 2741 O O . LEU B 1 98 ? 12.914 6.879 -6.977 1 98.81 98 LEU B O 1
ATOM 2745 N N . GLY B 1 99 ? 13.258 8.531 -5.484 1 98.81 99 GLY B N 1
ATOM 2746 C CA . GLY B 1 99 ? 12.891 7.676 -4.367 1 98.81 99 GLY B CA 1
ATOM 2747 C C . GLY B 1 99 ? 11.453 7.195 -4.434 1 98.81 99 GLY B C 1
ATOM 2748 O O . GLY B 1 99 ? 11.172 6.023 -4.176 1 98.81 99 GLY B O 1
ATOM 2749 N N . LEU B 1 100 ? 10.57 8.086 -4.805 1 98.62 100 LEU B N 1
ATOM 2750 C CA . LEU B 1 100 ? 9.164 7.723 -4.93 1 98.62 100 LEU B CA 1
ATOM 2751 C C . LEU B 1 100 ? 8.961 6.75 -6.09 1 98.62 100 LEU B C 1
ATOM 2753 O O . LEU B 1 100 ? 8.141 5.828 -5.992 1 98.62 100 LEU B O 1
ATOM 2757 N N . MET B 1 101 ? 9.711 6.934 -7.141 1 98.81 101 MET B N 1
ATOM 2758 C CA . MET B 1 101 ? 9.656 6 -8.266 1 98.81 101 MET B CA 1
ATOM 2759 C C . MET B 1 101 ? 10.141 4.617 -7.844 1 98.81 101 MET B C 1
ATOM 2761 O O . MET B 1 101 ? 9.547 3.605 -8.227 1 98.81 101 MET B O 1
ATOM 2765 N N . ALA B 1 102 ? 11.188 4.609 -7.082 1 98.81 102 ALA B N 1
ATOM 2766 C CA . ALA B 1 102 ? 11.719 3.336 -6.598 1 98.81 102 ALA B CA 1
ATOM 2767 C C . ALA B 1 102 ? 10.703 2.625 -5.703 1 98.81 102 ALA B C 1
ATOM 2769 O O . ALA B 1 102 ? 10.523 1.41 -5.805 1 98.81 102 ALA B O 1
ATOM 2770 N N . SER B 1 103 ? 10.078 3.4 -4.844 1 98.69 103 SER B N 1
ATOM 2771 C CA . SER B 1 103 ? 9.055 2.828 -3.971 1 98.69 103 SER B CA 1
ATOM 2772 C C . SER B 1 103 ? 7.867 2.311 -4.777 1 98.69 103 SER B C 1
ATOM 2774 O O . SER B 1 103 ? 7.312 1.255 -4.465 1 98.69 103 SER B O 1
ATOM 2776 N N . ALA B 1 104 ? 7.484 3.008 -5.824 1 98.44 104 ALA B N 1
ATOM 2777 C CA . ALA B 1 104 ? 6.43 2.543 -6.723 1 98.44 104 ALA B CA 1
ATOM 2778 C C . ALA B 1 104 ? 6.832 1.249 -7.422 1 98.44 104 ALA B C 1
ATOM 2780 O O . ALA B 1 104 ? 5.996 0.375 -7.656 1 98.44 104 ALA B O 1
ATOM 2781 N N . GLY B 1 105 ? 8.062 1.206 -7.809 1 98.75 105 GLY B N 1
ATOM 2782 C CA . GLY B 1 105 ? 8.57 -0.026 -8.391 1 98.75 105 GLY B CA 1
ATOM 2783 C C . GLY B 1 105 ? 8.43 -1.225 -7.473 1 98.75 105 GLY B C 1
ATOM 2784 O O . GLY B 1 105 ? 8.047 -2.311 -7.914 1 98.75 105 GLY B O 1
ATOM 2785 N N . LEU B 1 106 ? 8.758 -1.003 -6.211 1 98.56 106 LEU B N 1
ATOM 2786 C CA . LEU B 1 106 ? 8.625 -2.07 -5.227 1 98.56 106 LEU B CA 1
ATOM 2787 C C . LEU B 1 106 ? 7.172 -2.521 -5.109 1 98.56 106 LEU B C 1
ATOM 2789 O O . LEU B 1 106 ? 6.898 -3.711 -4.934 1 98.56 106 LEU B O 1
ATOM 2793 N N . ASN B 1 107 ? 6.289 -1.574 -5.215 1 98.38 107 ASN B N 1
ATOM 2794 C CA . ASN B 1 107 ? 4.863 -1.88 -5.211 1 98.38 107 ASN B CA 1
ATOM 2795 C C . ASN B 1 107 ? 4.477 -2.76 -6.398 1 98.38 107 ASN B C 1
ATOM 2797 O O . ASN B 1 107 ? 3.701 -3.707 -6.246 1 98.38 107 ASN B O 1
ATOM 2801 N N . LEU B 1 108 ? 4.992 -2.494 -7.523 1 98.38 108 LEU B N 1
ATOM 2802 C CA . LEU B 1 108 ? 4.742 -3.309 -8.703 1 98.38 108 LEU B CA 1
ATOM 2803 C C . LEU B 1 108 ? 5.277 -4.727 -8.516 1 98.38 108 LEU B C 1
ATOM 2805 O O . LEU B 1 108 ? 4.574 -5.699 -8.797 1 98.38 108 LEU B O 1
ATOM 2809 N N . VAL B 1 109 ? 6.504 -4.785 -8.039 1 98.06 109 VAL B N 1
ATOM 2810 C CA . VAL B 1 109 ? 7.141 -6.086 -7.848 1 98.06 109 VAL B CA 1
ATOM 2811 C C . VAL B 1 109 ? 6.348 -6.902 -6.824 1 98.06 109 VAL B C 1
ATOM 2813 O O . VAL B 1 109 ? 6.234 -8.125 -6.953 1 98.06 109 VAL B O 1
ATOM 2816 N N . ALA B 1 110 ? 5.762 -6.219 -5.852 1 97.81 110 ALA B N 1
ATOM 2817 C CA . ALA B 1 110 ? 5.016 -6.883 -4.789 1 97.81 110 ALA B CA 1
ATOM 2818 C C . ALA B 1 110 ? 3.742 -7.527 -5.328 1 97.81 110 ALA B C 1
ATOM 2820 O O . ALA B 1 110 ? 3.289 -8.555 -4.812 1 97.81 110 ALA B O 1
ATOM 2821 N N . ASN B 1 111 ? 3.197 -6.941 -6.379 1 97.56 111 ASN B N 1
ATOM 2822 C CA . ASN B 1 111 ? 1.87 -7.371 -6.805 1 97.56 111 ASN B CA 1
ATOM 2823 C C . ASN B 1 111 ? 1.927 -8.141 -8.125 1 97.56 111 ASN B C 1
ATOM 2825 O O . ASN B 1 111 ? 1.003 -8.883 -8.453 1 97.56 111 ASN B O 1
ATOM 2829 N N . PHE B 1 112 ? 2.969 -7.902 -8.906 1 97.31 112 PHE B N 1
ATOM 2830 C CA . PHE B 1 112 ? 3.1 -8.562 -10.203 1 97.31 112 PHE B CA 1
ATOM 2831 C C . PHE B 1 112 ? 4.258 -9.547 -10.188 1 97.31 112 PHE B C 1
ATOM 2833 O O . PHE B 1 112 ? 5.426 -9.148 -10.242 1 97.31 112 PHE B O 1
ATOM 2840 N N . GLN B 1 113 ? 3.914 -10.797 -10.172 1 94.12 113 GLN B N 1
ATOM 2841 C CA . GLN B 1 113 ? 4.934 -11.836 -10.219 1 94.12 113 GLN B CA 1
ATOM 2842 C C . GLN B 1 113 ? 5.492 -12 -11.625 1 94.12 113 GLN B C 1
ATOM 2844 O O . GLN B 1 113 ? 4.758 -11.852 -12.609 1 94.12 113 GLN B O 1
ATOM 2849 N N . GLU B 1 114 ? 6.707 -12.344 -11.695 1 89.88 114 GLU B N 1
ATOM 2850 C CA . GLU B 1 114 ? 7.371 -12.508 -12.984 1 89.88 114 GLU B CA 1
ATOM 2851 C C . GLU B 1 114 ? 6.695 -13.594 -13.82 1 89.88 114 GLU B C 1
ATOM 2853 O O . GLU B 1 114 ? 6.605 -13.469 -15.047 1 89.88 114 GLU B O 1
ATOM 2858 N N . THR B 1 115 ? 6.164 -14.625 -13.188 1 88.75 115 THR B N 1
ATOM 2859 C CA . THR B 1 115 ? 5.535 -15.75 -13.875 1 88.75 115 THR B CA 1
ATOM 2860 C C . THR B 1 115 ? 4.176 -15.352 -14.438 1 88.75 115 THR B C 1
ATOM 2862 O O . THR B 1 115 ? 3.678 -15.984 -15.375 1 88.75 115 THR B O 1
ATOM 2865 N N . ASN B 1 116 ? 3.592 -14.336 -13.898 1 90.25 116 ASN B N 1
ATOM 2866 C CA . ASN B 1 116 ? 2.236 -13.945 -14.273 1 90.25 116 ASN B CA 1
ATOM 2867 C C . ASN B 1 116 ? 2.232 -12.688 -15.141 1 90.25 116 ASN B C 1
ATOM 2869 O O . ASN B 1 116 ? 1.334 -12.492 -15.961 1 90.25 116 ASN B O 1
ATOM 2873 N N . ALA B 1 117 ? 3.201 -11.859 -14.883 1 92.69 117 ALA B N 1
ATOM 2874 C CA . ALA B 1 117 ? 3.307 -10.586 -15.586 1 92.69 117 ALA B CA 1
ATOM 2875 C C . ALA B 1 117 ? 4.766 -10.148 -15.719 1 92.69 117 ALA B C 1
ATOM 2877 O O . ALA B 1 117 ? 5.199 -9.203 -15.062 1 92.69 117 ALA B O 1
ATOM 2878 N N . PHE B 1 118 ? 5.453 -10.719 -16.688 1 91.69 118 PHE B N 1
ATOM 2879 C CA . PHE B 1 118 ? 6.902 -10.609 -16.812 1 91.69 118 PHE B CA 1
ATOM 2880 C C . PHE B 1 118 ? 7.316 -9.164 -17.047 1 91.69 118 PHE B C 1
ATOM 2882 O O . PHE B 1 118 ? 8.148 -8.617 -16.312 1 91.69 118 PHE B O 1
ATOM 2889 N N . SER B 1 119 ? 6.695 -8.5 -18.016 1 95.06 119 SER B N 1
ATOM 2890 C CA . SER B 1 119 ? 7.109 -7.16 -18.406 1 95.06 119 SER B CA 1
ATOM 2891 C C . SER B 1 119 ? 6.902 -6.164 -17.266 1 95.06 119 SER B C 1
ATOM 2893 O O . SER B 1 119 ? 7.777 -5.344 -16.984 1 95.06 119 SER B O 1
ATOM 2895 N N . ILE B 1 120 ? 5.758 -6.199 -16.578 1 97.12 120 ILE B N 1
ATOM 2896 C CA . ILE B 1 120 ? 5.453 -5.266 -15.5 1 97.12 120 ILE B CA 1
ATOM 2897 C C . ILE B 1 120 ? 6.371 -5.535 -14.305 1 97.12 120 ILE B C 1
ATOM 2899 O O . ILE B 1 120 ? 6.867 -4.602 -13.672 1 97.12 120 ILE B O 1
ATOM 2903 N N . HIS B 1 121 ? 6.625 -6.832 -14.07 1 96.69 121 HIS B N 1
ATOM 2904 C CA . HIS B 1 121 ? 7.52 -7.195 -12.977 1 96.69 121 HIS B CA 1
ATOM 2905 C C . HIS B 1 121 ? 8.922 -6.648 -13.211 1 96.69 121 HIS B C 1
ATOM 2907 O O . HIS B 1 121 ? 9.508 -6.027 -12.312 1 96.69 121 HIS B O 1
ATOM 2913 N N . TRP B 1 122 ? 9.398 -6.84 -14.414 1 96.38 122 TRP B N 1
ATOM 2914 C CA . TRP B 1 122 ? 10.75 -6.395 -14.734 1 96.38 122 TRP B CA 1
ATOM 2915 C C . TRP B 1 122 ? 10.844 -4.871 -14.688 1 96.38 122 TRP B C 1
ATOM 2917 O O . TRP B 1 122 ? 11.852 -4.32 -14.227 1 96.38 122 TRP B O 1
ATOM 2927 N N . PHE B 1 123 ? 9.844 -4.25 -15.164 1 98.06 123 PHE B N 1
ATOM 2928 C CA . PHE B 1 123 ? 9.805 -2.797 -15.062 1 98.06 123 PHE B CA 1
ATOM 2929 C C . PHE B 1 123 ? 9.875 -2.352 -13.609 1 98.06 123 PHE B C 1
ATOM 2931 O O . PHE B 1 123 ? 10.648 -1.451 -13.266 1 98.06 123 PHE B O 1
ATOM 2938 N N . GLY B 1 124 ? 9.102 -2.967 -12.742 1 98.44 124 GLY B N 1
ATOM 2939 C CA . GLY B 1 124 ? 9.148 -2.674 -11.32 1 98.44 124 GLY B CA 1
ATOM 2940 C C . GLY B 1 124 ? 10.5 -2.949 -10.695 1 98.44 124 GLY B C 1
ATOM 2941 O O . GLY B 1 124 ? 10.977 -2.172 -9.859 1 98.44 124 GLY B O 1
ATOM 2942 N N . ALA B 1 125 ? 11.117 -4.023 -11.094 1 98 125 ALA B N 1
ATOM 2943 C CA . ALA B 1 125 ? 12.414 -4.402 -10.555 1 98 125 ALA B CA 1
ATOM 2944 C C . ALA B 1 125 ? 13.484 -3.369 -10.914 1 98 125 ALA B C 1
ATOM 2946 O O . ALA B 1 125 ? 14.312 -3.004 -10.078 1 98 125 ALA B O 1
ATOM 2947 N N . ILE B 1 126 ? 13.398 -2.908 -12.133 1 98.25 126 ILE B N 1
ATOM 2948 C CA . ILE B 1 126 ? 14.344 -1.892 -12.578 1 98.25 126 ILE B CA 1
ATOM 2949 C C . ILE B 1 126 ? 14.133 -0.607 -11.773 1 98.25 126 ILE B C 1
ATOM 2951 O O . ILE B 1 126 ? 15.102 0.043 -11.375 1 98.25 126 ILE B O 1
ATOM 2955 N N . LEU B 1 127 ? 12.922 -0.252 -11.523 1 98.75 127 LEU B N 1
ATOM 2956 C CA . LEU B 1 127 ? 12.633 0.927 -10.711 1 98.75 127 LEU B CA 1
ATOM 2957 C C . LEU B 1 127 ? 13.148 0.742 -9.281 1 98.75 127 LEU B C 1
ATOM 2959 O O . LEU B 1 127 ? 13.812 1.626 -8.734 1 98.75 127 LEU B O 1
ATOM 2963 N N . THR B 1 128 ? 12.859 -0.38 -8.727 1 98.69 128 THR B N 1
ATOM 2964 C CA . THR B 1 128 ? 13.203 -0.637 -7.328 1 98.69 128 THR B CA 1
ATOM 2965 C C . THR B 1 128 ? 14.711 -0.612 -7.133 1 98.69 128 THR B C 1
ATOM 2967 O O . THR B 1 128 ? 15.227 0.125 -6.285 1 98.69 128 THR B O 1
ATOM 2970 N N . PHE B 1 129 ? 15.445 -1.333 -7.961 1 98.69 129 PHE B N 1
ATOM 2971 C CA . PHE B 1 129 ? 16.875 -1.508 -7.734 1 98.69 129 PHE B CA 1
ATOM 2972 C C . PHE B 1 129 ? 17.672 -0.478 -8.523 1 98.69 129 PHE B C 1
ATOM 2974 O O . PHE B 1 129 ? 18.641 0.088 -8.008 1 98.69 129 PHE B O 1
ATOM 2981 N N . GLY B 1 130 ? 17.312 -0.272 -9.742 1 98.62 130 GLY B N 1
ATOM 2982 C CA . GLY B 1 130 ? 18.047 0.679 -10.57 1 98.62 130 GLY B CA 1
ATOM 2983 C C . GLY B 1 130 ? 17.812 2.121 -10.156 1 98.62 130 GLY B C 1
ATOM 2984 O O . GLY B 1 130 ? 18.75 2.816 -9.773 1 98.62 130 GLY B O 1
ATOM 2985 N N . VAL B 1 131 ? 16.547 2.521 -10.172 1 98.88 131 VAL B N 1
ATOM 2986 C CA . VAL B 1 131 ? 16.219 3.887 -9.773 1 98.88 131 VAL B CA 1
ATOM 2987 C C . VAL B 1 131 ? 16.469 4.062 -8.273 1 98.88 131 VAL B C 1
ATOM 2989 O O . VAL B 1 131 ? 16.875 5.137 -7.832 1 98.88 131 VAL B O 1
ATOM 2992 N N . GLY B 1 132 ? 16.266 2.996 -7.527 1 98.75 132 GLY B N 1
ATOM 2993 C CA . GLY B 1 132 ? 16.641 3.039 -6.125 1 98.75 132 GLY B CA 1
ATOM 2994 C C . GLY B 1 132 ? 18.109 3.332 -5.902 1 98.75 132 GLY B C 1
ATOM 2995 O O . GLY B 1 132 ? 18.469 4.133 -5.039 1 98.75 132 GLY B O 1
ATOM 2996 N N . SER B 1 133 ? 18.953 2.699 -6.688 1 98.75 133 SER B N 1
ATOM 2997 C CA . SER B 1 133 ? 20.391 2.965 -6.613 1 98.75 133 SER B CA 1
ATOM 2998 C C . SER B 1 133 ? 20.703 4.402 -7.012 1 98.75 133 SER B C 1
ATOM 3000 O O . SER B 1 133 ? 21.578 5.035 -6.418 1 98.75 133 SER B O 1
ATOM 3002 N N . LEU B 1 134 ? 19.984 4.871 -7.945 1 98.69 134 LEU B N 1
ATOM 3003 C CA . LEU B 1 134 ? 20.156 6.266 -8.344 1 98.69 134 LEU B CA 1
ATOM 3004 C C . LEU B 1 134 ? 19.734 7.207 -7.223 1 98.69 134 LEU B C 1
ATOM 3006 O O . LEU B 1 134 ? 20.391 8.219 -6.977 1 98.69 134 LEU B O 1
ATOM 3010 N N . TYR B 1 135 ? 18.656 6.898 -6.609 1 98.81 135 TYR B N 1
ATOM 3011 C CA . TYR B 1 135 ? 18.188 7.695 -5.48 1 98.81 135 TYR B CA 1
ATOM 3012 C C . TYR B 1 135 ? 19.281 7.848 -4.426 1 98.81 135 TYR B C 1
ATOM 3014 O O . TYR B 1 135 ? 19.578 8.961 -4 1 98.81 135 TYR B O 1
ATOM 3022 N N . ILE B 1 136 ? 19.828 6.684 -3.986 1 98.56 136 ILE B N 1
ATOM 3023 C CA . ILE B 1 136 ? 20.781 6.789 -2.887 1 98.56 136 ILE B CA 1
ATOM 3024 C C . ILE B 1 136 ? 22.047 7.465 -3.373 1 98.56 136 ILE B C 1
ATOM 3026 O O . ILE B 1 136 ? 22.766 8.109 -2.592 1 98.56 136 ILE B O 1
ATOM 3030 N N . SER B 1 137 ? 22.359 7.387 -4.699 1 98.44 137 SER B N 1
ATOM 3031 C CA . SER B 1 137 ? 23.484 8.133 -5.25 1 98.44 137 SER B CA 1
ATOM 3032 C C . SER B 1 137 ? 23.25 9.633 -5.145 1 98.44 137 SER B C 1
ATOM 3034 O O . SER B 1 137 ? 24.141 10.375 -4.703 1 98.44 137 SER B O 1
ATOM 3036 N N . PHE B 1 138 ? 22.094 10.086 -5.5 1 98.19 138 PHE B N 1
ATOM 3037 C CA . PHE B 1 138 ? 21.781 11.508 -5.414 1 98.19 138 PHE B CA 1
ATOM 3038 C C . PHE B 1 138 ? 21.703 11.953 -3.961 1 98.19 138 PHE B C 1
ATOM 3040 O O . PHE B 1 138 ? 22.078 13.086 -3.635 1 98.19 138 PHE B O 1
ATOM 3047 N N . GLN B 1 139 ? 21.25 11.062 -3.16 1 97.88 139 GLN B N 1
ATOM 3048 C CA . GLN B 1 139 ? 21.234 11.367 -1.732 1 97.88 139 GLN B CA 1
ATOM 3049 C C . GLN B 1 139 ? 22.656 11.555 -1.198 1 97.88 139 GLN B C 1
ATOM 3051 O O . GLN B 1 139 ? 22.875 12.352 -0.284 1 97.88 139 GLN B O 1
ATOM 3056 N N . CYS B 1 140 ? 23.578 10.758 -1.726 1 97.88 140 CYS B N 1
ATOM 3057 C CA . CYS B 1 140 ? 24.969 10.93 -1.322 1 97.88 140 CYS B CA 1
ATOM 3058 C C . CYS B 1 140 ? 25.469 12.336 -1.662 1 97.88 140 CYS B C 1
ATOM 3060 O O . CYS B 1 140 ? 26.188 12.945 -0.875 1 97.88 140 CYS B O 1
ATOM 3062 N N . TYR B 1 141 ? 25.078 12.812 -2.805 1 96.81 141 TYR B N 1
ATOM 3063 C CA . TYR B 1 141 ? 25.453 14.172 -3.174 1 96.81 141 TYR B CA 1
ATOM 3064 C C . TYR B 1 141 ? 24.906 15.172 -2.162 1 96.81 141 TYR B C 1
ATOM 3066 O O . TYR B 1 141 ? 25.609 16.109 -1.766 1 96.81 141 TYR B O 1
ATOM 3074 N N . VAL B 1 142 ? 23.734 14.969 -1.781 1 97.31 142 VAL B N 1
ATOM 3075 C CA . VAL B 1 142 ? 23.109 15.828 -0.782 1 97.31 142 VAL B CA 1
ATOM 3076 C C . VAL B 1 142 ? 23.875 15.75 0.53 1 97.31 142 VAL B C 1
ATOM 3078 O O . VAL B 1 142 ? 24.203 16.781 1.133 1 97.31 142 VAL B O 1
ATOM 3081 N N . TYR B 1 143 ? 24.203 14.547 0.914 1 96.75 143 TYR B N 1
ATOM 3082 C CA . TYR B 1 143 ? 24.922 14.359 2.17 1 96.75 143 TYR B CA 1
ATOM 3083 C C . TYR B 1 143 ? 26.297 15.023 2.125 1 96.75 143 TYR B C 1
ATOM 3085 O O . TYR B 1 143 ? 26.75 15.562 3.127 1 96.75 143 TYR B O 1
ATOM 3093 N N . ILE B 1 144 ? 26.953 14.961 1.006 1 95.94 144 ILE B N 1
ATOM 3094 C CA . ILE B 1 144 ? 28.25 15.617 0.863 1 95.94 144 ILE B CA 1
ATOM 3095 C C . ILE B 1 144 ? 28.094 17.125 1.109 1 95.94 144 ILE B C 1
ATOM 3097 O O . ILE B 1 144 ? 28.953 17.734 1.756 1 95.94 144 ILE B O 1
ATOM 3101 N N . LYS B 1 145 ? 27.016 17.656 0.679 1 94.44 145 LYS B N 1
ATOM 3102 C CA . LYS B 1 145 ? 26.766 19.094 0.818 1 94.44 145 LYS B CA 1
ATOM 3103 C C . LYS B 1 145 ? 26.406 19.438 2.26 1 94.44 145 LYS B C 1
ATOM 3105 O O . LYS B 1 145 ? 26.812 20.5 2.754 1 94.44 145 LYS B O 1
ATOM 3110 N N . ILE B 1 146 ? 25.766 18.547 2.908 1 94.75 146 ILE B N 1
ATOM 3111 C CA . ILE B 1 146 ? 25.25 18.938 4.215 1 94.75 146 ILE B CA 1
ATOM 3112 C C . ILE B 1 146 ? 26.141 18.375 5.316 1 94.75 146 ILE B C 1
ATOM 3114 O O . ILE B 1 146 ? 26.047 18.781 6.477 1 94.75 146 ILE B O 1
ATOM 3118 N N . SER B 1 147 ? 27.016 17.531 5.027 1 92.5 147 SER B N 1
ATOM 3119 C CA . SER B 1 147 ? 27.859 16.875 6.008 1 92.5 147 SER B CA 1
ATOM 3120 C C . SER B 1 147 ? 28.656 17.891 6.828 1 92.5 147 SER B C 1
ATOM 3122 O O . SER B 1 147 ? 28.844 17.703 8.031 1 92.5 147 SER B O 1
ATOM 3124 N N . PRO B 1 148 ? 29.094 18.984 6.293 1 91.31 148 PRO B N 1
ATOM 3125 C CA . PRO B 1 148 ? 29.859 19.953 7.086 1 91.31 148 PRO B CA 1
ATOM 3126 C C . PRO B 1 148 ? 29.016 20.578 8.195 1 91.31 148 PRO B C 1
ATOM 3128 O O . PRO B 1 148 ? 29.562 21 9.227 1 91.31 148 PRO B O 1
ATOM 3131 N N . VAL B 1 149 ? 27.766 20.594 8.008 1 90.81 149 VAL B N 1
ATOM 3132 C CA . VAL B 1 149 ? 26.938 21.297 8.984 1 90.81 149 VAL B CA 1
ATOM 3133 C C . VAL B 1 149 ? 26.312 20.297 9.953 1 90.81 149 VAL B C 1
ATOM 3135 O O . VAL B 1 149 ? 26 20.641 11.102 1 90.81 149 VAL B O 1
ATOM 3138 N N . ILE B 1 150 ? 26.141 19.062 9.531 1 89.38 150 ILE B N 1
ATOM 3139 C CA . ILE B 1 150 ? 25.469 18.109 10.414 1 89.38 150 ILE B CA 1
ATOM 3140 C C . ILE B 1 150 ? 26.516 17.203 11.078 1 89.38 150 ILE B C 1
ATOM 3142 O O . ILE B 1 150 ? 26.203 16.469 12.008 1 89.38 150 ILE B O 1
ATOM 3146 N N . GLY B 1 151 ? 27.766 17.281 10.68 1 88.75 151 GLY B N 1
ATOM 3147 C CA . GLY B 1 151 ? 28.844 16.547 11.32 1 88.75 151 GLY B CA 1
ATOM 3148 C C . GLY B 1 151 ? 28.75 15.055 11.094 1 88.75 151 GLY B C 1
ATOM 3149 O O . GLY B 1 151 ? 28.859 14.266 12.039 1 88.75 151 GLY B O 1
ATOM 3150 N N . GLN B 1 152 ? 28.531 14.539 9.93 1 92 152 GLN B N 1
ATOM 3151 C CA . GLN B 1 152 ? 28.391 13.117 9.633 1 92 152 GLN B CA 1
ATOM 3152 C C . GLN B 1 152 ? 29.312 12.695 8.492 1 92 152 GLN B C 1
ATOM 3154 O O . GLN B 1 152 ? 28.906 11.969 7.59 1 92 152 GLN B O 1
ATOM 3159 N N . ARG B 1 153 ? 30.547 13.078 8.578 1 92.62 153 ARG B N 1
ATOM 3160 C CA . ARG B 1 153 ? 31.5 12.805 7.496 1 92.62 153 ARG B CA 1
ATOM 3161 C C . ARG B 1 153 ? 31.734 11.305 7.344 1 92.62 153 ARG B C 1
ATOM 3163 O O . ARG B 1 153 ? 31.656 10.766 6.238 1 92.62 153 ARG B O 1
ATOM 3170 N N . LYS B 1 154 ? 32.031 10.609 8.422 1 94.94 154 LYS B N 1
ATOM 3171 C CA . LYS B 1 154 ? 32.281 9.18 8.367 1 94.94 154 LYS B CA 1
ATOM 3172 C C . LYS B 1 154 ? 31.062 8.414 7.844 1 94.94 154 LYS B C 1
ATOM 3174 O O . LYS B 1 154 ? 31.203 7.523 7.004 1 94.94 154 LYS B O 1
ATOM 3179 N N . LEU B 1 155 ? 29.969 8.742 8.336 1 96.5 155 LEU B N 1
ATOM 3180 C CA . LEU B 1 155 ? 28.734 8.086 7.906 1 96.5 155 LEU B CA 1
ATOM 3181 C C . LEU B 1 155 ? 28.469 8.352 6.43 1 96.5 155 LEU B C 1
ATOM 3183 O O . LEU B 1 155 ? 27.953 7.484 5.719 1 96.5 155 LEU B O 1
ATOM 3187 N N . THR B 1 156 ? 28.797 9.562 6.035 1 97.5 156 THR B N 1
ATOM 3188 C CA . THR B 1 156 ? 28.625 9.914 4.629 1 97.5 156 THR B CA 1
ATOM 3189 C C . THR B 1 156 ? 29.516 9.039 3.74 1 97.5 156 THR B C 1
ATOM 3191 O O . THR B 1 156 ? 29.078 8.609 2.666 1 97.5 156 THR B O 1
ATOM 3194 N N . MET B 1 157 ? 30.719 8.781 4.184 1 97.88 157 MET B N 1
ATOM 3195 C CA . MET B 1 157 ? 31.609 7.906 3.424 1 97.88 157 MET B CA 1
ATOM 3196 C C . MET B 1 157 ? 31.031 6.5 3.318 1 97.88 157 MET B C 1
ATOM 3198 O O . MET B 1 157 ? 31.125 5.855 2.273 1 97.88 157 MET B O 1
ATOM 3202 N N . PHE B 1 158 ? 30.484 6.016 4.379 1 98.25 158 PHE B N 1
ATOM 3203 C CA . PHE B 1 158 ? 29.828 4.711 4.363 1 98.25 158 PHE B CA 1
ATOM 3204 C C . PHE B 1 158 ? 28.641 4.703 3.4 1 98.25 158 PHE B C 1
ATOM 3206 O O . PHE B 1 158 ? 28.438 3.734 2.668 1 98.25 158 PHE B O 1
ATOM 3213 N N . ARG B 1 159 ? 27.875 5.785 3.35 1 98.38 159 ARG B N 1
ATOM 3214 C CA . ARG B 1 159 ? 26.766 5.934 2.416 1 98.38 159 ARG B CA 1
ATOM 3215 C C . ARG B 1 159 ? 27.25 5.883 0.972 1 98.38 159 ARG B C 1
ATOM 3217 O O . ARG B 1 159 ? 26.609 5.277 0.115 1 98.38 159 ARG B O 1
ATOM 3224 N N . ILE B 1 160 ? 28.328 6.527 0.764 1 98.56 160 ILE B N 1
ATOM 3225 C CA . ILE B 1 160 ? 28.906 6.539 -0.58 1 98.56 160 ILE B CA 1
ATOM 3226 C C . ILE B 1 160 ? 29.297 5.125 -0.985 1 98.56 160 ILE B C 1
ATOM 3228 O O . ILE B 1 160 ? 29.047 4.695 -2.113 1 98.56 160 ILE B O 1
ATOM 3232 N N . LEU B 1 161 ? 29.906 4.457 -0.055 1 98.69 161 LEU B N 1
ATOM 3233 C CA . LEU B 1 161 ? 30.281 3.074 -0.326 1 98.69 161 LEU B CA 1
ATOM 3234 C C . LEU B 1 161 ? 29.047 2.232 -0.668 1 98.69 161 LEU B C 1
ATOM 3236 O O . LEU B 1 161 ? 29.047 1.495 -1.656 1 98.69 161 LEU B O 1
ATOM 3240 N N . LEU B 1 162 ? 28 2.344 0.124 1 98.81 162 LEU B N 1
ATOM 3241 C CA . LEU B 1 162 ? 26.766 1.602 -0.124 1 98.81 162 LEU B CA 1
ATOM 3242 C C . LEU B 1 162 ? 26.188 1.947 -1.493 1 98.81 162 LEU B C 1
ATOM 3244 O O . LEU B 1 162 ? 25.703 1.068 -2.203 1 98.81 162 LEU B O 1
ATOM 3248 N N . SER B 1 163 ? 26.234 3.229 -1.813 1 98.75 163 SER B N 1
ATOM 3249 C CA . SER B 1 163 ? 25.719 3.688 -3.098 1 98.75 163 SER B CA 1
ATOM 3250 C C . SER B 1 163 ? 26.5 3.07 -4.258 1 98.75 163 SER B C 1
ATOM 3252 O O . SER B 1 163 ? 25.906 2.627 -5.242 1 98.75 163 SER B O 1
ATOM 3254 N N . LEU B 1 164 ? 27.781 3.002 -4.176 1 98.69 164 LEU B N 1
ATOM 3255 C CA . LEU B 1 164 ? 28.625 2.418 -5.215 1 98.69 164 LEU B CA 1
ATOM 3256 C C . LEU B 1 164 ? 28.359 0.921 -5.348 1 98.69 164 LEU B C 1
ATOM 3258 O O . LEU B 1 164 ? 28.234 0.406 -6.461 1 98.69 164 LEU B O 1
ATOM 3262 N N . VAL B 1 165 ? 28.297 0.279 -4.219 1 98.81 165 VAL B N 1
ATOM 3263 C CA . VAL B 1 165 ? 28.031 -1.156 -4.211 1 98.81 165 VAL B CA 1
ATOM 3264 C C . VAL B 1 165 ? 26.672 -1.438 -4.859 1 98.81 165 VAL B C 1
ATOM 3266 O O . VAL B 1 165 ? 26.547 -2.369 -5.656 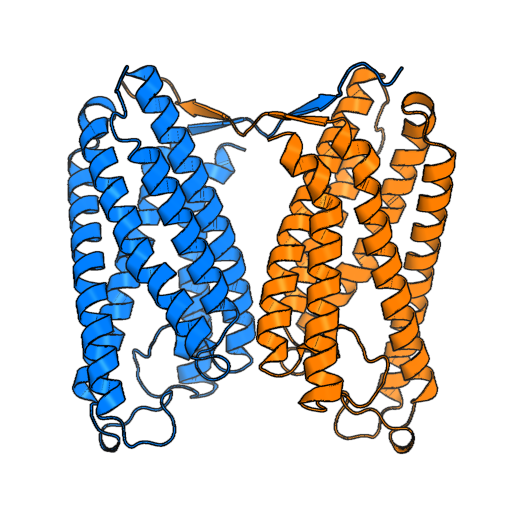1 98.81 165 VAL B O 1
ATOM 3269 N N . SER B 1 166 ? 25.688 -0.638 -4.547 1 98.81 166 SER B N 1
ATOM 3270 C CA . SER B 1 166 ? 24.359 -0.827 -5.102 1 98.81 166 SER B CA 1
ATOM 3271 C C . SER B 1 166 ? 24.344 -0.59 -6.609 1 98.81 166 SER B C 1
ATOM 3273 O O . SER B 1 166 ? 23.75 -1.362 -7.359 1 98.81 166 SER B O 1
ATOM 3275 N N . ALA B 1 167 ? 24.984 0.471 -7.051 1 98.62 167 ALA B N 1
ATOM 3276 C CA . ALA B 1 167 ? 25.016 0.8 -8.477 1 98.62 167 ALA B CA 1
ATOM 3277 C C . ALA B 1 167 ? 25.734 -0.286 -9.273 1 98.62 167 ALA B C 1
ATOM 3279 O O . ALA B 1 167 ? 25.219 -0.755 -10.289 1 98.62 167 ALA B O 1
ATOM 3280 N N . ILE B 1 168 ? 26.875 -0.68 -8.805 1 98.75 168 ILE B N 1
ATOM 3281 C CA . ILE B 1 168 ? 27.656 -1.724 -9.469 1 98.75 168 ILE B CA 1
ATOM 3282 C C . ILE B 1 168 ? 26.891 -3.047 -9.406 1 98.75 168 ILE B C 1
ATOM 3284 O O . ILE B 1 168 ? 26.797 -3.77 -10.406 1 98.75 168 ILE B O 1
ATOM 3288 N N . GLY B 1 169 ? 26.375 -3.326 -8.211 1 98.75 169 GLY B N 1
ATOM 3289 C CA . GLY B 1 169 ? 25.578 -4.539 -8.047 1 98.75 169 GLY B CA 1
ATOM 3290 C C . GLY B 1 169 ? 24.406 -4.625 -9 1 98.75 169 GLY B C 1
ATOM 3291 O O . GLY B 1 169 ? 24.156 -5.676 -9.602 1 98.75 169 GLY B O 1
ATOM 3292 N N . PHE B 1 170 ? 23.734 -3.525 -9.164 1 98.69 170 PHE B N 1
ATOM 3293 C CA . PHE B 1 170 ? 22.578 -3.508 -10.062 1 98.69 170 PHE B CA 1
ATOM 3294 C C . PHE B 1 170 ? 23.016 -3.807 -11.492 1 98.69 170 PHE B C 1
ATOM 3296 O O . PHE B 1 170 ? 22.359 -4.574 -12.195 1 98.69 170 PHE B O 1
ATOM 3303 N N . ILE B 1 171 ? 24.062 -3.172 -11.961 1 98.62 171 ILE B N 1
ATOM 3304 C CA . ILE B 1 171 ? 24.562 -3.367 -13.328 1 98.62 171 ILE B CA 1
ATOM 3305 C C . ILE B 1 171 ? 24.953 -4.828 -13.523 1 98.62 171 ILE B C 1
ATOM 3307 O O . ILE B 1 171 ? 24.547 -5.461 -14.5 1 98.62 171 ILE B O 1
ATOM 3311 N N . VAL B 1 172 ? 25.688 -5.395 -12.609 1 98.62 172 VAL B N 1
ATOM 3312 C CA . VAL B 1 172 ? 26.125 -6.781 -12.711 1 98.62 172 VAL B CA 1
ATOM 3313 C C . VAL B 1 172 ? 24.922 -7.707 -12.695 1 98.62 172 VAL B C 1
ATOM 3315 O O . VAL B 1 172 ? 24.828 -8.633 -13.508 1 98.62 172 VAL B O 1
ATOM 3318 N N . CYS B 1 173 ? 23.969 -7.461 -11.773 1 98.31 173 CYS B N 1
ATOM 3319 C CA . CYS B 1 173 ? 22.766 -8.266 -11.656 1 98.31 173 CYS B CA 1
ATOM 3320 C C . CYS B 1 173 ? 22 -8.289 -12.969 1 98.31 173 CYS B C 1
ATOM 3322 O O . CYS B 1 173 ? 21.594 -9.352 -13.445 1 98.31 173 CYS B O 1
ATOM 3324 N N . THR B 1 174 ? 21.844 -7.086 -13.594 1 98 174 THR B N 1
ATOM 3325 C CA . THR B 1 174 ? 21.031 -6.957 -14.797 1 98 174 THR B CA 1
ATOM 3326 C C . THR B 1 174 ? 21.719 -7.621 -15.992 1 98 174 THR B C 1
ATOM 3328 O O . THR B 1 174 ? 21.078 -8.375 -16.734 1 98 174 THR B O 1
ATOM 3331 N N . VAL B 1 175 ? 22.984 -7.395 -16.156 1 98 175 VAL B N 1
ATOM 3332 C CA . VAL B 1 175 ? 23.719 -7.961 -17.281 1 98 175 VAL B CA 1
ATOM 3333 C C . VAL B 1 175 ? 23.734 -9.484 -17.172 1 98 175 VAL B C 1
ATOM 3335 O O . VAL B 1 175 ? 23.484 -10.18 -18.156 1 98 175 VAL B O 1
ATOM 3338 N N . THR B 1 176 ? 23.969 -9.984 -15.992 1 97.62 176 THR B N 1
ATOM 3339 C CA . THR B 1 176 ? 24.047 -11.43 -15.82 1 97.62 176 THR B CA 1
ATOM 3340 C C . THR B 1 176 ? 22.656 -12.055 -15.883 1 97.62 176 THR B C 1
ATOM 3342 O O . THR B 1 176 ? 22.516 -13.211 -16.297 1 97.62 176 THR B O 1
ATOM 3345 N N . ALA B 1 177 ? 21.656 -11.312 -15.43 1 95.94 177 ALA B N 1
ATOM 3346 C CA . ALA B 1 177 ? 20.297 -11.812 -15.57 1 95.94 177 ALA B CA 1
ATOM 3347 C C . ALA B 1 177 ? 19.938 -12.039 -17.031 1 95.94 177 ALA B C 1
ATOM 3349 O O . ALA B 1 177 ? 19.422 -13.094 -17.391 1 95.94 177 ALA B O 1
ATOM 3350 N N . PHE B 1 178 ? 20.266 -11.086 -17.859 1 94.81 178 PHE B N 1
ATOM 3351 C CA . PHE B 1 178 ? 19.938 -11.195 -19.281 1 94.81 178 PHE B CA 1
ATOM 3352 C C . PHE B 1 178 ? 20.766 -12.305 -19.938 1 94.81 178 PHE B C 1
ATOM 3354 O O . PHE B 1 178 ? 20.234 -13.078 -20.734 1 94.81 178 PHE B O 1
ATOM 3361 N N . ARG B 1 179 ? 21.953 -12.391 -19.594 1 95.56 179 ARG B N 1
ATOM 3362 C CA . ARG B 1 179 ? 22.812 -13.43 -20.156 1 95.56 179 ARG B CA 1
ATOM 3363 C C . ARG B 1 179 ? 22.312 -14.82 -19.766 1 95.56 179 ARG B C 1
ATOM 3365 O O . ARG B 1 179 ? 22.219 -15.711 -20.609 1 95.56 179 ARG B O 1
ATOM 3372 N N . SER B 1 180 ? 22.031 -14.969 -18.516 1 94.44 180 SER B N 1
ATOM 3373 C CA . SER B 1 180 ? 21.562 -16.266 -18.031 1 94.44 180 SER B CA 1
ATOM 3374 C C . SER B 1 180 ? 20.234 -16.656 -18.672 1 94.44 180 SER B C 1
ATOM 3376 O O . SER B 1 180 ? 20.016 -17.812 -19.016 1 94.44 180 SER B O 1
ATOM 3378 N N . TYR B 1 181 ? 19.406 -15.695 -18.75 1 91.12 181 TYR B N 1
ATOM 3379 C CA . TYR B 1 181 ? 18.109 -15.945 -19.375 1 91.12 181 TYR B CA 1
ATOM 3380 C C . TYR B 1 181 ? 18.266 -16.406 -20.812 1 91.12 181 TYR B C 1
ATOM 3382 O O . TYR B 1 181 ? 17.547 -17.297 -21.281 1 91.12 181 TYR B O 1
ATOM 3390 N N . GLY B 1 182 ? 19.156 -15.82 -21.562 1 92.62 182 GLY B N 1
ATOM 3391 C CA . GLY B 1 182 ? 19.438 -16.219 -22.938 1 92.62 182 GLY B CA 1
ATOM 3392 C C . GLY B 1 182 ? 19.969 -17.625 -23.047 1 92.62 182 GLY B C 1
ATOM 3393 O O . GLY B 1 182 ? 19.781 -18.281 -24.078 1 92.62 182 GLY B O 1
ATOM 3394 N N . GLU B 1 183 ? 20.562 -18.125 -22 1 93.75 183 GLU B N 1
ATOM 3395 C CA . GLU B 1 183 ? 21.188 -19.438 -22.016 1 93.75 183 GLU B CA 1
ATOM 3396 C C . GLU B 1 183 ? 20.266 -20.5 -21.406 1 93.75 183 GLU B C 1
ATOM 3398 O O . GLU B 1 183 ? 20.578 -21.688 -21.438 1 93.75 183 GLU B O 1
ATOM 3403 N N . PHE B 1 184 ? 19.188 -20.062 -20.859 1 92 184 PHE B N 1
ATOM 3404 C CA . PHE B 1 184 ? 18.297 -20.969 -20.141 1 92 184 PHE B CA 1
ATOM 3405 C C . PHE B 1 184 ? 17.578 -21.906 -21.094 1 92 184 PHE B C 1
ATOM 3407 O O . PHE B 1 184 ? 16.938 -21.453 -22.062 1 92 184 PHE B O 1
ATOM 3414 N N . LYS B 1 185 ? 17.594 -23.219 -20.891 1 92.44 185 LYS B N 1
ATOM 3415 C CA . LYS B 1 185 ? 16.938 -24.219 -21.719 1 92.44 185 LYS B CA 1
ATOM 3416 C C . LYS B 1 185 ? 15.977 -25.078 -20.906 1 92.44 185 LYS B C 1
ATOM 3418 O O . LYS B 1 185 ? 15.43 -26.062 -21.406 1 92.44 185 LYS B O 1
ATOM 3423 N N . GLY B 1 186 ? 15.867 -24.609 -19.688 1 90.12 186 GLY B N 1
ATOM 3424 C CA . GLY B 1 186 ? 14.992 -25.375 -18.828 1 90.12 186 GLY B CA 1
ATOM 3425 C C . GLY B 1 186 ? 13.523 -25.016 -18.984 1 90.12 186 GLY B C 1
ATOM 3426 O O . GLY B 1 186 ? 13.156 -24.328 -19.938 1 90.12 186 GLY B O 1
ATOM 3427 N N . LYS B 1 187 ? 12.664 -25.594 -18.156 1 86.19 187 LYS B N 1
ATOM 3428 C CA . LYS B 1 187 ? 11.227 -25.406 -18.266 1 86.19 187 LYS B CA 1
ATOM 3429 C C . LYS B 1 187 ? 10.719 -24.391 -17.25 1 86.19 187 LYS B C 1
ATOM 3431 O O . LYS B 1 187 ? 9.75 -23.672 -17.516 1 86.19 187 LYS B O 1
ATOM 3436 N N . ASP B 1 188 ? 11.367 -24.406 -16.109 1 87.06 188 ASP B N 1
ATOM 3437 C CA . ASP B 1 188 ? 10.906 -23.594 -14.984 1 87.06 188 ASP B CA 1
ATOM 3438 C C . ASP B 1 188 ? 12.023 -22.688 -14.477 1 87.06 188 ASP B C 1
ATOM 3440 O O . ASP B 1 188 ? 12.977 -23.156 -13.844 1 87.06 188 ASP B O 1
ATOM 3444 N N . VAL B 1 189 ? 11.867 -21.438 -14.641 1 84.06 189 VAL B N 1
ATOM 3445 C CA . VAL B 1 189 ? 12.914 -20.469 -14.328 1 84.06 189 VAL B CA 1
ATOM 3446 C C . VAL B 1 189 ? 13.047 -20.328 -12.812 1 84.06 189 VAL B C 1
ATOM 3448 O O . VAL B 1 189 ? 14.062 -19.844 -12.312 1 84.06 189 VAL B O 1
ATOM 3451 N N . THR B 1 190 ? 12.047 -20.734 -12.008 1 85.62 190 THR B N 1
ATOM 3452 C CA . THR B 1 190 ? 12.141 -20.641 -10.555 1 85.62 190 THR B CA 1
ATOM 3453 C C . THR B 1 190 ? 12.922 -21.828 -10 1 85.62 190 THR B C 1
ATOM 3455 O O . THR B 1 190 ? 13.312 -21.828 -8.828 1 85.62 190 THR B O 1
ATOM 3458 N N . LYS B 1 191 ? 13.117 -22.859 -10.867 1 87.62 191 LYS B N 1
ATOM 3459 C CA . LYS B 1 191 ? 13.898 -24.047 -10.5 1 87.62 191 LYS B CA 1
ATOM 3460 C C . LYS B 1 191 ? 15.078 -24.234 -11.453 1 87.62 191 LYS B C 1
ATOM 3462 O O . LYS B 1 191 ? 15.211 -25.281 -12.086 1 87.62 191 LYS B O 1
ATOM 3467 N N . TRP B 1 192 ? 15.945 -23.25 -11.422 1 86.69 192 TRP B N 1
ATOM 3468 C CA . TRP B 1 192 ? 17.094 -23.203 -12.32 1 86.69 192 TRP B CA 1
ATOM 3469 C C . TRP B 1 192 ? 18.172 -24.203 -11.875 1 86.69 192 TRP B C 1
ATOM 3471 O O . TRP B 1 192 ? 18.75 -24.047 -10.797 1 86.69 192 TRP B O 1
ATOM 3481 N N . GLN B 1 193 ? 18.406 -25.203 -12.742 1 87.81 193 GLN B N 1
ATOM 3482 C CA . GLN B 1 193 ? 19.406 -26.234 -12.43 1 87.81 193 GLN B CA 1
ATOM 3483 C C . GLN B 1 193 ? 20.641 -26.078 -13.305 1 87.81 193 GLN B C 1
ATOM 3485 O O . GLN B 1 193 ? 20.625 -25.344 -14.297 1 87.81 193 GLN B O 1
ATOM 3490 N N . LYS B 1 194 ? 21.625 -26.828 -12.945 1 89.69 194 LYS B N 1
ATOM 3491 C CA . LYS B 1 194 ? 22.891 -26.766 -13.68 1 89.69 194 LYS B CA 1
ATOM 3492 C C . LYS B 1 194 ? 22.703 -27.219 -15.125 1 89.69 194 LYS B C 1
ATOM 3494 O O . LYS B 1 194 ? 23.328 -26.656 -16.031 1 89.69 194 LYS B O 1
ATOM 3499 N N . GLU B 1 195 ? 21.75 -28.109 -15.32 1 91.38 195 GLU B N 1
ATOM 3500 C CA . GLU B 1 195 ? 21.547 -28.703 -16.641 1 91.38 195 GLU B CA 1
ATOM 3501 C C . GLU B 1 195 ? 20.734 -27.766 -17.547 1 91.38 195 GLU B C 1
ATOM 3503 O O . GLU B 1 195 ? 20.688 -27.953 -18.75 1 91.38 195 GLU B O 1
ATOM 3508 N N . ASP B 1 196 ? 20.266 -26.672 -16.953 1 91.62 196 ASP B N 1
ATOM 3509 C CA . ASP B 1 196 ? 19.344 -25.812 -17.688 1 91.62 196 ASP B CA 1
ATOM 3510 C C . ASP B 1 196 ? 20.109 -24.734 -18.453 1 91.62 196 ASP B C 1
ATOM 3512 O O . ASP B 1 196 ? 19.5 -23.938 -19.172 1 91.62 196 ASP B O 1
ATOM 3516 N N . GLY B 1 197 ? 21.422 -24.719 -18.25 1 91.94 197 GLY B N 1
ATOM 3517 C CA . GLY B 1 197 ? 22.203 -23.703 -18.953 1 91.94 197 GLY B CA 1
ATOM 3518 C C . GLY B 1 197 ? 22.297 -22.391 -18.188 1 91.94 197 GLY B C 1
ATOM 3519 O O . GLY B 1 197 ? 21.328 -21.984 -17.547 1 91.94 197 GLY B O 1
ATOM 3520 N N . GLY B 1 198 ? 23.422 -21.734 -18.172 1 92.69 198 GLY B N 1
ATOM 3521 C CA . GLY B 1 198 ? 23.609 -20.406 -17.609 1 92.69 198 GLY B CA 1
ATOM 3522 C C . GLY B 1 198 ? 23.562 -20.406 -16.078 1 92.69 198 GLY B C 1
ATOM 3523 O O . GLY B 1 198 ? 23.312 -19.375 -15.469 1 92.69 198 GLY B O 1
ATOM 3524 N N . PHE B 1 199 ? 23.734 -21.469 -15.531 1 91.81 199 PHE B N 1
ATOM 3525 C CA . PHE B 1 199 ? 23.547 -21.656 -14.094 1 91.81 199 PHE B CA 1
ATOM 3526 C C . PHE B 1 199 ? 24.484 -20.75 -13.305 1 91.81 199 PHE B C 1
ATOM 3528 O O . PHE B 1 199 ? 24.047 -20.062 -12.375 1 91.81 199 PHE B O 1
ATOM 3535 N N . GLN B 1 200 ? 25.75 -20.766 -13.633 1 93.38 200 GLN B N 1
ATOM 3536 C CA . GLN B 1 200 ? 26.719 -19.969 -12.898 1 93.38 200 GLN B CA 1
ATOM 3537 C C . GLN B 1 200 ? 26.406 -18.469 -13.023 1 93.38 200 GLN B C 1
ATOM 3539 O O . GLN B 1 200 ? 26.469 -17.734 -12.039 1 93.38 200 GLN B O 1
ATOM 3544 N N . VAL B 1 201 ? 26.094 -18.062 -14.172 1 95.81 201 VAL B N 1
ATOM 3545 C CA . VAL B 1 201 ? 25.781 -16.672 -14.43 1 95.81 201 VAL B CA 1
ATOM 3546 C C . VAL B 1 201 ? 24.5 -16.281 -13.703 1 95.81 201 VAL B C 1
ATOM 3548 O O . VAL B 1 201 ? 24.375 -15.156 -13.211 1 95.81 201 VAL B O 1
ATOM 3551 N N . HIS B 1 202 ? 23.578 -17.172 -13.695 1 95.12 202 HIS B N 1
ATOM 3552 C CA . HIS B 1 202 ? 22.359 -16.969 -12.938 1 95.12 202 HIS B CA 1
ATOM 3553 C C . HIS B 1 202 ? 22.641 -16.766 -11.453 1 95.12 202 HIS B C 1
ATOM 3555 O O . HIS B 1 202 ? 22.062 -15.875 -10.82 1 95.12 202 HIS B O 1
ATOM 3561 N N . GLN B 1 203 ? 23.547 -17.5 -10.945 1 95 203 GLN B N 1
ATOM 3562 C CA . GLN B 1 203 ? 23.906 -17.391 -9.531 1 95 203 GLN B CA 1
ATOM 3563 C C . GLN B 1 203 ? 24.547 -16.031 -9.242 1 95 203 GLN B C 1
ATOM 3565 O O . GLN B 1 203 ? 24.312 -15.438 -8.188 1 95 203 GLN B O 1
ATOM 3570 N N . ILE B 1 204 ? 25.375 -15.648 -10.133 1 96.94 204 ILE B N 1
ATOM 3571 C CA . ILE B 1 204 ? 25.984 -14.336 -9.977 1 96.94 204 ILE B CA 1
ATOM 3572 C C . ILE B 1 204 ? 24.906 -13.266 -9.938 1 96.94 204 ILE B C 1
ATOM 3574 O O . ILE B 1 204 ? 24.969 -12.336 -9.125 1 96.94 204 ILE B O 1
ATOM 3578 N N . SER B 1 205 ? 23.922 -13.406 -10.773 1 97.31 205 SER B N 1
ATOM 3579 C CA . SER B 1 205 ? 22.828 -12.445 -10.828 1 97.31 205 SER B CA 1
ATOM 3580 C C . SER B 1 205 ? 22.062 -12.422 -9.516 1 97.31 205 SER B C 1
ATOM 3582 O O . SER B 1 205 ? 21.812 -11.352 -8.961 1 97.31 205 SER B O 1
ATOM 3584 N N . THR B 1 206 ? 21.734 -13.578 -9.008 1 96.88 206 THR B N 1
ATOM 3585 C CA . THR B 1 206 ? 20.953 -13.641 -7.777 1 96.88 206 THR B CA 1
ATOM 3586 C C . THR B 1 206 ? 21.766 -13.109 -6.594 1 96.88 206 THR B C 1
ATOM 3588 O O . THR B 1 206 ? 21.234 -12.352 -5.773 1 96.88 206 THR B O 1
ATOM 3591 N N . ILE B 1 207 ? 23.016 -13.461 -6.523 1 97.5 207 ILE B N 1
ATOM 3592 C CA . ILE B 1 207 ? 23.875 -13 -5.438 1 97.5 207 ILE B CA 1
ATOM 3593 C C . ILE B 1 207 ? 23.969 -11.477 -5.465 1 97.5 207 ILE B C 1
ATOM 3595 O O . ILE B 1 207 ? 23.844 -10.82 -4.43 1 97.5 207 ILE B O 1
ATOM 3599 N N . THR B 1 208 ? 24.156 -10.969 -6.617 1 98.31 208 THR B N 1
ATOM 3600 C CA . THR B 1 208 ? 24.328 -9.523 -6.738 1 98.31 208 THR B CA 1
ATOM 3601 C C . THR B 1 208 ? 23.016 -8.797 -6.496 1 98.31 208 THR B C 1
ATOM 3603 O O . THR B 1 208 ? 23 -7.66 -6.016 1 98.31 208 THR B O 1
ATOM 3606 N N . GLU B 1 209 ? 21.938 -9.406 -6.836 1 98.12 209 GLU B N 1
ATOM 3607 C CA . GLU B 1 209 ? 20.641 -8.828 -6.465 1 98.12 209 GLU B CA 1
ATOM 3608 C C . GLU B 1 209 ? 20.531 -8.648 -4.953 1 98.12 209 GLU B C 1
ATOM 3610 O O . GLU B 1 209 ? 20.141 -7.578 -4.477 1 98.12 209 GLU B O 1
ATOM 3615 N N . TRP B 1 210 ? 20.875 -9.664 -4.227 1 97.94 210 TRP B N 1
ATOM 3616 C CA . TRP B 1 210 ? 20.812 -9.625 -2.77 1 97.94 210 TRP B CA 1
ATOM 3617 C C . TRP B 1 210 ? 21.75 -8.555 -2.221 1 97.94 210 TRP B C 1
ATOM 3619 O O . TRP B 1 210 ? 21.406 -7.848 -1.269 1 97.94 210 TRP B O 1
ATOM 3629 N N . ILE B 1 211 ? 22.906 -8.477 -2.807 1 98.44 211 ILE B N 1
ATOM 3630 C CA . ILE B 1 211 ? 23.859 -7.465 -2.389 1 98.44 211 ILE B CA 1
ATOM 3631 C C . ILE B 1 211 ? 23.297 -6.07 -2.635 1 98.44 211 ILE B C 1
ATOM 3633 O O . ILE B 1 211 ? 23.359 -5.199 -1.762 1 98.44 211 ILE B O 1
ATOM 3637 N N . THR B 1 212 ? 22.719 -5.867 -3.807 1 98.62 212 THR B N 1
ATOM 3638 C CA . THR B 1 212 ? 22.109 -4.586 -4.164 1 98.62 212 THR B CA 1
ATOM 3639 C C . THR B 1 212 ? 20.984 -4.238 -3.209 1 98.62 212 THR B C 1
ATOM 3641 O O . THR B 1 212 ? 20.953 -3.141 -2.645 1 98.62 212 THR B O 1
ATOM 3644 N N . ALA B 1 213 ? 20.094 -5.18 -3.012 1 98.31 213 ALA B N 1
ATOM 3645 C CA . ALA B 1 213 ? 18.953 -4.977 -2.123 1 98.31 213 ALA B CA 1
ATOM 3646 C C . ALA B 1 213 ? 19.422 -4.656 -0.704 1 98.31 213 ALA B C 1
ATOM 3648 O O . ALA B 1 213 ? 18.906 -3.73 -0.072 1 98.31 213 ALA B O 1
ATOM 3649 N N . SER B 1 214 ? 20.391 -5.387 -0.219 1 98.31 214 SER B N 1
ATOM 3650 C CA . SER B 1 214 ? 20.906 -5.172 1.13 1 98.31 214 SER B CA 1
ATOM 3651 C C . SER B 1 214 ? 21.547 -3.793 1.266 1 98.31 214 SER B C 1
ATOM 3653 O O . SER B 1 214 ? 21.375 -3.121 2.285 1 98.31 214 SER B O 1
ATOM 3655 N N . SER B 1 215 ? 22.25 -3.402 0.25 1 98.69 215 SER B N 1
ATOM 3656 C CA . SER B 1 215 ? 22.875 -2.084 0.271 1 98.69 215 SER B CA 1
ATOM 3657 C C . SER B 1 215 ? 21.828 -0.979 0.363 1 98.69 215 SER B C 1
ATOM 3659 O O . SER B 1 215 ? 21.984 -0.039 1.146 1 98.69 215 SER B O 1
ATOM 3661 N N . ILE B 1 216 ? 20.797 -1.091 -0.376 1 98.62 216 ILE B N 1
ATOM 3662 C CA . ILE B 1 216 ? 19.734 -0.084 -0.394 1 98.62 216 ILE B CA 1
ATOM 3663 C C . ILE B 1 216 ? 19.016 -0.059 0.957 1 98.62 216 ILE B C 1
ATOM 3665 O O . ILE B 1 216 ? 18.797 1.011 1.524 1 98.62 216 ILE B O 1
ATOM 3669 N N . ILE B 1 217 ? 18.734 -1.229 1.51 1 98.31 217 ILE B N 1
ATOM 3670 C CA . ILE B 1 217 ? 17.984 -1.314 2.758 1 98.31 217 ILE B CA 1
ATOM 3671 C C . ILE B 1 217 ? 18.859 -0.817 3.914 1 98.31 217 ILE B C 1
ATOM 3673 O O . ILE B 1 217 ? 18.359 -0.156 4.828 1 98.31 217 ILE B O 1
ATOM 3677 N N . ILE B 1 218 ? 20.109 -1.179 3.889 1 98.38 218 ILE B N 1
ATOM 3678 C CA . ILE B 1 218 ? 21.016 -0.665 4.906 1 98.38 218 ILE B CA 1
ATOM 3679 C C . ILE B 1 218 ? 21.109 0.857 4.805 1 98.38 218 ILE B C 1
ATOM 3681 O O . ILE B 1 218 ? 21.109 1.554 5.82 1 98.38 218 ILE B O 1
ATOM 3685 N N . TYR B 1 219 ? 21.188 1.354 3.631 1 98.62 219 TYR B N 1
ATOM 3686 C CA . TYR B 1 219 ? 21.203 2.799 3.424 1 98.62 219 TYR B CA 1
ATOM 3687 C C . TYR B 1 219 ? 19.984 3.457 4.051 1 98.62 219 TYR B C 1
ATOM 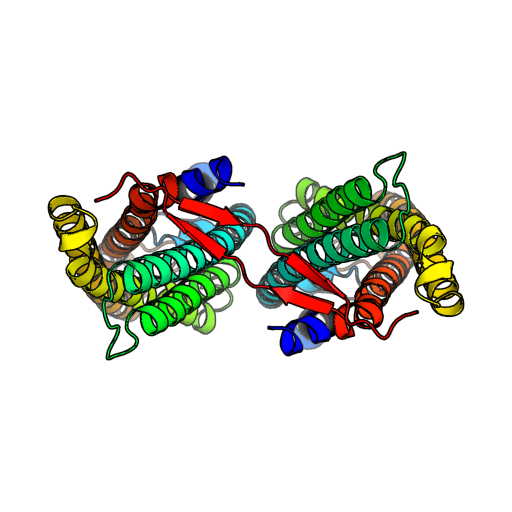3689 O O . TYR B 1 219 ? 20.109 4.469 4.75 1 98.62 219 TYR B O 1
ATOM 3697 N N . ILE B 1 220 ? 18.828 2.912 3.82 1 98 220 ILE B N 1
ATOM 3698 C CA . ILE B 1 220 ? 17.578 3.439 4.371 1 98 220 ILE B CA 1
ATOM 3699 C C . ILE B 1 220 ? 17.641 3.387 5.898 1 98 220 ILE B C 1
ATOM 3701 O O . ILE B 1 220 ? 17.141 4.297 6.57 1 98 220 ILE B O 1
ATOM 3705 N N . SER B 1 221 ? 18.219 2.348 6.441 1 97.94 221 SER B N 1
ATOM 3706 C CA . SER B 1 221 ? 18.297 2.225 7.895 1 97.94 221 SER B CA 1
ATOM 3707 C C . SER B 1 221 ? 19.109 3.365 8.5 1 97.94 221 SER B C 1
ATOM 3709 O O . SER B 1 221 ? 18.875 3.764 9.641 1 97.94 221 SER B O 1
ATOM 3711 N N . LEU B 1 222 ? 19.984 3.898 7.766 1 97.75 222 LEU B N 1
ATOM 3712 C CA . LEU B 1 222 ? 20.875 4.953 8.25 1 97.75 222 LEU B CA 1
ATOM 3713 C C . LEU B 1 222 ? 20.109 6.258 8.445 1 97.75 222 LEU B C 1
ATOM 3715 O O . LEU B 1 222 ? 20.594 7.176 9.109 1 97.75 222 LEU B O 1
ATOM 3719 N N . PHE B 1 223 ? 18.906 6.359 7.832 1 96.75 223 PHE B N 1
ATOM 3720 C CA . PHE B 1 223 ? 18.094 7.543 8.047 1 96.75 223 PHE B CA 1
ATOM 3721 C C . PHE B 1 223 ? 17.75 7.711 9.523 1 96.75 223 PHE B C 1
ATOM 3723 O O . PHE B 1 223 ? 17.344 8.789 9.953 1 96.75 223 PHE B O 1
ATOM 3730 N N . TYR B 1 224 ? 17.938 6.605 10.242 1 96.31 224 TYR B N 1
ATOM 3731 C CA . TYR B 1 224 ? 17.672 6.645 11.672 1 96.31 224 TYR B CA 1
ATOM 3732 C C . TYR B 1 224 ? 18.438 7.777 12.344 1 96.31 224 TYR B C 1
ATOM 3734 O O . TYR B 1 224 ? 17.906 8.445 13.242 1 96.31 224 TYR B O 1
ATOM 3742 N N . GLU B 1 225 ? 19.609 8.047 11.898 1 94 225 GLU B N 1
ATOM 3743 C CA . GLU B 1 225 ? 20.484 9.047 12.508 1 94 225 GLU B CA 1
ATOM 3744 C C . GLU B 1 225 ? 19.875 10.438 12.406 1 94 225 GLU B C 1
ATOM 3746 O O . GLU B 1 225 ? 20.031 11.258 13.312 1 94 225 GLU B O 1
ATOM 3751 N N . GLU B 1 226 ? 19.188 10.688 11.336 1 92.31 226 GLU B N 1
ATOM 3752 C CA . GLU B 1 226 ? 18.547 11.992 11.148 1 92.31 226 GLU B CA 1
ATOM 3753 C C . GLU B 1 226 ? 17.156 12.016 11.773 1 92.31 226 GLU B C 1
ATOM 3755 O O . GLU B 1 226 ? 16.734 13.031 12.336 1 92.31 226 GLU B O 1
ATOM 3760 N N . PHE B 1 227 ? 16.484 10.875 11.648 1 93.38 227 PHE B N 1
ATOM 3761 C CA . PHE B 1 227 ? 15.078 10.828 12.055 1 93.38 227 PHE B CA 1
ATOM 3762 C C . PHE B 1 227 ? 14.953 10.922 13.57 1 93.38 227 PHE B C 1
ATOM 3764 O O . PHE B 1 227 ? 13.922 11.359 14.086 1 93.38 227 PHE B O 1
ATOM 3771 N N . LYS B 1 228 ? 15.969 10.555 14.258 1 91.62 228 LYS B N 1
ATOM 3772 C CA . LYS B 1 228 ? 15.898 10.641 15.719 1 91.62 228 LYS B CA 1
ATOM 3773 C C . LYS B 1 228 ? 16 12.094 16.188 1 91.62 228 LYS B C 1
ATOM 3775 O O . LYS B 1 228 ? 15.734 12.391 17.359 1 91.62 228 LYS B O 1
ATOM 3780 N N . ARG B 1 229 ? 16.312 13.047 15.266 1 89.62 229 ARG B N 1
ATOM 3781 C CA . ARG B 1 229 ? 16.531 14.445 15.625 1 89.62 229 ARG B CA 1
ATOM 3782 C C . ARG B 1 229 ? 15.438 15.328 15.023 1 89.62 229 ARG B C 1
ATOM 3784 O O . ARG B 1 229 ? 15.578 16.562 14.992 1 89.62 229 ARG B O 1
ATOM 3791 N N . ILE B 1 230 ? 14.445 14.656 14.523 1 89.94 230 ILE B N 1
ATOM 3792 C CA . ILE B 1 230 ? 13.438 15.492 13.883 1 89.94 230 ILE B CA 1
ATOM 3793 C C . ILE B 1 230 ? 12.117 15.398 14.648 1 89.94 230 ILE B C 1
ATOM 3795 O O . ILE B 1 230 ? 11.828 14.375 15.273 1 89.94 230 ILE B O 1
ATOM 3799 N N . THR B 1 231 ? 11.461 16.453 14.688 1 89.81 231 THR B N 1
ATOM 3800 C CA . THR B 1 231 ? 10.078 16.531 15.148 1 89.81 231 THR B CA 1
ATOM 3801 C C . THR B 1 231 ? 9.133 16.812 13.984 1 89.81 231 THR B C 1
ATOM 3803 O O . THR B 1 231 ? 9.344 17.766 13.227 1 89.81 231 THR B O 1
ATOM 3806 N N . VAL B 1 232 ? 8.188 15.906 13.898 1 87.44 232 VAL B N 1
ATOM 3807 C CA . VAL B 1 232 ? 7.254 16.047 12.781 1 87.44 232 VAL B CA 1
ATOM 3808 C C . VAL B 1 232 ? 5.938 16.641 13.281 1 87.44 232 VAL B C 1
ATOM 3810 O O . VAL B 1 232 ? 5.324 16.109 14.211 1 87.44 232 VAL B O 1
ATOM 3813 N N . LYS B 1 233 ? 5.551 17.734 12.758 1 85.88 233 LYS B N 1
ATOM 3814 C CA . LYS B 1 233 ? 4.23 18.297 13.016 1 85.88 233 LYS B CA 1
ATOM 3815 C C . LYS B 1 233 ? 3.17 17.641 12.125 1 85.88 233 LYS B C 1
ATOM 3817 O O . LYS B 1 233 ? 3.344 17.547 10.906 1 85.88 233 LYS B O 1
ATOM 3822 N N . PRO B 1 234 ? 2.107 17.141 12.805 1 81.62 234 PRO B N 1
ATOM 3823 C CA . PRO B 1 234 ? 1.084 16.453 12.023 1 81.62 234 PRO B CA 1
ATOM 3824 C C . PRO B 1 234 ? 0.424 17.344 10.977 1 81.62 234 PRO B C 1
ATOM 3826 O O . PRO B 1 234 ? 0.541 18.562 11.047 1 81.62 234 PRO B O 1
ATOM 3829 N N . LEU B 1 235 ? -0.182 16.656 10 1 84.62 235 LEU B N 1
ATOM 3830 C CA . LEU B 1 235 ? -0.987 17.359 9.008 1 84.62 235 LEU B CA 1
ATOM 3831 C C . LEU B 1 235 ? -2.057 18.203 9.68 1 84.62 235 LEU B C 1
ATOM 3833 O O . LEU B 1 235 ? -2.672 17.781 10.656 1 84.62 235 LEU B O 1
ATOM 3837 N N . ASN B 1 236 ? -2.172 19.375 9.234 1 84 236 ASN B N 1
ATOM 3838 C CA . ASN B 1 236 ? -3.195 20.281 9.75 1 84 236 ASN B CA 1
ATOM 3839 C C . ASN B 1 236 ? -4.145 20.734 8.641 1 84 236 ASN B C 1
ATOM 3841 O O . ASN B 1 236 ? -3.73 20.922 7.496 1 84 236 ASN B O 1
ATOM 3845 N N . ILE B 1 237 ? -5.402 20.781 9.023 1 87.56 237 ILE B N 1
ATOM 3846 C CA . ILE B 1 237 ? -6.422 21.188 8.062 1 87.56 237 ILE B CA 1
ATOM 3847 C C . ILE B 1 237 ? -7.055 22.5 8.5 1 87.56 237 ILE B C 1
ATOM 3849 O O . ILE B 1 237 ? -7.273 22.734 9.688 1 87.56 237 ILE B O 1
ATOM 3853 N N . SER B 1 238 ? -7.23 23.406 7.574 1 87.75 238 SER B N 1
ATOM 3854 C CA . SER B 1 238 ? -8.008 24.609 7.809 1 87.75 238 SER B CA 1
ATOM 3855 C C . SER B 1 238 ? -9.234 24.656 6.906 1 87.75 238 SER B C 1
ATOM 3857 O O . SER B 1 238 ? -9.211 24.156 5.785 1 87.75 238 SER B O 1
ATOM 3859 N N . LEU B 1 239 ? -10.32 25.203 7.531 1 87.25 239 LEU B N 1
ATOM 3860 C CA . LEU B 1 239 ? -11.578 25.281 6.793 1 87.25 239 LEU B CA 1
ATOM 3861 C C . LEU B 1 239 ? -11.711 26.641 6.102 1 87.25 239 LEU B C 1
ATOM 3863 O O . LEU B 1 239 ? -11.336 27.672 6.672 1 87.25 239 LEU B O 1
ATOM 3867 N N . GLU B 1 240 ? -11.984 26.625 4.914 1 77.75 240 GLU B N 1
ATOM 3868 C CA . GLU B 1 240 ? -12.211 27.875 4.207 1 77.75 240 GLU B CA 1
ATOM 3869 C C . GLU B 1 240 ? -13.453 28.594 4.73 1 77.75 240 GLU B C 1
ATOM 3871 O O . GLU B 1 240 ? -14.438 27.938 5.098 1 77.75 240 GLU B O 1
ATOM 3876 N N . ASP B 1 241 ? -13.461 29.875 5.352 1 64.94 241 ASP B N 1
ATOM 3877 C CA . ASP B 1 241 ? -14.406 30.75 6.035 1 64.94 241 ASP B CA 1
ATOM 3878 C C . ASP B 1 241 ? -15.797 30.656 5.414 1 64.94 241 ASP B C 1
ATOM 3880 O O . ASP B 1 241 ? -16.797 30.906 6.086 1 64.94 241 ASP B O 1
ATOM 3884 N N . GLY B 1 242 ? -16.094 30.422 4.277 1 53.03 242 GLY B N 1
ATOM 3885 C CA . GLY B 1 242 ? -17.453 30.641 3.793 1 53.03 242 GLY B CA 1
ATOM 3886 C C . GLY B 1 242 ? -18.453 29.656 4.379 1 53.03 242 GLY B C 1
ATOM 3887 O O . GLY B 1 242 ? -19.609 29.625 3.957 1 53.03 242 GLY B O 1
ATOM 3888 N N . ILE B 1 243 ? -18.109 28.719 4.906 1 48.5 243 ILE B N 1
ATOM 3889 C CA . ILE B 1 243 ? -19.172 27.969 5.555 1 48.5 243 ILE B CA 1
ATOM 3890 C C . ILE B 1 243 ? -19.5 28.594 6.902 1 48.5 243 ILE B C 1
ATOM 3892 O O . ILE B 1 243 ? -18.609 28.797 7.738 1 48.5 243 ILE B O 1
ATOM 3896 N N . ALA B 1 244 ? -20.641 29.469 7.117 1 38.38 244 ALA B N 1
ATOM 3897 C CA . ALA B 1 244 ? -21.312 29.922 8.336 1 38.38 244 ALA B CA 1
ATOM 3898 C C . ALA B 1 244 ? -21.406 28.781 9.359 1 38.38 244 ALA B C 1
ATOM 3900 O O . ALA B 1 244 ? -21.547 27.625 8.992 1 38.38 244 ALA B O 1
#

Sequence (488 aa):
MSGIIRLLPWAIVALITCTTSITFYLSYIKYEHVTYILPYISDTGTFPPESCIFGQGFNIGSALIAFAIYLKYLQVKEIYKKHHIEDKYNVNKLALILGLMASAGLNLVANFQETNAFSIHWFGAILTFGVGSLYISFQCYVYIKISPVIGQRKLTMFRILLSLVSAIGFIVCTVTAFRSYGEFKGKDVTKWQKEDGGFQVHQISTITEWITASSIIIYISLFYEEFKRITVKPLNISLEDGIAMSGIIRLLPWAIVALITCTTSITFYLSYIKYEHVTYILPYISDTGTFPPESCIFGQGFNIGSALIAFAIYLKYLQVKEIYKKHHIEDKYNVNKLALILGLMASAGLNLVANFQETNAFSIHWFGAILTFGVGSLYISFQCYVYIKISPVIGQRKLTMFRILLSLVSAIGFIVCTVTAFRSYGEFKGKDVTKWQKEDGGFQVHQISTITEWITASSIIIYISLFYEEFKRITVKPLNISLEDGIA

Nearest PDB structures (foldseek):
  7ejx-assembly1_R  TM=3.609E-01  e=3.130E+00  Homo sapiens
  6ixg-assembly2_B  TM=2.179E-01  e=7.087E+00  Homo sapiens
  7ejx-assembly1_R  TM=3.246E-01  e=6.822E+00  Homo sapiens
  6ixg-assembly2_B  TM=2.140E-01  e=9.247E+00  Homo sapiens

InterPro domains:
  IPR019402 CWH43-like, N-terminal domain [PF10277] (7-229)
  IPR050911 DRAM/TMEM150 Autophagy Modulator [PTHR21324] (8-234)

Foldseek 3Di:
DLVVQLCLLVVLLCLQVVLLVVLLCCCCPVPNVFPDNQAASLLSLQDPPSLVSLLVSLLVSLVSQLVLLVVVLVLLVVLCVVVVPDPPPPLSVVLNVLSNQLSVLSNQSSVDRCVRPVVSNVVSLCSNQVSLLVSLCSVLVSCVRRCVPVVCPVVSVVSNVLSVLSNVLVVLLVVLVV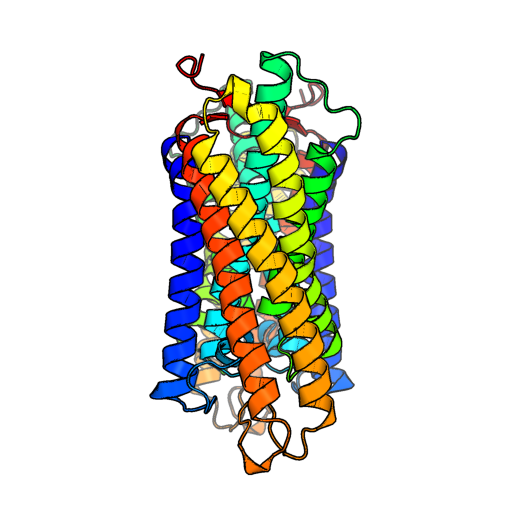VQVVQAQDDDPSYDDPVRGSRVSSVSNSVSSVSNVVSSSVSSSVCSVVSSPDDDDDDDDDDDPPPD/DLVVQLCLLVVLLCLLVVLLVVLQCCCCPVVNVFPDPQAASLLSLQDPPSLVSLLVSLLVSLVSQLVLLVVVLVLLVVLCVVVVPDPPPPLSVVLNVLSNQLSVLSNQCSVDRCVRPVVSNVVSLCSNQVSLLVSLVSVLVSCVRRCVPVVCPVVSVVSNVLSVLSNVLVVLLVVLVVVLVVQAQDDDPSYDDPVRGSRVSSVSNSVSSVSNVVSSSVSSSVCSVVSSVDDDDDDDDDDDPPPD

Secondary structure (DSSP, 8-state):
-HHHHHTHHHHHHHHHHHHHHHHHIIIIIIS----SSS--GGGGGSSTTHHHHHHHHHHHHHHHHHHHHHHHHHHHHHHHHHTT---TT-HHHHHHHHHHHHHHHHHHHHH--TTT-HHHHHHHHIIIIIIHHHHHHHHHHHHHHHHHH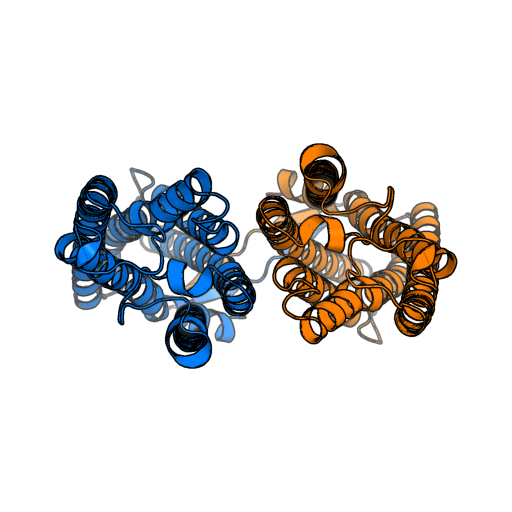HT-HHHHHHHHHHHHHHHHHHHHHHHHHHHHHHH--SS-GGG--GGGS-HHHHHHHHHHHHHHHHHHHHHHHTTHHHHTTEEEEPPEEEE-TT--/-HHHHHTHHHHHHHHHHHHHHHHHIIIIIIS----SSS--GGGGGSSTTHHHHHHHHHHHHHHHHHHHHHHHHHHHHHHHHHTT---TT-HHHHHHHHHHHHHHHHHHHHH--TTT-HHHHHHHHIIIIIIHHHHHHHHHHHHHHHHHHHT-HHHHHHHHHHHHHHHHHHHHHHHHHHHHHHH--SS-GGG--GGGS-HHHHHHHHHHHHHHHHHHHHHHHTTHHHHTTEEEEPPEEEE-TT--